Protein AF-0000000083340187 (afdb_homodimer)

Foldseek 3Di:
DDPVQVLQQVLFQVLLVLLVVCLVCLVVQDPDPVRLVVSLLVSQVVSVVSSVVSVCVPPVQEWEAEPNPGTDDGPAQKYKQWRSKFQSVCSSVVVQDIWIKIFIGGNRRTAKIWIARSSVRWIWIDGVPPAIDIVNHGAAADPDQEQAAFEEEEEADDPDCVCVQLVVQLVVVSCVRHPHYDYRRQLLVRLVCRLRHVGAKYWYFDAALRSPRRSQSNNVRNQKHKAFLVRHNCCNPGVTIMMGHPNHSVNSSVSSPVRGDPVRRD/DDPVQVLQQVLFQVLLVLLVVCLVCLVVQPPDPVRLVVSLLVSQVVSVVSSVVSVCVPPVQEWEAEPNPGTDDGPAQKYKQWRSKFQSVCSSVVNQDIWIKIFIGGNRRTAKIWIARSSVRWIWIDGVPPAIDIVNHGAAADPDQEQAAFEEEEEADDPDCVCVQLVVQLVVVSCVRHPHYDYRRQLLVRLVCRLRHVGAKYWYFDAALRSPRRSQSSNVRNQKHKAFLVRHNCCNPGVTIMMGHPNHSVNSSVSSPVRGDPVRRD

Organism: NCBI:txid2580412

Solvent-accessible surface area (backbone atoms only — not comparable to full-atom values): 25953 Å² total; per-residue (Å²): 127,58,68,68,47,50,52,43,46,50,21,32,49,56,21,25,52,52,52,58,60,48,52,66,46,55,78,66,48,70,83,52,66,72,52,50,58,52,45,50,50,49,53,39,52,49,22,38,48,45,30,52,52,52,48,41,74,78,42,74,55,52,21,38,38,30,76,86,82,35,70,56,91,48,91,44,58,38,33,37,31,29,20,53,53,36,19,55,69,28,56,75,31,62,33,93,36,42,29,17,29,34,19,34,26,50,78,89,35,76,40,30,23,24,38,26,28,56,85,74,72,42,42,38,34,27,38,71,91,69,35,14,26,49,73,85,38,78,39,36,32,40,85,60,52,47,51,67,76,26,35,32,32,43,62,76,68,79,85,63,65,89,51,45,67,35,51,48,45,37,47,54,52,47,38,74,45,29,65,34,67,32,23,67,61,21,63,39,54,49,32,47,29,25,13,55,26,34,23,42,26,36,44,37,70,69,43,54,42,40,46,40,54,19,22,43,52,26,18,39,33,13,65,25,44,58,19,17,68,74,70,40,84,52,26,60,78,42,12,23,39,35,33,18,19,68,57,26,35,54,56,51,50,53,49,43,66,74,32,39,56,73,83,73,41,88,128,59,68,70,47,50,51,44,46,51,20,30,50,54,21,24,51,52,52,60,61,47,53,68,47,54,76,64,49,68,87,50,64,70,49,50,58,50,44,50,49,49,52,40,52,50,22,39,48,46,30,51,53,52,48,42,73,80,42,74,54,50,19,40,39,29,78,87,82,35,70,54,92,47,92,44,59,38,34,36,31,30,20,53,53,37,18,54,70,28,56,75,32,62,33,94,36,43,31,17,28,33,18,33,27,49,77,87,35,75,41,29,21,22,37,24,28,56,86,74,71,41,41,37,33,27,37,71,92,69,35,14,27,48,74,84,37,79,38,37,32,40,86,61,54,48,51,65,76,27,36,33,32,41,62,75,69,79,85,62,66,90,52,46,67,36,51,49,46,37,46,53,51,48,39,74,45,29,64,33,65,32,22,66,58,21,63,41,55,48,31,46,29,26,14,56,27,32,23,43,25,36,46,37,70,68,43,54,41,39,46,41,53,20,22,43,52,25,18,38,36,12,64,24,43,61,19,17,69,75,70,41,82,53,27,59,77,42,11,24,37,35,34,18,19,68,58,24,34,55,57,52,49,52,48,43,64,76,32,38,55,75,83,74,41,89

pLDDT: mean 93.15, std 8.99, range [48.47, 98.94]

InterPro domains:
  IPR000760 Inositol monophosphatase-like [PF00459] (2-252)
  IPR000760 Inositol monophosphatase-like [PR00377] (38-58)
  IPR000760 Inositol monophosphatase-like [PR00377] (60-76)
  IPR000760 Inositol monophosphatase-like [PR00377] (80-96)
  IPR000760 Inositol monophosphatase-like [PR00377] (129-152)
  IPR000760 Inositol monophosphatase-like [PR00377] (176-197)
  IPR000760 Inositol monophosphatase-like [PR00377] (207-231)
  IPR020550 Inositol monophosphatase, conserved site [PS00630] (210-224)
  IPR020583 Inositol monophosphatase, metal-binding site [PS00629] (80-93)
  IPR022337 Inositol monophosphatase SuhB-like [PR01959] (17-39)
  IPR022337 Inositol monophosphatase SuhB-like [PR01959] (103-122)
  IPR022337 Inositol monophosphatase SuhB-like [PR01959] (155-181)
  IPR022337 Inositol monophosphatase SuhB-like [PR01959] (197-209)
  IPR033942 Inositol monophosphatase [cd01639] (4-245)

Sequence (532 aa):
MHPLLNIATEAARAAGNHIINSLEKIDQLNIEHKGKNDYVSEVDKQAESIIIKTIRKYHSNHQILAEESGQTSNQSDVRWIIDPLDGTTNFLHQFPQFAVSIAVEVKGKIEHAAIYDPTRDEMFQATRGSGAFLNNFRIRVSEQKTLDNSLLATGFPYHDFSYIDAYLSSLKTFMTSTAGVRRAGSAALDLAYVAAGRVDGFWEFNLKPWDIAAGALIVKEAGGLATDFNGGENFLNSGNIMCANTKLYKEMAQVIGKTVPAELRRMHPLLNIATEAARAAGNHIINSLEKIDQLNIEHKGKNDYVSEVDKQAESIIIKTIRKYHSNHQILAEESGQTSNQSDVRWIIDPLDGTTNFLHQFPQFAVSIAVEVKGKIEHAAIYDPTRDEMFQATRGSGAFLNNFRIRVSEQKTLDNSLLATGFPYHDFSYIDAYLSSLKTFMTSTAGVRRAGSAALDLAYVAAGRVDGFWEFNLKPWDIAAGALIVKEAGGLATDFNGGENFLNSGNIMCANTKLYKEMAQVIGKTVPAELRR

Nearest PDB structures (foldseek):
  2qfl-assembly1_A  TM=9.610E-01  e=1.074E-38  Escherichia coli
  6ib8-assembly1_B  TM=9.424E-01  e=6.504E-39  Escherichia coli
  6ib8-assembly1_A  TM=9.460E-01  e=6.613E-38  Escherichia coli
  6tqo-assembly1_T  TM=9.617E-01  e=2.212E-36  Escherichia coli
  5zhh-assembly1_A  TM=9.490E-01  e=2.516E-32  Nostoc sp. PCC 7120 = FACHB-418

Secondary structure (DSSP, 8-state):
--HHHHHHHHHHHHHHHHHHHHHHHHTTS-S-HHHHHHHHHHHHHHHHHHHHHHHHHH-TT-EEEETTTEE-----SEEEEEEEEE-HHHHHHT-S--EEEEEEEETTEEEEEEEEETTTTEEEEEETTS-EEETTEEE------SSTT-EEEE---SS--TTHHHHHHHHHHHHHHSSEEEB-S-HHHHHHHHHTTSSSEEEESS--HHHHHHHHHHHHHTT-EEE-TTSSS-HHHH--EEEE-HHHHHHHHHHHHHHS-GGG--/--HHHHHHHHHHHHHHHHHHHHHHHHTTS-S-HHHHHHHHHHHHHHHHHHHHHHHHHH-TT-EEEETTTEE-----SEEEEEEEEE-HHHHHHT-S--EEEEEEEETTEEEEEEEEETTTTEEEEEETTS-EEETTEEE------SSTT-EEEE---SS--TTHHHHHHHHHHHHHHSSEEEB-S-HHHHHHHHHTTSSSEEEESS--HHHHHHHHHHHHHTT-EEE-TTSSS-HHHH--EEEE-HHHHHHHHHHHHHHS-GGG--

Structure (mmCIF, N/CA/C/O backbone):
data_AF-0000000083340187-model_v1
#
loop_
_entity.id
_entity.type
_entity.pdbx_description
1 polymer Inositol-1-monophosphatase
#
loop_
_atom_site.group_PDB
_atom_site.id
_atom_site.type_symbol
_atom_site.label_atom_id
_atom_site.label_alt_id
_atom_site.label_comp_id
_atom_site.label_asym_id
_atom_site.label_entity_id
_atom_site.label_seq_id
_ato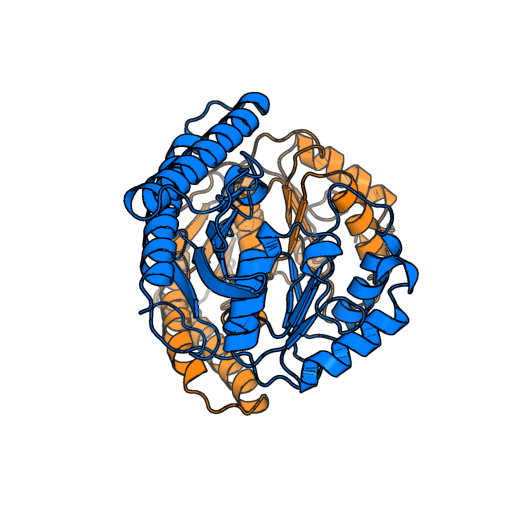m_site.pdbx_PDB_ins_code
_atom_site.Cartn_x
_atom_site.Cartn_y
_atom_site.Cartn_z
_atom_site.occupancy
_atom_site.B_iso_or_equiv
_atom_site.auth_seq_id
_atom_site.auth_comp_id
_atom_site.auth_asym_id
_atom_site.auth_atom_id
_atom_site.pdbx_PDB_model_num
ATOM 1 N N . MET A 1 1 ? -4.539 -30.578 6.383 1 86.38 1 MET A N 1
ATOM 2 C CA . MET A 1 1 ? -3.896 -29.859 5.285 1 86.38 1 MET A CA 1
ATOM 3 C C . MET A 1 1 ? -3.164 -30.812 4.355 1 86.38 1 MET A C 1
ATOM 5 O O . MET A 1 1 ? -2.541 -31.781 4.816 1 86.38 1 MET A O 1
ATOM 9 N N . HIS A 1 2 ? -3.4 -30.703 3.082 1 92.62 2 HIS A N 1
ATOM 10 C CA . HIS A 1 2 ? -2.758 -31.562 2.098 1 92.62 2 HIS A CA 1
ATOM 11 C C . HIS A 1 2 ? -1.239 -31.5 2.217 1 92.62 2 HIS A C 1
ATOM 13 O O . HIS A 1 2 ? -0.675 -30.438 2.471 1 92.62 2 HIS A O 1
ATOM 19 N N . PRO A 1 3 ? -0.562 -32.531 2.1 1 96.12 3 PRO A N 1
ATOM 20 C CA . PRO A 1 3 ? 0.888 -32.562 2.303 1 96.12 3 PRO A CA 1
ATOM 21 C C . PRO A 1 3 ? 1.634 -31.562 1.443 1 96.12 3 PRO A C 1
ATOM 23 O O . PRO A 1 3 ? 2.572 -30.922 1.919 1 96.12 3 PRO A O 1
ATOM 26 N N . LEU A 1 4 ? 1.222 -31.422 0.208 1 97.69 4 LEU A N 1
ATOM 27 C CA . LEU A 1 4 ? 1.897 -30.5 -0.685 1 97.69 4 LEU A CA 1
ATOM 28 C C . LEU A 1 4 ? 1.708 -29.062 -0.211 1 97.69 4 LEU A C 1
ATOM 30 O O . LEU A 1 4 ? 2.625 -28.234 -0.312 1 97.69 4 LEU A O 1
ATOM 34 N N . LEU A 1 5 ? 0.517 -28.766 0.269 1 98.44 5 LEU A N 1
ATOM 35 C CA . LEU A 1 5 ? 0.268 -27.438 0.806 1 98.44 5 LEU A CA 1
ATOM 36 C C . LEU A 1 5 ? 1.088 -27.203 2.07 1 98.44 5 LEU A C 1
ATOM 38 O O . LEU A 1 5 ? 1.589 -26.094 2.289 1 98.44 5 LEU A O 1
ATOM 42 N N . ASN A 1 6 ? 1.207 -28.203 2.836 1 98.19 6 ASN A N 1
ATOM 43 C CA . ASN A 1 6 ? 2.027 -28.094 4.039 1 98.19 6 ASN A CA 1
ATOM 44 C C . ASN A 1 6 ? 3.475 -27.75 3.701 1 98.19 6 ASN A C 1
ATOM 46 O O . ASN A 1 6 ? 4.086 -26.906 4.359 1 98.19 6 ASN A O 1
ATOM 50 N N . ILE A 1 7 ? 3.959 -28.438 2.707 1 98.5 7 ILE A N 1
ATOM 51 C CA . ILE A 1 7 ? 5.324 -28.172 2.264 1 98.5 7 ILE A CA 1
ATOM 52 C C . ILE A 1 7 ? 5.426 -26.734 1.734 1 98.5 7 ILE A C 1
ATOM 54 O O . ILE A 1 7 ? 6.375 -26.016 2.049 1 98.5 7 ILE A O 1
ATOM 58 N N . ALA A 1 8 ? 4.426 -26.312 0.957 1 98.75 8 ALA A N 1
ATOM 59 C CA . ALA A 1 8 ? 4.418 -24.969 0.383 1 98.75 8 ALA A CA 1
ATOM 60 C C . ALA A 1 8 ? 4.418 -23.906 1.477 1 98.75 8 ALA A C 1
ATOM 62 O O . ALA A 1 8 ? 5.172 -22.922 1.402 1 98.75 8 ALA A O 1
ATOM 63 N N . THR A 1 9 ? 3.6 -24.109 2.504 1 98.69 9 THR A N 1
ATOM 64 C CA . THR A 1 9 ? 3.488 -23.109 3.572 1 98.69 9 THR A CA 1
ATOM 65 C C . THR A 1 9 ? 4.758 -23.094 4.418 1 98.69 9 THR A C 1
ATOM 67 O O . THR A 1 9 ? 5.207 -22.016 4.84 1 98.69 9 THR A O 1
ATOM 70 N N . GLU A 1 10 ? 5.336 -24.203 4.633 1 98.56 10 GLU A N 1
ATOM 71 C CA . GLU A 1 10 ? 6.598 -24.281 5.355 1 98.56 10 GLU A CA 1
ATOM 72 C C . GLU A 1 10 ? 7.711 -23.562 4.602 1 98.56 10 GLU A C 1
ATOM 74 O O . GLU A 1 10 ? 8.469 -22.781 5.191 1 98.56 10 GLU A O 1
ATOM 79 N N . ALA A 1 11 ? 7.773 -23.859 3.352 1 98.75 11 ALA A N 1
ATOM 80 C CA . ALA A 1 11 ? 8.789 -23.25 2.498 1 98.75 11 ALA A CA 1
ATOM 81 C C . ALA A 1 11 ? 8.617 -21.734 2.449 1 98.75 11 ALA A C 1
ATOM 83 O O . ALA A 1 11 ? 9.594 -20.984 2.559 1 98.75 11 ALA A O 1
ATOM 84 N N . ALA A 1 12 ? 7.379 -21.297 2.285 1 98.88 12 ALA A N 1
ATOM 85 C CA . ALA A 1 12 ? 7.078 -19.859 2.209 1 98.88 12 ALA A CA 1
ATOM 86 C C . ALA A 1 12 ? 7.469 -19.156 3.502 1 98.88 12 ALA A C 1
ATOM 88 O O . ALA A 1 12 ? 8.062 -18.078 3.469 1 98.88 12 ALA A O 1
ATOM 89 N N . ARG A 1 13 ? 7.164 -19.766 4.59 1 98.62 13 ARG A N 1
ATOM 90 C CA . ARG A 1 13 ? 7.484 -19.188 5.887 1 98.62 13 ARG A CA 1
ATOM 91 C C . ARG A 1 13 ? 8.992 -19.078 6.086 1 98.62 13 ARG A C 1
ATOM 93 O O . ARG A 1 13 ? 9.492 -18.062 6.566 1 98.62 13 ARG A O 1
ATOM 100 N N . ALA A 1 14 ? 9.695 -20.109 5.75 1 98.5 14 ALA A N 1
ATOM 101 C CA . ALA A 1 14 ? 11.148 -20.109 5.895 1 98.5 14 ALA A CA 1
ATOM 102 C C . ALA A 1 14 ? 11.781 -19.016 5.043 1 98.5 14 ALA A C 1
ATOM 104 O O . ALA A 1 14 ? 12.648 -18.281 5.516 1 98.5 14 ALA A O 1
ATOM 105 N N . ALA A 1 15 ? 11.328 -18.953 3.83 1 98.5 15 ALA A N 1
ATOM 106 C CA . ALA A 1 15 ? 11.836 -17.922 2.928 1 98.5 15 ALA A CA 1
ATOM 107 C C . ALA A 1 15 ? 11.469 -16.531 3.418 1 98.5 15 ALA A C 1
ATOM 109 O O . ALA A 1 15 ? 12.297 -15.609 3.387 1 98.5 15 ALA A O 1
ATOM 110 N N . GLY A 1 16 ? 10.203 -16.375 3.818 1 98.12 16 GLY A N 1
ATOM 111 C CA . GLY A 1 16 ? 9.75 -15.102 4.34 1 98.12 16 GLY A CA 1
ATOM 112 C C . GLY A 1 16 ? 10.555 -14.633 5.539 1 98.12 16 GLY A C 1
ATOM 113 O O . GLY A 1 16 ? 10.867 -13.445 5.652 1 98.12 16 GLY A O 1
ATOM 114 N N . ASN A 1 17 ? 10.883 -15.516 6.406 1 97 17 ASN A N 1
ATOM 115 C CA . ASN A 1 17 ? 11.703 -15.195 7.57 1 97 17 ASN A CA 1
ATOM 116 C C . ASN A 1 17 ? 13.094 -14.719 7.16 1 97 17 ASN A C 1
ATOM 118 O O . ASN A 1 17 ? 13.617 -13.766 7.734 1 97 17 ASN A O 1
ATOM 122 N N . HIS A 1 18 ? 13.633 -15.391 6.203 1 96.31 18 HIS A N 1
ATOM 123 C CA . HIS A 1 18 ? 14.922 -14.953 5.68 1 96.31 18 HIS A CA 1
ATOM 124 C C . HIS A 1 18 ? 14.836 -13.539 5.117 1 96.31 18 HIS A C 1
ATOM 126 O O . HIS A 1 18 ? 15.727 -12.719 5.367 1 96.31 18 HIS A O 1
ATOM 132 N N . ILE A 1 19 ? 13.805 -13.266 4.402 1 95.75 19 ILE A N 1
ATOM 133 C CA . ILE A 1 19 ? 13.617 -11.977 3.746 1 95.75 19 ILE A CA 1
ATOM 134 C C . ILE A 1 19 ? 13.508 -10.875 4.797 1 95.75 19 ILE A C 1
ATOM 136 O O . ILE A 1 19 ? 14.188 -9.852 4.703 1 95.75 19 ILE A O 1
ATOM 140 N N . ILE A 1 20 ? 12.703 -11.062 5.766 1 93 20 ILE A N 1
ATOM 141 C CA . ILE A 1 20 ? 12.477 -10.039 6.785 1 93 20 ILE A CA 1
ATOM 142 C C . ILE A 1 20 ? 13.766 -9.789 7.555 1 93 20 ILE A C 1
ATOM 144 O O . ILE A 1 20 ? 14.07 -8.648 7.914 1 93 20 ILE A O 1
ATOM 148 N N . ASN A 1 21 ? 14.531 -10.844 7.848 1 92 21 ASN A N 1
ATOM 149 C CA . ASN A 1 21 ? 15.805 -10.703 8.547 1 92 21 ASN A CA 1
ATOM 150 C C . ASN A 1 21 ? 16.812 -9.93 7.711 1 92 21 ASN A C 1
ATOM 152 O O . ASN A 1 21 ? 17.688 -9.25 8.258 1 92 21 ASN A O 1
ATOM 156 N N . SER A 1 22 ? 16.641 -10.047 6.453 1 91.38 22 SER A N 1
ATOM 157 C CA . SER A 1 22 ? 17.562 -9.375 5.535 1 91.38 22 SER A CA 1
ATOM 158 C C . SER A 1 22 ? 17.25 -7.879 5.445 1 91.38 22 SER A C 1
ATOM 160 O O . SER A 1 22 ? 18.094 -7.102 4.98 1 91.38 22 SER A O 1
ATOM 162 N N . LEU A 1 23 ? 16.094 -7.473 5.867 1 86.19 23 LEU A N 1
ATOM 163 C CA . LEU A 1 23 ? 15.711 -6.062 5.855 1 86.19 23 LEU A CA 1
ATOM 164 C C . LEU A 1 23 ? 16.594 -5.25 6.789 1 86.19 23 LEU A C 1
ATOM 166 O O . LEU A 1 23 ? 16.938 -4.102 6.492 1 86.19 23 LEU A O 1
ATOM 170 N N . GLU A 1 24 ? 16.875 -5.816 7.902 1 78.12 24 GLU A N 1
ATOM 171 C CA . GLU A 1 24 ? 17.703 -5.141 8.898 1 78.12 24 GLU A CA 1
ATOM 172 C C . GLU A 1 24 ? 19.078 -4.816 8.336 1 78.12 24 GLU A C 1
ATOM 174 O O . GLU A 1 24 ? 19.688 -3.805 8.703 1 78.12 24 GLU A O 1
ATOM 179 N N . LYS A 1 25 ? 19.562 -5.598 7.453 1 76.38 25 LYS A N 1
ATOM 180 C CA . LYS A 1 25 ? 20.906 -5.438 6.887 1 76.38 25 LYS A CA 1
ATOM 181 C C . LYS A 1 25 ? 20.922 -4.359 5.809 1 76.38 25 LYS A C 1
ATOM 183 O O . LYS A 1 25 ? 21.953 -3.727 5.57 1 76.38 25 LYS A O 1
ATOM 188 N N . ILE A 1 26 ? 19.812 -4.191 5.145 1 73.88 26 ILE A N 1
ATOM 189 C CA . ILE A 1 26 ? 19.75 -3.205 4.07 1 73.88 26 ILE A CA 1
ATOM 190 C C . ILE A 1 26 ? 20.156 -1.834 4.602 1 73.88 26 ILE A C 1
ATOM 192 O O . ILE A 1 26 ? 20.875 -1.094 3.928 1 73.88 26 ILE A O 1
ATOM 196 N N . ASP A 1 27 ? 19.719 -1.539 5.762 1 62.66 27 ASP A N 1
ATOM 197 C CA . ASP A 1 27 ? 20.031 -0.249 6.371 1 62.66 27 ASP A CA 1
ATOM 198 C C . ASP A 1 27 ? 21.547 -0.084 6.566 1 62.66 27 ASP A C 1
ATOM 200 O O . ASP A 1 27 ? 22.047 1.039 6.59 1 62.66 27 ASP A O 1
ATOM 204 N N . GLN A 1 28 ? 22.078 -1.273 6.727 1 61.94 28 GLN A N 1
ATOM 205 C CA . GLN A 1 28 ? 23.516 -1.244 7.016 1 61.94 28 GLN A CA 1
ATOM 206 C C . GLN A 1 28 ? 24.328 -1.188 5.727 1 61.94 28 GLN A C 1
ATOM 208 O O . GLN A 1 28 ? 25.531 -0.879 5.758 1 61.94 28 GLN A O 1
ATOM 213 N N . LEU A 1 29 ? 23.688 -1.766 4.699 1 58.38 29 LEU A N 1
ATOM 214 C CA . LEU A 1 29 ? 24.391 -1.812 3.43 1 58.38 29 LEU A CA 1
ATOM 215 C C . LEU A 1 29 ? 24.719 -0.406 2.932 1 58.38 29 LEU A C 1
ATOM 217 O O . LEU A 1 29 ? 23.906 0.509 3.086 1 58.38 29 LEU A O 1
ATOM 221 N N . ASN A 1 30 ? 25.891 -0.087 3.109 1 51.66 30 ASN A N 1
ATOM 222 C CA . ASN A 1 30 ? 26.406 1.151 2.531 1 51.66 30 ASN A CA 1
ATOM 223 C C . ASN A 1 30 ? 25.766 1.442 1.176 1 51.66 30 ASN A C 1
ATOM 225 O O . ASN A 1 30 ? 25.359 0.522 0.47 1 51.66 30 ASN A O 1
ATOM 229 N N . ILE A 1 31 ? 25.344 2.766 0.776 1 48.5 31 ILE A N 1
ATOM 230 C CA . ILE A 1 31 ? 24.531 3.615 -0.087 1 48.5 31 ILE A CA 1
ATOM 231 C C . ILE A 1 31 ? 24.75 3.234 -1.548 1 48.5 31 ILE A C 1
ATOM 233 O O . ILE A 1 31 ? 24.234 3.885 -2.455 1 48.5 31 ILE A O 1
ATOM 237 N N . GLU A 1 32 ? 25.75 2.533 -2.02 1 52.09 32 GLU A N 1
ATOM 238 C CA . GLU A 1 32 ? 25.797 2.654 -3.473 1 52.09 32 GLU A CA 1
ATOM 239 C C . GLU A 1 32 ? 24.734 1.785 -4.137 1 52.09 32 GLU A C 1
ATOM 241 O O . GLU A 1 32 ? 24.484 0.656 -3.707 1 52.09 32 GLU A O 1
ATOM 246 N N . HIS A 1 33 ? 23.859 2.311 -4.961 1 57.59 33 HIS A N 1
ATOM 247 C CA . HIS A 1 33 ? 22.766 1.738 -5.746 1 57.59 33 HIS A CA 1
ATOM 248 C C . HIS A 1 33 ? 23.109 0.331 -6.223 1 57.59 33 HIS A C 1
ATOM 250 O O . HIS A 1 33 ? 22.297 -0.585 -6.109 1 57.59 33 HIS A O 1
ATOM 256 N N . LYS A 1 34 ? 24.297 0.199 -6.801 1 56.81 34 LYS A N 1
ATOM 257 C CA . LYS A 1 34 ? 24.734 -1.1 -7.305 1 56.81 34 LYS A CA 1
ATOM 258 C C . LYS A 1 34 ? 24.781 -2.139 -6.188 1 56.81 34 LYS A C 1
ATOM 260 O O . LYS A 1 34 ? 24.391 -3.291 -6.391 1 56.81 34 LYS A O 1
ATOM 265 N N . GLY A 1 35 ? 25.047 -1.552 -5.176 1 64.5 35 GLY A N 1
ATOM 266 C CA . GLY A 1 35 ? 25.125 -2.428 -4.02 1 64.5 35 GLY A CA 1
ATOM 267 C C . GLY A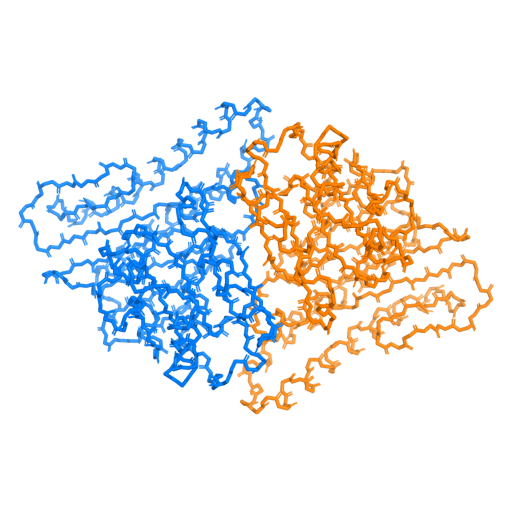 1 35 ? 23.781 -2.928 -3.549 1 64.5 35 GLY A C 1
ATOM 268 O O . GLY A 1 35 ? 23.609 -4.113 -3.262 1 64.5 35 GLY A O 1
ATOM 269 N N . LYS A 1 36 ? 22.828 -2.107 -3.682 1 71.88 36 LYS A N 1
ATOM 270 C CA . LYS A 1 36 ? 21.484 -2.482 -3.238 1 71.88 36 LYS A CA 1
ATOM 271 C C . LYS A 1 36 ? 20.859 -3.494 -4.191 1 71.88 36 LYS A C 1
ATOM 273 O O . LYS A 1 36 ? 20.234 -4.465 -3.752 1 71.88 36 LYS A O 1
ATOM 278 N N . ASN A 1 37 ? 20.969 -3.188 -5.441 1 75.12 37 ASN A N 1
ATOM 279 C CA . ASN A 1 37 ? 20.438 -4.105 -6.441 1 75.12 37 ASN A CA 1
ATOM 280 C C . ASN A 1 37 ? 21.078 -5.48 -6.348 1 75.12 37 ASN A C 1
ATOM 282 O O . ASN A 1 37 ? 20.406 -6.504 -6.5 1 75.12 37 ASN A O 1
ATOM 286 N N . ASP A 1 38 ? 22.359 -5.43 -6.125 1 78.5 38 ASP A N 1
ATOM 287 C CA . ASP A 1 38 ? 23.062 -6.691 -5.949 1 78.5 38 ASP A CA 1
ATOM 288 C C . ASP A 1 38 ? 22.594 -7.422 -4.699 1 78.5 38 ASP A C 1
ATOM 290 O O . ASP A 1 38 ? 22.453 -8.648 -4.699 1 78.5 38 ASP A O 1
ATOM 294 N N . TYR A 1 39 ? 22.344 -6.66 -3.779 1 80.31 39 TYR A N 1
ATOM 295 C CA . TYR A 1 39 ? 21.922 -7.242 -2.514 1 80.31 39 TYR A CA 1
ATOM 296 C C . TYR A 1 39 ? 20.531 -7.879 -2.648 1 80.31 39 TYR A C 1
ATOM 298 O O . TYR A 1 39 ? 20.312 -9 -2.186 1 80.31 39 TYR A O 1
ATOM 306 N N . VAL A 1 40 ? 19.672 -7.184 -3.283 1 81.88 40 VAL A N 1
ATOM 307 C CA . VAL A 1 40 ? 18.328 -7.719 -3.449 1 81.88 40 VAL A CA 1
ATOM 308 C C . VAL A 1 40 ? 18.375 -8.984 -4.301 1 81.88 40 VAL A C 1
ATOM 310 O O . VAL A 1 40 ? 17.609 -9.93 -4.074 1 81.88 40 VAL A O 1
ATOM 313 N N . SER A 1 41 ? 19.219 -8.945 -5.18 1 83.12 41 SER A N 1
ATOM 314 C CA . SER A 1 41 ? 19.422 -10.141 -5.988 1 83.12 41 SER A CA 1
ATOM 315 C C . SER A 1 41 ? 19.859 -11.32 -5.137 1 83.12 41 SER A C 1
ATOM 317 O O . SER A 1 41 ? 19.375 -12.438 -5.301 1 83.12 41 SER A O 1
ATOM 319 N N . GLU A 1 42 ? 20.703 -11.023 -4.246 1 89.69 42 GLU A N 1
ATOM 320 C CA . GLU A 1 42 ? 21.188 -12.07 -3.348 1 89.69 42 GLU A CA 1
ATOM 321 C C . GLU A 1 42 ? 20.078 -12.586 -2.447 1 89.69 42 GLU A C 1
ATOM 323 O O . GLU A 1 42 ? 19.938 -13.789 -2.242 1 89.69 42 GLU A O 1
ATOM 328 N N . VAL A 1 43 ? 19.297 -11.688 -1.909 1 92.75 43 VAL A N 1
ATOM 329 C CA . VAL A 1 43 ? 18.188 -12.062 -1.025 1 92.75 43 VAL A CA 1
ATOM 330 C C . VAL A 1 43 ? 17.172 -12.906 -1.794 1 92.75 43 VAL A C 1
ATOM 332 O O . VAL A 1 43 ? 16.688 -13.922 -1.284 1 92.75 43 VAL A O 1
ATOM 335 N N . ASP A 1 44 ? 16.906 -12.484 -3.012 1 93.62 44 ASP A N 1
ATOM 336 C CA . ASP A 1 44 ? 16 -13.211 -3.887 1 93.62 44 ASP A CA 1
ATOM 337 C C . ASP A 1 44 ? 16.484 -14.641 -4.129 1 93.62 44 ASP A C 1
ATOM 339 O O . ASP A 1 44 ? 15.727 -15.594 -3.977 1 93.62 44 ASP A O 1
ATOM 343 N N . LYS A 1 45 ? 17.672 -14.75 -4.477 1 94.88 45 LYS A N 1
ATOM 344 C CA . LYS A 1 45 ? 18.266 -16.047 -4.789 1 94.88 45 LYS A CA 1
ATOM 345 C C . LYS A 1 45 ? 18.297 -16.938 -3.555 1 94.88 45 LYS A C 1
ATOM 347 O O . LYS A 1 45 ? 18.047 -18.141 -3.648 1 94.88 45 LYS A O 1
ATOM 352 N N . GLN A 1 46 ? 18.641 -16.375 -2.461 1 96.06 46 GLN A N 1
ATOM 353 C CA . GLN A 1 46 ? 18.703 -17.141 -1.223 1 96.06 46 GLN A CA 1
ATOM 354 C C . GLN A 1 46 ? 17.312 -17.625 -0.815 1 96.06 46 GLN A C 1
ATOM 356 O O . GLN A 1 46 ? 17.141 -18.766 -0.381 1 96.06 46 GLN A O 1
ATOM 361 N N . ALA A 1 47 ? 16.359 -16.719 -0.903 1 97.5 47 ALA A N 1
ATOM 362 C CA . ALA A 1 47 ? 14.977 -17.094 -0.598 1 97.5 47 ALA A CA 1
ATOM 363 C C . ALA A 1 47 ? 14.516 -18.234 -1.495 1 97.5 47 ALA A C 1
ATOM 365 O O . ALA A 1 47 ? 13.891 -19.188 -1.022 1 97.5 47 ALA A O 1
ATOM 366 N N . GLU A 1 48 ? 14.805 -18.156 -2.754 1 97.44 48 GLU A N 1
ATOM 367 C CA . GLU A 1 48 ? 14.453 -19.219 -3.693 1 97.44 48 GLU A CA 1
ATOM 368 C C . GLU A 1 48 ? 15.133 -20.531 -3.314 1 97.44 48 GLU A C 1
ATOM 370 O O . GLU A 1 48 ? 14.5 -21.594 -3.344 1 97.44 48 GLU A O 1
ATOM 375 N N . SER A 1 49 ? 16.375 -20.438 -2.977 1 97.38 49 SER A N 1
ATOM 376 C CA . SER A 1 49 ? 17.125 -21.625 -2.582 1 97.38 49 SER A CA 1
ATOM 377 C C . SER A 1 49 ? 16.5 -22.297 -1.361 1 97.38 49 SER A C 1
ATOM 379 O O . SER A 1 49 ? 16.422 -23.531 -1.297 1 97.38 49 SER A O 1
ATOM 381 N N . ILE A 1 50 ? 16.094 -21.5 -0.423 1 98.19 50 ILE A N 1
ATOM 382 C CA . ILE A 1 50 ? 15.461 -22.016 0.785 1 98.19 50 ILE A CA 1
ATOM 383 C C . ILE A 1 50 ? 14.188 -22.781 0.413 1 98.19 50 ILE A C 1
ATOM 385 O O . ILE A 1 50 ? 13.945 -23.875 0.914 1 98.19 50 ILE A O 1
ATOM 389 N N . ILE A 1 51 ? 13.445 -22.203 -0.487 1 98.5 51 ILE A N 1
ATOM 390 C CA . ILE A 1 51 ? 12.188 -22.812 -0.906 1 98.5 51 ILE A CA 1
ATOM 391 C C . ILE A 1 51 ? 12.469 -24.141 -1.612 1 98.5 51 ILE A C 1
ATOM 393 O O . ILE A 1 51 ? 11.883 -25.172 -1.268 1 98.5 51 ILE A O 1
ATOM 397 N N . ILE A 1 52 ? 13.367 -24.125 -2.555 1 97.38 52 ILE A N 1
ATOM 398 C CA . ILE A 1 52 ? 13.68 -25.297 -3.361 1 97.38 52 ILE A CA 1
ATOM 399 C C . ILE A 1 52 ? 14.234 -26.406 -2.469 1 97.38 52 ILE A C 1
ATOM 401 O O . ILE A 1 52 ? 13.867 -27.578 -2.611 1 97.38 52 ILE A O 1
ATOM 405 N N . LYS A 1 53 ? 15.109 -26.047 -1.54 1 97.5 53 LYS A N 1
ATOM 406 C CA . LYS A 1 53 ? 15.664 -27.016 -0.609 1 97.5 53 LYS A CA 1
ATOM 407 C C . LYS A 1 53 ? 14.562 -27.688 0.217 1 97.5 53 LYS A C 1
ATOM 409 O O . LYS A 1 53 ? 14.594 -28.891 0.446 1 97.5 53 LYS A O 1
ATOM 414 N N . THR A 1 54 ? 13.641 -26.891 0.666 1 98 54 THR A N 1
ATOM 415 C CA . THR A 1 54 ? 12.523 -27.406 1.438 1 98 54 THR A CA 1
ATOM 416 C C . THR A 1 54 ? 11.703 -28.391 0.606 1 98 54 THR A C 1
ATOM 418 O O . THR A 1 54 ? 11.328 -29.469 1.091 1 98 54 THR A O 1
ATOM 421 N N . ILE A 1 55 ? 11.43 -28.094 -0.647 1 97.12 55 ILE A N 1
ATOM 422 C CA . ILE A 1 55 ? 10.656 -28.938 -1.544 1 97.12 55 ILE A CA 1
ATOM 423 C C . ILE A 1 55 ? 11.414 -30.234 -1.823 1 97.12 55 ILE A C 1
ATOM 425 O O . ILE A 1 55 ? 10.844 -31.328 -1.748 1 97.12 55 ILE A O 1
ATOM 429 N N . ARG A 1 56 ? 12.695 -30.125 -2.061 1 95.75 56 ARG A N 1
ATOM 430 C CA . ARG A 1 56 ? 13.523 -31.25 -2.477 1 95.75 56 ARG A CA 1
ATOM 431 C C . ARG A 1 56 ? 13.742 -32.219 -1.323 1 95.75 56 ARG A C 1
ATOM 433 O O . ARG A 1 56 ? 14.008 -33.406 -1.545 1 95.75 56 ARG A O 1
ATOM 440 N N . LYS A 1 57 ? 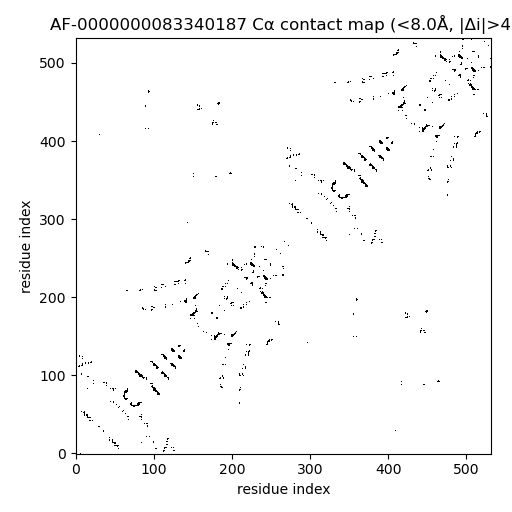13.648 -31.719 -0.145 1 96.5 57 LYS A N 1
ATOM 441 C CA . LYS A 1 57 ? 13.727 -32.594 1.021 1 96.5 57 LYS A CA 1
ATOM 442 C C . LYS A 1 57 ? 12.648 -33.688 0.963 1 96.5 57 LYS A C 1
ATOM 444 O O . LYS A 1 57 ? 12.867 -34.812 1.432 1 96.5 57 LYS A O 1
ATOM 449 N N . TYR A 1 58 ? 11.523 -33.406 0.342 1 94.62 58 TYR A N 1
ATOM 450 C CA . TYR A 1 58 ? 10.391 -34.312 0.333 1 94.62 58 TYR A CA 1
ATOM 451 C C . TYR A 1 58 ? 10.156 -34.875 -1.062 1 94.62 58 TYR A C 1
ATOM 453 O O . TYR A 1 58 ? 9.719 -36.031 -1.21 1 94.62 58 TYR A O 1
ATOM 461 N N . HIS A 1 59 ? 10.422 -34.031 -2.062 1 94.31 59 HIS A N 1
ATOM 462 C CA . HIS A 1 59 ? 10.164 -34.438 -3.443 1 94.31 59 HIS A CA 1
ATOM 463 C C . HIS A 1 59 ? 11.305 -34.031 -4.359 1 94.31 59 HIS A C 1
ATOM 465 O O . HIS A 1 59 ? 11.242 -32.969 -4.996 1 94.31 59 HIS A O 1
ATOM 471 N N . SER A 1 60 ? 12.188 -34.906 -4.578 1 91.5 60 SER A N 1
ATOM 472 C CA . SER A 1 60 ? 13.398 -34.562 -5.332 1 91.5 60 SER A CA 1
ATOM 473 C C . SER A 1 60 ? 13.109 -34.5 -6.828 1 91.5 60 SER A C 1
ATOM 475 O O . SER A 1 60 ? 13.859 -33.875 -7.578 1 91.5 60 SER A O 1
ATOM 477 N N . ASN A 1 61 ? 11.992 -35.031 -7.258 1 92.06 61 ASN A N 1
ATOM 478 C CA . ASN A 1 61 ? 11.766 -35.188 -8.695 1 92.06 61 ASN A CA 1
ATOM 479 C C . ASN A 1 61 ? 10.742 -34.156 -9.211 1 92.06 61 ASN A C 1
ATOM 481 O O . ASN A 1 61 ? 10.484 -34.094 -10.414 1 92.06 61 ASN A O 1
ATOM 485 N N . HIS A 1 62 ? 10.164 -33.406 -8.352 1 95.19 62 HIS A N 1
ATOM 486 C CA . HIS A 1 62 ? 9.156 -32.469 -8.805 1 95.19 62 HIS A CA 1
ATOM 487 C C . HIS A 1 62 ? 9.781 -31.375 -9.656 1 95.19 62 HIS A C 1
ATOM 489 O O . HIS A 1 62 ? 10.945 -31.031 -9.477 1 95.19 62 HIS A O 1
ATOM 495 N N . GLN A 1 63 ? 8.992 -30.922 -10.57 1 95.31 63 GLN A N 1
ATOM 496 C CA . GLN A 1 63 ? 9.445 -29.812 -11.414 1 95.31 63 GLN A CA 1
ATOM 497 C C . GLN A 1 63 ? 9.359 -28.484 -10.672 1 95.31 63 GLN A C 1
ATOM 499 O O . GLN A 1 63 ? 8.523 -28.328 -9.773 1 95.31 63 GLN A O 1
ATOM 504 N N . ILE A 1 64 ? 10.297 -27.578 -11.062 1 95.12 64 ILE A N 1
ATOM 505 C CA . ILE A 1 64 ? 10.328 -26.25 -10.484 1 95.12 64 ILE A CA 1
ATOM 506 C C . ILE A 1 64 ? 10.336 -25.203 -11.586 1 95.12 64 ILE A C 1
ATOM 508 O O . ILE A 1 64 ? 11.102 -25.297 -12.547 1 95.12 64 ILE A O 1
ATOM 512 N N . LEU A 1 65 ? 9.422 -24.312 -11.562 1 94.56 65 LEU A N 1
ATOM 513 C CA . LEU A 1 65 ? 9.422 -23.062 -12.312 1 94.56 65 LEU A CA 1
ATOM 514 C C . LEU A 1 65 ? 9.578 -21.859 -11.367 1 94.56 65 LEU A C 1
ATOM 516 O O . LEU A 1 65 ? 8.633 -21.5 -10.672 1 94.56 65 LEU A O 1
ATOM 520 N N . ALA A 1 66 ? 10.758 -21.297 -11.391 1 92 66 ALA A N 1
ATOM 521 C CA . ALA A 1 66 ? 11.062 -20.234 -10.438 1 92 66 ALA A CA 1
ATOM 522 C C . ALA A 1 66 ? 11.523 -18.969 -11.156 1 92 66 ALA A C 1
ATOM 524 O O . ALA A 1 66 ? 12.148 -19.031 -12.219 1 92 66 ALA A O 1
ATOM 525 N N . GLU A 1 67 ? 11.234 -17.844 -10.586 1 85.69 67 GLU A N 1
ATOM 526 C CA . GLU A 1 67 ? 11.578 -16.531 -11.156 1 85.69 67 GLU A CA 1
ATOM 527 C C . GLU A 1 67 ? 13.078 -16.438 -11.43 1 85.69 67 GLU A C 1
ATOM 529 O O . GLU A 1 67 ? 13.484 -16 -12.516 1 85.69 67 GLU A O 1
ATOM 534 N N . GLU A 1 68 ? 13.891 -16.875 -10.477 1 83.75 68 GLU A N 1
ATOM 535 C CA . GLU A 1 68 ? 15.328 -16.625 -10.555 1 83.75 68 GLU A CA 1
ATOM 536 C C . GLU A 1 68 ? 16.031 -17.734 -11.344 1 83.75 68 GLU A C 1
ATOM 538 O O . GLU A 1 68 ? 16.844 -17.438 -12.227 1 83.75 68 GLU A O 1
ATOM 543 N N . SER A 1 69 ? 15.695 -19.016 -11.039 1 84.88 69 SER A N 1
ATOM 544 C CA . SER A 1 69 ? 16.438 -20.141 -11.602 1 84.88 69 SER A CA 1
ATOM 545 C C . SER A 1 69 ? 15.758 -20.688 -12.852 1 84.88 69 SER A C 1
ATOM 547 O O . SER A 1 69 ? 16.344 -21.469 -13.602 1 84.88 69 SER A O 1
ATOM 549 N N . GLY A 1 70 ? 14.508 -20.266 -13.055 1 85.5 70 GLY A N 1
ATOM 550 C CA . GLY A 1 70 ? 13.797 -20.75 -14.227 1 85.5 70 GLY A CA 1
ATOM 551 C C . GLY A 1 70 ? 13.18 -22.125 -14.016 1 85.5 70 GLY A C 1
ATOM 552 O O . GLY A 1 70 ? 12.633 -22.422 -12.953 1 85.5 70 GLY A O 1
ATOM 553 N N . GLN A 1 71 ? 13.203 -22.859 -15.188 1 85.25 71 GLN A N 1
ATOM 554 C CA . GLN A 1 71 ? 12.477 -24.125 -15.164 1 85.25 71 GLN A CA 1
ATOM 555 C C . GLN A 1 71 ? 13.438 -25.312 -15.117 1 85.25 71 GLN A C 1
ATOM 557 O O . GLN A 1 71 ? 14.477 -25.312 -15.789 1 85.25 71 GLN A O 1
ATOM 562 N N . THR A 1 72 ? 13.016 -26.281 -14.219 1 81.94 72 THR A N 1
ATOM 563 C CA . THR A 1 72 ? 13.75 -27.547 -14.242 1 81.94 72 THR A CA 1
ATOM 564 C C . THR A 1 72 ? 13.109 -28.516 -15.219 1 81.94 72 THR A C 1
ATOM 566 O O . THR A 1 72 ? 11.914 -28.422 -15.516 1 81.94 72 THR A O 1
ATOM 569 N N . SER A 1 73 ? 13.898 -29.375 -15.805 1 74.81 73 SER A N 1
ATOM 570 C CA . SER A 1 73 ? 13.43 -30.375 -16.766 1 74.81 73 SER A CA 1
ATOM 571 C C . SER A 1 73 ? 13.273 -31.734 -16.094 1 74.81 73 SER A C 1
ATOM 573 O O . SER A 1 73 ? 14.266 -32.375 -15.766 1 74.81 73 SER A O 1
ATOM 575 N N . ASN A 1 74 ? 12.227 -31.828 -15.383 1 76.31 74 ASN A N 1
ATOM 576 C CA . ASN A 1 74 ? 11.977 -33.156 -14.828 1 76.31 74 ASN A CA 1
ATOM 577 C C . ASN A 1 74 ? 10.688 -33.781 -15.383 1 76.31 74 ASN A C 1
ATOM 579 O O . ASN A 1 74 ? 9.906 -33.062 -16.031 1 76.31 74 ASN A O 1
ATOM 583 N N . GLN A 1 75 ? 10.578 -35.062 -15.289 1 81.12 75 GLN A N 1
ATOM 584 C CA . GLN A 1 75 ? 9.461 -35.781 -15.875 1 81.12 75 GLN A CA 1
ATOM 585 C C . GLN A 1 75 ? 8.273 -35.844 -14.914 1 81.12 75 GLN A C 1
ATOM 587 O O . GLN A 1 75 ? 7.223 -36.406 -15.25 1 81.12 75 GLN A O 1
ATOM 592 N N . SER A 1 76 ? 8.258 -35.062 -13.969 1 88.94 76 SER A N 1
ATOM 593 C CA . SER A 1 76 ? 7.203 -35.156 -12.961 1 88.94 76 SER A CA 1
ATOM 594 C C . SER A 1 76 ? 5.949 -34.406 -13.414 1 88.94 76 SER A C 1
ATOM 596 O O . SER A 1 76 ? 6.035 -33.438 -14.164 1 88.94 76 SER A O 1
ATOM 598 N N . ASP A 1 77 ? 4.766 -34.906 -12.945 1 94.62 77 ASP A N 1
ATOM 599 C CA . ASP A 1 77 ? 3.482 -34.25 -13.219 1 94.62 77 ASP A CA 1
ATOM 600 C C . ASP A 1 77 ? 3.191 -33.156 -12.195 1 94.62 77 ASP A C 1
ATOM 602 O O . ASP A 1 77 ? 2.156 -32.5 -12.266 1 94.62 77 ASP A O 1
ATOM 606 N N . VAL A 1 78 ? 4.078 -33.062 -11.258 1 96.88 78 VAL A N 1
ATOM 607 C CA . VAL A 1 78 ? 3.943 -32.031 -10.242 1 96.88 78 VAL A CA 1
ATOM 608 C C . VAL A 1 78 ? 4.98 -30.922 -10.484 1 96.88 78 VAL A C 1
ATOM 610 O O . VAL A 1 78 ? 6.168 -31.219 -10.641 1 96.88 78 VAL A O 1
ATOM 613 N N . ARG A 1 79 ? 4.523 -29.672 -10.586 1 97.19 79 ARG A N 1
ATOM 614 C CA . ARG A 1 79 ? 5.398 -28.531 -10.797 1 97.19 79 ARG A CA 1
ATOM 615 C C . ARG A 1 79 ? 5.137 -27.438 -9.766 1 97.19 79 ARG A C 1
ATOM 617 O O . ARG A 1 79 ? 3.988 -27.062 -9.539 1 97.19 79 ARG A O 1
ATOM 624 N N . TRP A 1 80 ? 6.207 -26.969 -9.164 1 98.06 80 TRP A N 1
ATOM 625 C CA . TRP A 1 80 ? 6.145 -25.828 -8.25 1 98.06 80 TRP A CA 1
ATOM 626 C C . TRP A 1 80 ? 6.438 -24.531 -8.977 1 98.06 80 TRP A C 1
ATOM 628 O O . TRP A 1 80 ? 7.445 -24.406 -9.672 1 98.06 80 TRP A O 1
ATOM 638 N N . ILE A 1 81 ? 5.547 -23.594 -8.867 1 98.19 81 ILE A N 1
ATOM 639 C CA . ILE A 1 81 ? 5.715 -22.25 -9.438 1 98.19 81 ILE A CA 1
ATOM 640 C C . ILE A 1 81 ? 6.02 -21.25 -8.32 1 98.19 81 ILE A C 1
ATOM 642 O O . ILE A 1 81 ? 5.184 -21.016 -7.449 1 98.19 81 ILE A O 1
ATOM 646 N N . ILE A 1 82 ? 7.23 -20.609 -8.43 1 98.38 82 ILE A N 1
ATOM 647 C CA . ILE A 1 82 ? 7.75 -19.953 -7.234 1 98.38 82 ILE A CA 1
ATOM 648 C C . ILE A 1 82 ? 8.148 -18.516 -7.57 1 98.38 82 ILE A C 1
ATOM 650 O O . ILE A 1 82 ? 8.914 -18.281 -8.508 1 98.38 82 ILE A O 1
ATOM 654 N N . ASP A 1 83 ? 7.574 -17.594 -6.875 1 98.19 83 ASP A N 1
ATOM 655 C CA . ASP A 1 83 ? 8.117 -16.25 -6.715 1 98.19 83 ASP A CA 1
ATOM 656 C C . ASP A 1 83 ? 8.656 -16.047 -5.301 1 98.19 83 ASP A C 1
ATOM 658 O O . ASP A 1 83 ? 7.883 -15.828 -4.363 1 98.19 83 ASP A O 1
ATOM 662 N N . PRO A 1 84 ? 9.93 -16.078 -5.133 1 98 84 PRO A N 1
ATOM 663 C CA . PRO A 1 84 ? 10.492 -15.992 -3.783 1 98 84 PRO A CA 1
ATOM 664 C C . PRO A 1 84 ? 10.273 -14.625 -3.137 1 98 84 PRO A C 1
ATOM 666 O O . PRO A 1 84 ? 10.227 -14.523 -1.908 1 98 84 PRO A O 1
ATOM 669 N N . LEU A 1 85 ? 10.188 -13.625 -3.959 1 96.94 85 LEU A N 1
ATOM 670 C CA . LEU A 1 85 ? 10.031 -12.273 -3.447 1 96.94 85 LEU A CA 1
ATOM 671 C C . LEU A 1 85 ? 9.234 -11.414 -4.426 1 96.94 85 LEU A C 1
ATOM 673 O O . LEU A 1 85 ? 9.82 -10.695 -5.242 1 96.94 85 LEU A O 1
ATOM 677 N N . ASP A 1 86 ? 7.961 -11.461 -4.289 1 96.69 86 ASP A N 1
ATOM 678 C CA . ASP A 1 86 ? 7.109 -10.547 -5.039 1 96.69 86 ASP A CA 1
ATOM 679 C C . ASP A 1 86 ? 7.074 -9.164 -4.387 1 96.69 86 ASP A C 1
ATOM 681 O O . ASP A 1 86 ? 6.621 -9.023 -3.25 1 96.69 86 ASP A O 1
ATOM 685 N N . GLY A 1 87 ? 7.457 -8.164 -5.113 1 95.25 87 GLY A N 1
ATOM 686 C CA . GLY A 1 87 ? 7.625 -6.836 -4.551 1 95.25 87 GLY A CA 1
ATOM 687 C C . GLY A 1 87 ? 9.07 -6.512 -4.207 1 95.25 87 GLY A C 1
ATOM 688 O O . GLY A 1 87 ? 9.352 -5.953 -3.146 1 95.25 87 GLY A O 1
ATOM 689 N N . THR A 1 88 ? 9.945 -6.832 -5.102 1 92.69 88 THR A N 1
ATOM 690 C CA . THR A 1 88 ? 11.375 -6.641 -4.906 1 92.69 88 THR A CA 1
ATOM 691 C C . THR A 1 88 ? 11.703 -5.164 -4.711 1 92.69 88 THR A C 1
ATOM 693 O O . THR A 1 88 ? 12.5 -4.809 -3.84 1 92.69 88 THR A O 1
ATOM 696 N N . THR A 1 89 ? 11.094 -4.316 -5.535 1 92.19 89 THR A N 1
ATOM 697 C CA . THR A 1 89 ? 11.312 -2.879 -5.395 1 92.19 89 THR A CA 1
ATOM 698 C C . THR A 1 89 ? 10.859 -2.395 -4.02 1 92.19 89 THR A C 1
ATOM 700 O O . THR A 1 89 ? 11.531 -1.575 -3.391 1 92.19 89 THR A O 1
ATOM 703 N N . ASN A 1 90 ? 9.703 -2.852 -3.594 1 95.06 90 ASN A N 1
ATOM 704 C CA . ASN A 1 90 ? 9.219 -2.527 -2.256 1 95.06 90 ASN A CA 1
ATOM 705 C C . ASN A 1 90 ? 10.219 -2.943 -1.182 1 95.06 90 ASN A C 1
ATOM 707 O O . ASN A 1 90 ? 10.516 -2.168 -0.272 1 95.06 90 ASN A O 1
ATOM 711 N N . PHE A 1 91 ? 10.789 -4.105 -1.33 1 94.06 91 PHE A N 1
ATOM 712 C CA . PHE A 1 91 ? 11.766 -4.617 -0.379 1 94.06 91 PHE A CA 1
ATOM 713 C C . PHE A 1 91 ? 13 -3.723 -0.332 1 94.06 91 PHE A C 1
ATOM 715 O O . PHE A 1 91 ? 13.461 -3.346 0.749 1 94.06 91 PHE A O 1
ATOM 722 N N . LEU A 1 92 ? 13.422 -3.359 -1.447 1 89.31 92 LEU A N 1
ATOM 723 C CA . LEU A 1 92 ? 14.617 -2.533 -1.577 1 89.31 92 LEU A CA 1
ATOM 724 C C . LEU A 1 92 ? 14.43 -1.19 -0.881 1 89.31 92 LEU A C 1
ATOM 726 O O . LEU A 1 92 ? 15.383 -0.628 -0.338 1 89.31 92 LEU A O 1
ATOM 730 N N . HIS A 1 93 ? 13.227 -0.758 -0.866 1 91.44 93 HIS A N 1
ATOM 731 C CA . HIS A 1 93 ? 12.93 0.557 -0.31 1 91.44 93 HIS A CA 1
ATOM 732 C C . HIS A 1 93 ? 12.328 0.442 1.089 1 91.44 93 HIS A C 1
ATOM 734 O O . HIS A 1 93 ? 12.016 1.454 1.719 1 91.44 93 HIS A O 1
ATOM 740 N N . GLN A 1 94 ? 12.125 -0.779 1.527 1 91.62 94 GLN A N 1
ATOM 741 C CA . GLN A 1 94 ? 11.531 -1.078 2.828 1 91.62 94 GLN A CA 1
ATOM 742 C C . GLN A 1 94 ? 10.078 -0.631 2.889 1 91.62 94 GLN A C 1
ATOM 744 O O . GLN A 1 94 ? 9.594 -0.22 3.945 1 91.62 94 GLN A O 1
ATOM 749 N N . PHE A 1 95 ? 9.484 -0.48 1.675 1 94.62 95 PHE A N 1
ATOM 750 C CA . PHE A 1 95 ? 8.039 -0.335 1.603 1 94.62 95 PHE A CA 1
ATOM 751 C C . PHE A 1 95 ? 7.344 -1.635 1.991 1 94.62 95 PHE A C 1
ATOM 753 O O . PHE A 1 95 ? 7.59 -2.682 1.388 1 94.62 95 PHE A O 1
ATOM 760 N N . PRO A 1 96 ? 6.527 -1.649 3.008 1 94 96 PRO A N 1
ATOM 761 C CA . PRO A 1 96 ? 6.105 -2.895 3.65 1 94 96 PRO A CA 1
ATOM 762 C C . PRO A 1 96 ? 4.98 -3.596 2.891 1 94 96 PRO A C 1
ATOM 764 O O . PRO A 1 96 ? 3.916 -3.857 3.461 1 94 96 PRO A O 1
ATOM 767 N N . GLN A 1 97 ? 5.223 -4.004 1.668 1 96.31 97 GLN A N 1
ATOM 768 C CA . GLN A 1 97 ? 4.293 -4.73 0.804 1 96.31 97 GLN A CA 1
ATOM 769 C C . GLN A 1 97 ? 5.039 -5.684 -0.124 1 96.31 97 GLN A C 1
ATOM 771 O O . GLN A 1 97 ? 5.281 -5.363 -1.289 1 96.31 97 GLN A O 1
ATOM 776 N N . PHE A 1 98 ? 5.375 -6.816 0.373 1 96.88 98 PHE A N 1
ATOM 777 C CA . PHE A 1 98 ? 6.012 -7.871 -0.404 1 96.88 98 PHE A CA 1
ATOM 778 C C . PHE A 1 98 ? 5.68 -9.242 0.173 1 96.88 98 PHE A C 1
ATOM 780 O O . PHE A 1 98 ? 5.223 -9.352 1.313 1 96.88 98 PHE A O 1
ATOM 787 N N . ALA A 1 99 ? 5.887 -10.25 -0.668 1 98.31 99 ALA A N 1
ATOM 788 C CA . ALA A 1 99 ? 5.434 -11.57 -0.231 1 98.31 99 ALA A CA 1
ATOM 789 C C . ALA A 1 99 ? 6.184 -12.68 -0.965 1 98.31 99 ALA A C 1
ATOM 791 O O . ALA A 1 99 ? 6.859 -12.422 -1.963 1 98.31 99 ALA A O 1
ATOM 792 N N . VAL A 1 100 ? 6.105 -13.859 -0.372 1 98.75 100 VAL A N 1
ATOM 793 C CA . VAL A 1 100 ? 6.48 -15.102 -1.037 1 98.75 100 VAL A CA 1
ATOM 794 C C . VAL A 1 100 ? 5.246 -15.742 -1.668 1 98.75 100 VAL A C 1
ATOM 796 O O . VAL A 1 100 ? 4.184 -15.812 -1.041 1 98.75 100 VAL A O 1
ATOM 799 N N . SER A 1 101 ? 5.379 -16.156 -2.924 1 98.88 101 SER A N 1
ATOM 800 C CA . SER A 1 101 ? 4.258 -16.781 -3.629 1 98.88 101 SER A CA 1
ATOM 801 C C . SER A 1 101 ? 4.637 -18.141 -4.18 1 98.88 101 SER A C 1
ATOM 803 O O . SER A 1 101 ? 5.609 -18.266 -4.926 1 98.88 101 SER A O 1
ATOM 805 N N . ILE A 1 102 ? 3.869 -19.188 -3.807 1 98.88 102 ILE A N 1
ATOM 806 C CA . ILE A 1 102 ? 4.137 -20.547 -4.254 1 98.88 102 ILE A CA 1
ATOM 807 C C . ILE A 1 102 ? 2.834 -21.203 -4.699 1 98.88 102 ILE A C 1
ATOM 809 O O . ILE A 1 102 ? 1.861 -21.25 -3.943 1 98.88 102 ILE A O 1
ATOM 813 N N . ALA A 1 103 ? 2.828 -21.672 -5.887 1 98.81 103 ALA A N 1
ATOM 814 C CA . ALA A 1 103 ? 1.733 -22.5 -6.391 1 98.81 103 ALA A CA 1
ATOM 815 C C . ALA A 1 103 ? 2.225 -23.891 -6.758 1 98.81 103 ALA A C 1
ATOM 817 O O . ALA A 1 103 ? 3.387 -24.078 -7.129 1 98.81 103 ALA A O 1
ATOM 818 N N . VAL A 1 104 ? 1.345 -24.875 -6.629 1 98.62 104 VAL A N 1
ATOM 819 C CA . VAL A 1 104 ? 1.652 -26.25 -7.023 1 98.62 104 VAL A CA 1
ATOM 820 C C . VAL A 1 104 ? 0.69 -26.688 -8.117 1 98.62 104 VAL A C 1
ATOM 822 O O . VAL A 1 104 ? -0.523 -26.75 -7.91 1 98.62 104 VAL A O 1
ATOM 825 N N . GLU A 1 105 ? 1.285 -26.969 -9.188 1 97.69 105 GLU A N 1
ATOM 826 C CA . GLU A 1 105 ? 0.544 -27.484 -10.336 1 97.69 105 GLU A CA 1
ATOM 827 C C . GLU A 1 105 ? 0.619 -29.016 -10.406 1 97.69 105 GLU A C 1
ATOM 829 O O . GLU A 1 105 ? 1.705 -29.594 -10.32 1 97.69 105 GLU A O 1
ATOM 834 N N . VAL A 1 106 ? -0.502 -29.688 -10.492 1 97.38 106 VAL A N 1
ATOM 835 C CA . VAL A 1 106 ? -0.592 -31.141 -10.656 1 97.38 106 VAL A CA 1
ATOM 836 C C . VAL A 1 106 ? -1.331 -31.453 -11.953 1 97.38 106 VAL A C 1
ATOM 838 O O . VAL A 1 106 ? -2.502 -31.109 -12.117 1 97.38 106 VAL A O 1
ATOM 841 N N . LYS A 1 107 ? -0.634 -32.094 -12.883 1 95.88 107 LYS A N 1
ATOM 842 C CA . LYS A 1 107 ? -1.192 -32.5 -14.172 1 95.88 107 LYS A CA 1
ATOM 843 C C . LYS A 1 107 ? -1.787 -31.297 -14.898 1 95.88 107 LYS A C 1
ATOM 845 O O . LYS A 1 107 ? -2.92 -31.344 -15.375 1 95.88 107 LYS A O 1
ATOM 850 N N . GLY A 1 108 ? -1.105 -30.156 -14.727 1 93.25 108 GLY A N 1
ATOM 851 C CA . GLY A 1 108 ? -1.435 -28.984 -15.523 1 93.25 108 GLY A CA 1
ATOM 852 C C . GLY A 1 108 ? -2.445 -28.078 -14.852 1 93.25 108 GLY A C 1
ATOM 853 O O . GLY A 1 108 ? -2.811 -27.031 -15.406 1 93.25 108 GLY A O 1
ATOM 854 N N . LYS A 1 109 ? -2.822 -28.438 -13.664 1 96.56 109 LYS A N 1
ATOM 855 C CA . LYS A 1 109 ? -3.789 -27.625 -12.938 1 96.56 109 LYS A CA 1
ATOM 856 C C . LYS A 1 109 ? -3.221 -27.156 -11.602 1 96.56 109 LYS A C 1
ATOM 858 O O . LYS A 1 109 ? -2.604 -27.938 -10.875 1 96.56 109 LYS A O 1
ATOM 863 N N . ILE A 1 110 ? -3.467 -25.922 -11.344 1 98.25 110 ILE A N 1
ATOM 864 C CA . ILE A 1 110 ? -3.023 -25.438 -10.039 1 98.25 110 ILE A CA 1
ATOM 865 C C . ILE A 1 110 ? -3.895 -26.031 -8.945 1 98.25 110 ILE A C 1
ATOM 867 O O . ILE A 1 110 ? -5.102 -25.781 -8.891 1 98.25 110 ILE A O 1
ATOM 871 N N . GLU A 1 111 ? -3.254 -26.734 -8.039 1 98.69 111 GLU A N 1
ATOM 872 C CA . GLU A 1 111 ? -3.998 -27.469 -7.02 1 98.69 111 GLU A CA 1
ATOM 873 C C . GLU A 1 111 ? -3.811 -26.844 -5.637 1 98.69 111 GLU A C 1
ATOM 875 O O . GLU A 1 111 ? -4.703 -26.922 -4.793 1 98.69 111 GLU A O 1
ATOM 880 N N . HIS A 1 112 ? -2.668 -26.297 -5.391 1 98.81 112 HIS A N 1
ATOM 881 C CA . HIS A 1 112 ? -2.34 -25.719 -4.09 1 98.81 112 HIS A CA 1
ATOM 882 C C . HIS A 1 112 ? -1.648 -24.375 -4.242 1 98.81 112 HIS A C 1
ATOM 884 O O . HIS A 1 112 ? -0.995 -24.109 -5.254 1 98.81 112 HIS A O 1
ATOM 890 N N . ALA A 1 113 ? -1.866 -23.531 -3.225 1 98.94 113 ALA A N 1
ATOM 891 C CA . ALA A 1 113 ? -1.292 -22.188 -3.281 1 98.94 113 ALA A CA 1
ATOM 892 C C . ALA A 1 113 ? -0.997 -21.656 -1.88 1 98.94 113 ALA A C 1
ATOM 894 O O . ALA A 1 113 ? -1.77 -21.891 -0.947 1 98.94 113 ALA A O 1
ATOM 895 N N . ALA A 1 114 ? 0.104 -20.938 -1.782 1 98.94 114 ALA A N 1
ATOM 896 C CA . ALA A 1 114 ? 0.493 -20.234 -0.562 1 98.94 114 ALA A CA 1
ATOM 897 C C . ALA A 1 114 ? 1.115 -18.875 -0.887 1 98.94 114 ALA A C 1
ATOM 899 O O . ALA A 1 114 ? 1.991 -18.781 -1.749 1 98.94 114 ALA A O 1
ATOM 900 N N . ILE A 1 115 ? 0.593 -17.891 -0.294 1 98.94 115 ILE A N 1
ATOM 901 C CA . ILE A 1 115 ? 1.185 -16.562 -0.313 1 98.94 115 ILE A CA 1
ATOM 902 C C . ILE A 1 115 ? 1.447 -16.094 1.116 1 98.94 115 ILE A C 1
ATOM 904 O O . ILE A 1 115 ? 0.526 -16.031 1.935 1 98.94 115 ILE A O 1
ATOM 908 N N . TYR A 1 116 ? 2.703 -15.75 1.373 1 98.94 116 TYR A N 1
ATOM 909 C CA . TYR A 1 116 ? 3.078 -15.375 2.732 1 98.94 116 TYR A CA 1
ATOM 910 C C . TYR A 1 116 ? 3.611 -13.953 2.781 1 98.94 116 TYR A C 1
ATOM 912 O O . TYR A 1 116 ? 4.578 -13.617 2.092 1 98.94 116 TYR A O 1
ATOM 920 N N . ASP A 1 117 ? 2.896 -13.109 3.502 1 98.31 117 ASP A N 1
ATOM 921 C CA . ASP A 1 117 ? 3.357 -11.766 3.824 1 98.31 117 ASP A CA 1
ATOM 922 C C . ASP A 1 117 ? 4.152 -11.75 5.129 1 98.31 117 ASP A C 1
ATOM 924 O O . ASP A 1 117 ? 3.574 -11.758 6.215 1 98.31 117 ASP A O 1
ATOM 928 N N . PRO A 1 118 ? 5.445 -11.711 5.047 1 96.94 118 PRO A N 1
ATOM 929 C CA . PRO A 1 118 ? 6.254 -11.781 6.27 1 96.94 118 PRO A CA 1
ATOM 930 C C . PRO A 1 118 ? 6.199 -10.492 7.086 1 96.94 118 PRO A C 1
ATOM 932 O O . PRO A 1 118 ? 6.555 -10.492 8.266 1 96.94 118 PRO A O 1
ATOM 935 N N . THR A 1 119 ? 5.789 -9.414 6.484 1 94.81 119 THR A N 1
ATOM 936 C CA . THR A 1 119 ? 5.738 -8.148 7.203 1 94.81 119 THR A CA 1
ATOM 937 C C . THR A 1 119 ? 4.582 -8.141 8.203 1 94.81 119 THR A C 1
ATOM 939 O O . THR A 1 119 ? 4.625 -7.418 9.203 1 94.81 119 THR A O 1
ATOM 942 N N . ARG A 1 120 ? 3.594 -8.961 7.941 1 94.81 120 ARG A N 1
ATOM 943 C CA . ARG A 1 120 ? 2.408 -8.977 8.789 1 94.81 120 ARG A CA 1
ATOM 944 C C . ARG A 1 120 ? 2.174 -10.367 9.375 1 94.81 120 ARG A C 1
ATOM 946 O O . ARG A 1 120 ? 1.228 -10.578 10.141 1 94.81 120 ARG A O 1
ATOM 953 N N . ASP A 1 121 ? 3.018 -11.242 8.992 1 96.81 121 ASP A N 1
ATOM 954 C CA . ASP A 1 121 ? 2.869 -12.641 9.383 1 96.81 121 ASP A CA 1
ATOM 955 C C . ASP A 1 121 ? 1.502 -13.188 8.977 1 96.81 121 ASP A C 1
ATOM 957 O O . ASP A 1 121 ? 0.771 -13.734 9.805 1 96.81 121 ASP A O 1
ATOM 961 N N . GLU A 1 122 ? 1.196 -13.023 7.754 1 98 122 GLU A N 1
ATOM 962 C CA . GLU A 1 122 ? -0.067 -13.492 7.191 1 98 122 GLU A CA 1
ATOM 963 C C . GLU A 1 122 ? 0.164 -14.562 6.125 1 98 122 GLU A C 1
ATOM 965 O O . GLU A 1 122 ? 0.898 -14.336 5.164 1 98 122 GLU A O 1
ATOM 970 N N . MET A 1 123 ? -0.411 -15.688 6.355 1 98.81 123 MET A N 1
ATOM 971 C CA . MET A 1 123 ? -0.336 -16.797 5.406 1 98.81 123 MET A CA 1
ATOM 972 C C . MET A 1 123 ? -1.676 -17 4.707 1 98.81 123 MET A C 1
ATOM 974 O O . MET A 1 123 ? -2.637 -17.469 5.328 1 98.81 123 MET A O 1
ATOM 978 N N . PHE A 1 124 ? -1.73 -16.672 3.432 1 98.94 124 PHE A N 1
ATOM 979 C CA . PHE A 1 124 ? -2.869 -17 2.584 1 98.94 124 PHE A CA 1
ATOM 980 C C . PHE A 1 124 ? -2.668 -18.344 1.907 1 98.94 124 PHE A C 1
ATOM 982 O O . PHE A 1 124 ? -1.592 -18.625 1.372 1 98.94 124 PHE A O 1
ATOM 989 N N . GLN A 1 125 ? -3.656 -19.172 1.969 1 98.88 125 GLN A N 1
ATOM 990 C CA . GLN A 1 125 ? -3.465 -20.5 1.383 1 98.88 125 GLN A CA 1
ATOM 991 C C . GLN A 1 125 ? -4.781 -21.062 0.853 1 98.88 125 GLN A C 1
ATOM 993 O O . GLN A 1 125 ? -5.859 -20.609 1.259 1 98.88 125 GLN A O 1
ATOM 998 N N . ALA A 1 126 ? -4.652 -22 -0.064 1 98.81 126 ALA A N 1
ATOM 999 C CA . ALA A 1 126 ? -5.828 -22.672 -0.622 1 98.81 126 ALA A CA 1
ATOM 1000 C C . ALA A 1 126 ? -5.449 -24 -1.259 1 98.81 126 ALA A C 1
ATOM 1002 O O . ALA A 1 126 ? -4.328 -24.172 -1.743 1 98.81 126 ALA A O 1
ATOM 1003 N N . THR A 1 127 ? -6.301 -24.922 -1.202 1 98.75 127 THR A N 1
ATOM 1004 C CA . THR A 1 127 ? -6.355 -26.141 -1.99 1 98.75 127 THR A CA 1
ATOM 1005 C C . THR A 1 127 ? -7.621 -26.188 -2.84 1 98.75 127 THR A C 1
ATOM 1007 O O . THR A 1 127 ? -8.703 -25.828 -2.367 1 98.75 127 THR A O 1
ATOM 1010 N N . ARG A 1 128 ? -7.422 -26.562 -4.09 1 98.5 128 ARG A N 1
ATOM 1011 C CA . ARG A 1 128 ? -8.57 -26.594 -4.988 1 98.5 128 ARG A CA 1
ATOM 1012 C C . ARG A 1 128 ? -9.719 -27.391 -4.371 1 98.5 128 ARG A C 1
ATOM 1014 O O . ARG A 1 128 ? -9.539 -28.531 -3.938 1 98.5 128 ARG A O 1
ATOM 1021 N N . GLY A 1 129 ? -10.867 -26.734 -4.266 1 98.19 129 GLY A N 1
ATOM 1022 C CA . GLY A 1 129 ? -12.07 -27.391 -3.771 1 98.19 129 GLY A CA 1
ATOM 1023 C C . GLY A 1 129 ? -12.195 -27.344 -2.26 1 98.19 129 GLY A C 1
ATOM 1024 O O . GLY A 1 129 ? -13.164 -27.859 -1.696 1 98.19 129 GLY A O 1
ATOM 1025 N N . SER A 1 130 ? -11.297 -26.672 -1.559 1 98.19 130 SER A N 1
ATOM 1026 C CA . SER A 1 130 ? -11.297 -26.75 -0.101 1 98.19 130 SER A CA 1
ATOM 1027 C C . SER A 1 130 ? -11.43 -25.359 0.519 1 98.19 130 SER A C 1
ATOM 1029 O O . SER A 1 130 ? -11.32 -25.203 1.737 1 98.19 130 SER A O 1
ATOM 1031 N N . GLY A 1 131 ? -11.617 -24.359 -0.262 1 98.38 131 GLY A N 1
ATOM 1032 C CA . GLY A 1 131 ? -11.734 -23 0.267 1 98.38 131 GLY A CA 1
ATOM 1033 C C . GLY A 1 131 ? -10.406 -22.312 0.433 1 98.38 131 GLY A C 1
ATOM 1034 O O . GLY A 1 131 ? -9.352 -22.891 0.178 1 98.38 131 GLY A O 1
ATOM 1035 N N . ALA A 1 132 ? -10.414 -21.094 0.768 1 98.81 132 ALA A N 1
ATOM 1036 C CA . ALA A 1 132 ? -9.242 -20.266 1.016 1 98.81 132 ALA A CA 1
ATOM 1037 C C . ALA A 1 132 ? -9.156 -19.844 2.482 1 98.81 132 ALA A C 1
ATOM 1039 O O . ALA A 1 132 ? -10.188 -19.656 3.135 1 98.81 132 ALA A O 1
ATOM 1040 N N . PHE A 1 133 ? -7.902 -19.688 2.955 1 98.75 133 PHE A N 1
ATOM 1041 C CA . PHE A 1 133 ? -7.699 -19.422 4.371 1 98.75 133 PHE A CA 1
ATOM 1042 C C . PHE A 1 133 ? -6.625 -18.359 4.566 1 98.75 133 PHE A C 1
ATOM 1044 O O . PHE A 1 133 ? -5.691 -18.25 3.77 1 98.75 133 PHE A O 1
ATOM 1051 N N . LEU A 1 134 ? -6.812 -17.562 5.586 1 98.44 134 LEU A N 1
ATOM 1052 C CA . LEU A 1 134 ? -5.812 -16.656 6.137 1 98.44 134 LEU A CA 1
ATOM 1053 C C . LEU A 1 134 ? -5.48 -17.031 7.578 1 98.44 134 LEU A C 1
ATOM 1055 O O . LEU A 1 134 ? -6.332 -16.922 8.469 1 98.44 134 LEU A O 1
ATOM 1059 N N . ASN A 1 135 ? -4.246 -17.422 7.738 1 97.38 135 ASN A N 1
ATOM 1060 C CA . ASN A 1 135 ? -3.83 -17.906 9.055 1 97.38 135 ASN A CA 1
ATOM 1061 C C . ASN A 1 135 ? -4.84 -18.891 9.641 1 97.38 135 ASN A C 1
ATOM 1063 O O . ASN A 1 135 ? -5.258 -18.734 10.789 1 97.38 135 ASN A O 1
ATOM 1067 N N . ASN A 1 136 ? -5.324 -19.75 8.852 1 94.69 136 ASN A N 1
ATOM 1068 C CA . ASN A 1 136 ? -6.172 -20.891 9.195 1 94.69 136 ASN A CA 1
ATOM 1069 C C . ASN A 1 136 ? -7.621 -20.453 9.406 1 94.69 136 ASN A C 1
ATOM 1071 O O . ASN A 1 136 ? -8.461 -21.266 9.805 1 94.69 136 ASN A O 1
ATOM 1075 N N . PHE A 1 137 ? -7.949 -19.281 9.141 1 96.19 137 PHE A N 1
ATOM 1076 C CA . PHE A 1 137 ? -9.336 -18.828 9.125 1 96.19 137 PHE A CA 1
ATOM 1077 C C . PHE A 1 137 ? -9.852 -18.703 7.699 1 96.19 137 PHE A C 1
ATOM 1079 O O . PHE A 1 137 ? -9.172 -18.156 6.836 1 96.19 137 PHE A O 1
ATOM 1086 N N . ARG A 1 138 ? -11.016 -19.172 7.484 1 97.69 138 ARG A N 1
ATOM 1087 C CA . ARG A 1 138 ? -11.594 -19.141 6.145 1 97.69 138 ARG A CA 1
ATOM 1088 C C . ARG A 1 138 ? -11.852 -17.703 5.699 1 97.69 138 ARG A C 1
ATOM 1090 O O . ARG A 1 138 ? -12.289 -16.875 6.5 1 97.69 138 ARG A O 1
ATOM 1097 N N . ILE A 1 139 ? -11.602 -17.453 4.461 1 97.69 139 ILE A N 1
ATOM 1098 C CA . ILE A 1 139 ? -11.805 -16.109 3.928 1 97.69 139 ILE A CA 1
ATOM 1099 C C . ILE A 1 139 ? -12.695 -16.172 2.686 1 97.69 139 ILE A C 1
ATOM 1101 O O . ILE A 1 139 ? -12.859 -17.25 2.094 1 97.69 139 ILE A O 1
ATOM 1105 N N . ARG A 1 140 ? -13.258 -15.047 2.346 1 97.62 140 ARG A N 1
ATOM 1106 C CA . ARG A 1 140 ? -14.109 -14.891 1.166 1 97.62 140 ARG A CA 1
ATOM 1107 C C . ARG A 1 140 ? -13.922 -13.516 0.533 1 97.62 140 ARG A C 1
ATOM 1109 O O . ARG A 1 140 ? -13.562 -12.555 1.217 1 97.62 140 ARG A O 1
ATOM 1116 N N . VAL A 1 141 ? -14.141 -13.492 -0.733 1 98.12 141 VAL A N 1
ATOM 1117 C CA . VAL A 1 141 ? -14.133 -12.211 -1.428 1 98.12 141 VAL A CA 1
ATOM 1118 C C . VAL A 1 141 ? -15.258 -11.328 -0.895 1 98.12 141 VAL A C 1
ATOM 1120 O O . VAL A 1 141 ? -16.203 -11.82 -0.272 1 98.12 141 VAL A O 1
ATOM 1123 N N . SER A 1 142 ? -15.141 -10.023 -1.156 1 95.75 142 SER A N 1
ATOM 1124 C CA . SER A 1 142 ? -16.172 -9.086 -0.695 1 95.75 142 SER A CA 1
ATOM 1125 C C . SER A 1 142 ? -17.484 -9.305 -1.42 1 95.75 142 SER A C 1
ATOM 1127 O O . SER A 1 142 ? -17.531 -10 -2.439 1 95.75 142 SER A O 1
ATOM 1129 N N . GLU A 1 143 ? -18.547 -8.703 -0.917 1 93.88 143 GLU A N 1
ATOM 1130 C CA . GLU A 1 143 ? -19.859 -8.828 -1.523 1 93.88 143 GLU A CA 1
ATOM 1131 C C . GLU A 1 143 ? -20.219 -7.574 -2.32 1 93.88 143 GLU A C 1
ATOM 1133 O O . GLU A 1 143 ? -21.391 -7.367 -2.67 1 93.88 143 GLU A O 1
ATOM 1138 N N . GLN A 1 144 ? -19.219 -6.785 -2.594 1 94.19 144 GLN A N 1
ATOM 1139 C CA . GLN A 1 144 ? -19.438 -5.547 -3.334 1 94.19 144 GLN A CA 1
ATOM 1140 C C . GLN A 1 144 ? -19.969 -5.828 -4.734 1 94.19 144 GLN A C 1
ATOM 1142 O O . GLN A 1 144 ? -19.375 -6.594 -5.492 1 94.19 144 GLN A O 1
ATOM 1147 N N . LYS A 1 145 ? -21 -5.121 -5.148 1 94.81 145 LYS A N 1
ATOM 1148 C CA . LYS A 1 145 ? -21.672 -5.469 -6.395 1 94.81 145 LYS A CA 1
ATOM 1149 C C . LYS A 1 145 ? -21.375 -4.445 -7.488 1 94.81 145 LYS A C 1
ATOM 1151 O O . LYS A 1 145 ? -21.391 -4.777 -8.672 1 94.81 145 LYS A O 1
ATOM 1156 N N . THR A 1 146 ? -21.156 -3.213 -7.055 1 95.62 146 THR A N 1
ATOM 1157 C CA . THR A 1 146 ? -21.016 -2.129 -8.023 1 95.62 146 THR A CA 1
ATOM 1158 C C . THR A 1 146 ? -19.656 -1.456 -7.887 1 95.62 146 THR A C 1
ATOM 1160 O O . THR A 1 146 ? -18.969 -1.64 -6.883 1 95.62 146 THR A O 1
ATOM 1163 N N . LEU A 1 147 ? -19.344 -0.812 -8.914 1 96.5 147 LEU A N 1
ATOM 1164 C CA . LEU A 1 147 ? -18.078 -0.08 -8.891 1 96.5 147 LEU A CA 1
ATOM 1165 C C . LEU A 1 147 ? -18.125 1.039 -7.852 1 96.5 147 LEU A C 1
ATOM 1167 O O . LEU A 1 147 ? -17.125 1.304 -7.18 1 96.5 147 LEU A O 1
ATOM 1171 N N . ASP A 1 148 ? -19.359 1.51 -7.797 1 91.44 148 ASP A N 1
ATOM 1172 C CA . ASP A 1 148 ? -19.5 2.58 -6.812 1 91.44 148 ASP A CA 1
ATOM 1173 C C . ASP A 1 148 ? -19.156 2.084 -5.41 1 91.44 148 ASP A C 1
ATOM 1175 O O . ASP A 1 148 ? -19.609 1.019 -4.992 1 91.44 148 ASP A O 1
ATOM 1179 N N . ASN A 1 149 ? -18.188 2.631 -4.617 1 87.75 149 ASN A N 1
ATOM 1180 C CA . ASN A 1 149 ? -17.766 2.334 -3.252 1 87.75 149 ASN A CA 1
ATOM 1181 C C . ASN A 1 149 ? -16.734 1.21 -3.221 1 87.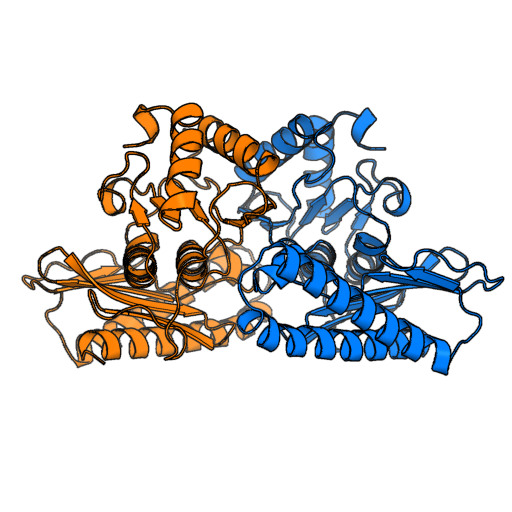75 149 ASN A C 1
ATOM 1183 O O . ASN A 1 149 ? -16.312 0.784 -2.145 1 87.75 149 ASN A O 1
ATOM 1187 N N . SER A 1 150 ? -16.469 0.614 -4.449 1 95.56 150 SER A N 1
ATOM 1188 C CA . SER A 1 150 ? -15.469 -0.448 -4.5 1 95.56 150 SER A CA 1
ATOM 1189 C C . SER A 1 150 ? -14.055 0.113 -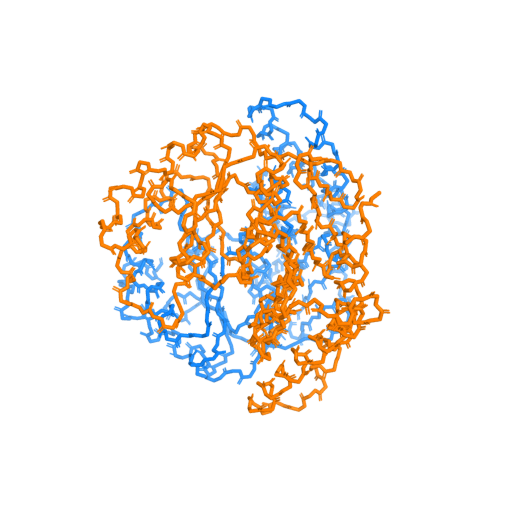4.371 1 95.56 150 SER A C 1
ATOM 1191 O O . SER A 1 150 ? -13.812 1.274 -4.703 1 95.56 150 SER A O 1
ATOM 1193 N N . LEU A 1 151 ? -13.281 -0.63 -3.791 1 96.88 151 LEU A N 1
ATOM 1194 C CA . LEU A 1 151 ? -11.844 -0.382 -3.764 1 96.88 151 LEU A CA 1
ATOM 1195 C C . LEU A 1 151 ? -11.109 -1.377 -4.652 1 96.88 151 LEU A C 1
ATOM 1197 O O . LEU A 1 151 ? -11.203 -2.59 -4.445 1 96.88 151 LEU A O 1
ATOM 1201 N N . LEU A 1 152 ? -10.391 -0.855 -5.656 1 98.44 152 LEU A N 1
ATOM 1202 C CA . LEU A 1 152 ? -9.703 -1.742 -6.59 1 98.44 152 LEU A CA 1
ATOM 1203 C C . LEU A 1 152 ? -8.195 -1.662 -6.402 1 98.44 152 LEU A C 1
ATOM 1205 O O . LEU A 1 152 ? -7.68 -0.67 -5.879 1 98.44 152 LEU A O 1
ATOM 1209 N N . ALA A 1 153 ? -7.52 -2.74 -6.727 1 98.44 153 ALA A N 1
ATOM 1210 C CA . ALA A 1 153 ? -6.062 -2.758 -6.77 1 98.44 153 ALA A CA 1
ATOM 1211 C C . ALA A 1 153 ? -5.559 -2.99 -8.195 1 98.44 153 ALA A C 1
ATOM 1213 O O . ALA A 1 153 ? -6.266 -3.574 -9.016 1 98.44 153 ALA A O 1
ATOM 1214 N N . THR A 1 154 ? -4.367 -2.496 -8.438 1 97.75 154 THR A N 1
ATOM 1215 C CA . THR A 1 154 ? -3.773 -2.686 -9.758 1 97.75 154 THR A CA 1
ATOM 1216 C C . THR A 1 154 ? -2.254 -2.566 -9.688 1 97.75 154 THR A C 1
ATOM 1218 O O . THR A 1 154 ? -1.685 -2.439 -8.602 1 97.75 154 THR A O 1
ATOM 1221 N N . GLY A 1 155 ? -1.581 -2.824 -10.812 1 94.31 155 GLY A N 1
ATOM 1222 C CA . GLY A 1 155 ? -0.165 -2.57 -11.023 1 94.31 155 GLY A CA 1
ATOM 1223 C C . GLY A 1 155 ? 0.119 -1.82 -12.312 1 94.31 155 GLY A C 1
ATOM 1224 O O . GLY A 1 155 ? -0.645 -1.918 -13.273 1 94.31 155 GLY A O 1
ATOM 1225 N N . PHE A 1 156 ? 1.208 -1.035 -12.266 1 87 156 PHE A N 1
ATOM 1226 C CA . PHE A 1 156 ? 1.577 -0.222 -13.414 1 87 156 PHE A CA 1
ATOM 1227 C C . PHE A 1 156 ? 2.537 -0.978 -14.328 1 87 156 PHE A C 1
ATOM 1229 O O . PHE A 1 156 ? 3.316 -1.812 -13.859 1 87 156 PHE A O 1
ATOM 1236 N N . PRO A 1 157 ? 2.404 -0.598 -15.602 1 78.56 157 PRO A N 1
ATOM 1237 C CA . PRO A 1 157 ? 3.459 -1.112 -16.484 1 78.56 157 PRO A CA 1
ATOM 1238 C C . PRO A 1 157 ? 4.855 -0.659 -16.047 1 78.56 157 PRO A C 1
ATOM 1240 O O . PRO A 1 157 ? 5.027 0.477 -15.602 1 78.56 157 PRO A O 1
ATOM 1243 N N . TYR A 1 158 ? 5.863 -1.41 -16.094 1 70.06 158 TYR A N 1
ATOM 1244 C CA . TYR A 1 158 ? 7.195 -1.011 -15.648 1 70.06 158 TYR A CA 1
ATOM 1245 C C . TYR A 1 158 ? 8.234 -1.275 -16.734 1 70.06 158 TYR A C 1
ATOM 1247 O O . TYR A 1 158 ? 9.164 -0.482 -16.906 1 70.06 158 TYR A O 1
ATOM 1255 N N . HIS A 1 159 ? 8.117 -2.314 -17.406 1 70.38 159 HIS A N 1
ATOM 1256 C CA . HIS A 1 159 ? 9.156 -2.607 -18.391 1 70.38 159 HIS A CA 1
ATOM 1257 C C . HIS A 1 159 ? 8.656 -2.387 -19.812 1 70.38 159 HIS A C 1
ATOM 1259 O O . HIS A 1 159 ? 9.398 -1.877 -20.656 1 70.38 159 HIS A O 1
ATOM 1265 N N . ASP A 1 160 ? 7.457 -2.727 -20.078 1 78.75 160 ASP A N 1
ATOM 1266 C CA . ASP A 1 160 ? 6.812 -2.588 -21.375 1 78.75 160 ASP A CA 1
ATOM 1267 C C . ASP A 1 160 ? 5.707 -1.535 -21.328 1 78.75 160 ASP A C 1
ATOM 1269 O O . ASP A 1 160 ? 4.68 -1.731 -20.672 1 78.75 160 ASP A O 1
ATOM 1273 N N . PHE A 1 161 ? 5.945 -0.456 -22.047 1 81.75 161 PHE A N 1
ATOM 1274 C CA . PHE A 1 161 ? 5 0.653 -22 1 81.75 161 PHE A CA 1
ATOM 1275 C C . PHE A 1 161 ? 4.164 0.705 -23.281 1 81.75 161 PHE A C 1
ATOM 1277 O O . PHE A 1 161 ? 3.506 1.71 -23.547 1 81.75 161 PHE A O 1
ATOM 1284 N N . SER A 1 162 ? 4.156 -0.372 -24.047 1 83 162 SER A N 1
ATOM 1285 C CA . SER A 1 162 ? 3.42 -0.414 -25.297 1 83 162 SER A CA 1
ATOM 1286 C C . SER A 1 162 ? 1.915 -0.331 -25.062 1 83 162 SER A C 1
ATOM 1288 O O . SER A 1 162 ? 1.159 0.04 -25.969 1 83 162 SER A O 1
ATOM 1290 N N . TYR A 1 163 ? 1.519 -0.598 -23.859 1 87.25 163 TYR A N 1
ATOM 1291 C CA . TYR A 1 163 ? 0.089 -0.596 -23.578 1 87.25 163 TYR A CA 1
ATOM 1292 C C . TYR A 1 163 ? -0.26 0.484 -22.547 1 87.25 163 TYR A C 1
ATOM 1294 O O . TYR A 1 163 ? -1.318 0.434 -21.922 1 87.25 163 TYR A O 1
ATOM 1302 N N . ILE A 1 164 ? 0.571 1.427 -22.406 1 89.38 164 ILE A N 1
ATOM 1303 C CA . ILE A 1 164 ? 0.44 2.418 -21.344 1 89.38 164 ILE A CA 1
ATOM 1304 C C . ILE A 1 164 ? -0.843 3.223 -21.547 1 89.38 164 ILE A C 1
ATOM 1306 O O . ILE A 1 164 ? -1.54 3.541 -20.578 1 89.38 164 ILE A O 1
ATOM 1310 N N . ASP A 1 165 ? -1.173 3.559 -22.734 1 90.38 165 ASP A N 1
ATOM 1311 C CA . ASP A 1 165 ? -2.361 4.367 -22.984 1 90.38 165 ASP A CA 1
ATOM 1312 C C . ASP A 1 165 ? -3.633 3.602 -22.625 1 90.38 165 ASP A C 1
ATOM 1314 O O . ASP A 1 165 ? -4.566 4.168 -22.062 1 90.38 165 ASP A O 1
ATOM 1318 N N . ALA A 1 166 ? -3.664 2.309 -23.047 1 90.94 166 ALA A N 1
ATOM 1319 C CA . ALA A 1 166 ? -4.801 1.466 -22.688 1 90.94 166 ALA A CA 1
ATOM 1320 C C . ALA A 1 166 ? -4.922 1.326 -21.172 1 90.94 166 ALA A C 1
ATOM 1322 O O . ALA A 1 166 ? -6.023 1.396 -20.625 1 90.94 166 ALA A O 1
ATOM 1323 N N . TYR A 1 167 ? -3.824 1.125 -20.547 1 92.19 167 TYR A N 1
ATOM 1324 C CA . TYR A 1 167 ? -3.797 1.025 -19.094 1 92.19 167 TYR A CA 1
ATOM 1325 C C . TYR A 1 167 ? -4.32 2.305 -18.453 1 92.19 167 TYR A C 1
ATOM 1327 O O . TYR A 1 167 ? -5.172 2.256 -17.562 1 92.19 167 TYR A O 1
ATOM 1335 N N . LEU A 1 168 ? -3.844 3.434 -18.938 1 93.31 168 LEU A N 1
ATOM 1336 C CA . LEU A 1 168 ? -4.238 4.715 -18.359 1 93.31 168 LEU A CA 1
ATOM 1337 C C . LEU A 1 168 ? -5.719 4.98 -18.594 1 93.31 168 LEU A C 1
ATOM 1339 O O . LEU A 1 168 ? -6.383 5.594 -17.75 1 93.31 168 LEU A O 1
ATOM 1343 N N . SER A 1 169 ? -6.188 4.562 -19.688 1 94.5 169 SER A N 1
ATOM 1344 C CA . SER A 1 169 ? -7.613 4.711 -19.969 1 94.5 169 SER A CA 1
ATOM 1345 C C . SER A 1 169 ? -8.453 3.918 -18.984 1 94.5 169 SER A C 1
ATOM 1347 O O . SER A 1 169 ? -9.445 4.426 -18.438 1 94.5 169 SER A O 1
ATOM 1349 N N . SER A 1 170 ? -8.094 2.666 -18.75 1 95.94 170 SER A N 1
ATOM 1350 C CA . SER A 1 170 ? -8.805 1.853 -17.781 1 95.94 170 SER A CA 1
ATOM 1351 C C . SER A 1 170 ? -8.664 2.432 -16.375 1 95.94 170 SER A C 1
ATOM 1353 O O . SER A 1 170 ? -9.641 2.498 -15.625 1 95.94 170 SER A O 1
ATOM 1355 N N . LEU A 1 171 ? -7.465 2.875 -16.062 1 95.38 171 LEU A N 1
ATOM 1356 C CA . LEU A 1 171 ? -7.203 3.465 -14.758 1 95.38 171 LEU A CA 1
ATOM 1357 C C . LEU A 1 171 ? -8.078 4.695 -14.531 1 95.38 171 LEU A C 1
ATOM 1359 O O . LEU A 1 171 ? -8.672 4.852 -13.469 1 95.38 171 LEU A O 1
ATOM 1363 N N . LYS A 1 172 ? -8.109 5.566 -15.5 1 94.75 172 LYS A N 1
ATOM 1364 C CA . LYS A 1 172 ? -8.914 6.777 -15.414 1 94.75 172 LYS A CA 1
ATOM 1365 C C . LYS A 1 172 ? -10.383 6.441 -15.133 1 94.75 172 LYS A C 1
ATOM 1367 O O . LYS A 1 172 ? -11.008 7.055 -14.273 1 94.75 172 LYS A O 1
ATOM 1372 N N . THR A 1 173 ? -10.859 5.492 -15.82 1 95.88 173 THR A N 1
ATOM 1373 C CA . THR A 1 173 ? -12.258 5.102 -15.656 1 95.88 173 THR A CA 1
ATOM 1374 C C . THR A 1 173 ? -12.492 4.512 -14.266 1 95.88 173 THR A C 1
ATOM 1376 O O . THR A 1 173 ? -13.461 4.871 -13.594 1 95.88 173 THR A O 1
ATOM 1379 N N . PHE A 1 174 ? -11.641 3.615 -13.828 1 96.25 174 PHE A N 1
ATOM 1380 C CA . PHE A 1 174 ? -11.797 2.998 -12.523 1 96.25 174 PHE A CA 1
ATOM 1381 C C . PHE A 1 174 ? -11.641 4.031 -11.414 1 96.25 174 PHE A C 1
ATOM 1383 O O . PHE A 1 174 ? -12.367 4.004 -10.414 1 96.25 174 PHE A O 1
ATOM 1390 N N . MET A 1 175 ? -10.719 4.945 -11.602 1 93.12 175 MET A N 1
ATOM 1391 C CA . MET A 1 175 ? -10.484 5.98 -10.602 1 93.12 175 MET A CA 1
ATOM 1392 C C . MET A 1 175 ? -11.734 6.84 -10.406 1 93.12 175 MET A C 1
ATOM 1394 O O . MET A 1 175 ? -12.023 7.277 -9.289 1 93.12 175 MET A O 1
ATOM 1398 N N . THR A 1 176 ? -12.438 7.074 -11.43 1 93.06 176 THR A N 1
ATOM 1399 C CA . THR A 1 176 ? -13.555 8.008 -11.375 1 93.06 176 THR A CA 1
ATOM 1400 C C . THR A 1 176 ? -14.859 7.285 -11.047 1 93.06 176 THR A C 1
ATOM 1402 O O . THR A 1 176 ? -15.875 7.922 -10.758 1 93.06 176 THR A O 1
ATOM 1405 N N . SER A 1 177 ? -14.805 6.008 -11.055 1 94.25 177 SER A N 1
ATOM 1406 C CA . SER A 1 177 ? -16.062 5.285 -10.891 1 94.25 177 SER A CA 1
ATOM 1407 C C . SER A 1 177 ? -16.062 4.473 -9.602 1 94.25 177 SER A C 1
ATOM 1409 O O . SER A 1 177 ? -17.031 3.781 -9.297 1 94.25 177 SER A O 1
ATOM 1411 N N . THR A 1 178 ? -14.992 4.469 -8.875 1 95.19 178 THR A N 1
ATOM 1412 C CA . THR A 1 178 ? -14.875 3.672 -7.656 1 95.19 178 THR A CA 1
ATOM 1413 C C . THR A 1 178 ? -14.547 4.559 -6.457 1 95.19 178 THR A C 1
ATOM 1415 O O . THR A 1 178 ? -14.43 5.777 -6.598 1 95.19 178 THR A O 1
ATOM 1418 N N . ALA A 1 179 ? -14.461 3.883 -5.242 1 91.56 179 ALA A N 1
ATOM 1419 C CA . ALA A 1 179 ? -14.07 4.594 -4.027 1 91.56 179 ALA A CA 1
ATOM 1420 C C . ALA A 1 179 ? -12.562 4.836 -3.996 1 91.56 179 ALA A C 1
ATOM 1422 O O . ALA A 1 179 ? -12.078 5.637 -3.193 1 91.56 179 ALA A O 1
ATOM 1423 N N . GLY A 1 180 ? -11.898 4.133 -4.871 1 94.38 180 GLY A N 1
ATOM 1424 C CA . GLY A 1 180 ? -10.461 4.332 -4.949 1 94.38 180 GLY A CA 1
ATOM 1425 C C . GLY A 1 180 ? -9.734 3.184 -5.621 1 94.38 180 GLY A C 1
ATOM 1426 O O . GLY A 1 180 ? -10.297 2.104 -5.801 1 94.38 180 GLY A O 1
ATOM 1427 N N . VAL A 1 181 ? -8.5 3.475 -6.031 1 96.62 181 VAL A N 1
ATOM 1428 C CA . VAL A 1 181 ? -7.605 2.475 -6.605 1 96.62 181 VAL A CA 1
ATOM 1429 C C . VAL A 1 181 ? -6.297 2.443 -5.82 1 96.62 181 VAL A C 1
ATOM 1431 O O . VAL A 1 181 ? -5.758 3.49 -5.457 1 96.62 181 VAL A O 1
ATOM 1434 N N . ARG A 1 182 ? -5.859 1.243 -5.508 1 97.94 182 ARG A N 1
ATOM 1435 C CA . ARG A 1 182 ? -4.598 1.065 -4.801 1 97.94 182 ARG A CA 1
ATOM 1436 C C . ARG A 1 182 ? -3.555 0.408 -5.703 1 97.94 182 ARG A C 1
ATOM 1438 O O . ARG A 1 182 ? -3.873 -0.504 -6.465 1 97.94 182 ARG A O 1
ATOM 1445 N N . ARG A 1 183 ? -2.395 0.913 -5.629 1 97.19 183 ARG A N 1
ATOM 1446 C CA . ARG A 1 183 ? -1.188 0.37 -6.246 1 97.19 183 ARG A CA 1
ATOM 1447 C C . ARG A 1 183 ? -0.072 0.218 -5.215 1 97.19 183 ARG A C 1
ATOM 1449 O O . ARG A 1 183 ? 0.785 1.096 -5.086 1 97.19 183 ARG A O 1
ATOM 1456 N N . ALA A 1 184 ? -0.025 -1.004 -4.664 1 95.88 184 ALA A N 1
ATOM 1457 C CA . ALA A 1 184 ? 0.881 -1.181 -3.533 1 95.88 184 ALA A CA 1
ATOM 1458 C C . ALA A 1 184 ? 2.158 -1.898 -3.961 1 95.88 184 ALA A C 1
ATOM 1460 O O . ALA A 1 184 ? 3.158 -1.886 -3.236 1 95.88 184 ALA A O 1
ATOM 1461 N N . GLY A 1 185 ? 2.164 -2.625 -5.016 1 96.06 185 GLY A N 1
ATOM 1462 C CA . GLY A 1 185 ? 3.445 -3.006 -5.59 1 96.06 185 GLY A CA 1
ATOM 1463 C C . GLY A 1 185 ? 3.738 -4.488 -5.461 1 96.06 185 GLY A C 1
ATOM 1464 O O . GLY A 1 185 ? 4.859 -4.93 -5.715 1 96.06 185 GLY A O 1
ATOM 1465 N N . SER A 1 186 ? 2.791 -5.273 -5.031 1 97.62 186 SER A N 1
ATOM 1466 C CA . SER A 1 186 ? 2.896 -6.727 -4.996 1 97.62 186 SER A CA 1
ATOM 1467 C C . SER A 1 186 ? 1.643 -7.387 -5.562 1 97.62 186 SER A C 1
ATOM 1469 O O . SER A 1 186 ? 0.594 -7.402 -4.914 1 97.62 186 SER A O 1
ATOM 1471 N N . ALA A 1 187 ? 1.822 -7.957 -6.75 1 97.94 187 ALA A N 1
ATOM 1472 C CA . ALA A 1 187 ? 0.679 -8.578 -7.418 1 97.94 187 ALA A CA 1
ATOM 1473 C C . ALA A 1 187 ? 0.135 -9.75 -6.602 1 97.94 187 ALA A C 1
ATOM 1475 O O . ALA A 1 187 ? -1.081 -9.922 -6.488 1 97.94 187 ALA A O 1
ATOM 1476 N N . ALA A 1 188 ? 1.037 -10.508 -6.047 1 98.5 188 ALA A N 1
ATOM 1477 C CA . ALA A 1 188 ? 0.624 -11.648 -5.23 1 98.5 188 ALA A CA 1
ATOM 1478 C C . ALA A 1 188 ? -0.239 -11.195 -4.055 1 98.5 188 ALA A C 1
ATOM 1480 O O . ALA A 1 188 ? -1.293 -11.773 -3.789 1 98.5 188 ALA A O 1
ATOM 1481 N N . LEU A 1 189 ? 0.156 -10.148 -3.426 1 98.5 189 LEU A N 1
ATOM 1482 C CA . LEU A 1 189 ? -0.605 -9.656 -2.283 1 98.5 189 LEU A CA 1
ATOM 1483 C C . LEU A 1 189 ? -1.908 -9.008 -2.738 1 98.5 189 LEU A C 1
ATOM 1485 O O . LEU A 1 189 ? -2.926 -9.094 -2.045 1 98.5 189 LEU A O 1
ATOM 1489 N N . ASP A 1 190 ? -1.865 -8.328 -3.844 1 98.56 190 ASP A N 1
ATOM 1490 C CA . ASP A 1 190 ? -3.105 -7.758 -4.363 1 98.56 190 ASP A CA 1
ATOM 1491 C C . ASP A 1 190 ? -4.152 -8.844 -4.602 1 98.56 190 ASP A C 1
ATOM 1493 O O . ASP A 1 190 ? -5.32 -8.672 -4.254 1 98.56 190 ASP A O 1
ATOM 1497 N N . LEU A 1 191 ? -3.697 -9.922 -5.188 1 98.81 191 LEU A N 1
ATOM 1498 C CA . LEU A 1 191 ? -4.602 -11.047 -5.41 1 98.81 191 LEU A CA 1
ATOM 1499 C C . LEU A 1 191 ? -5.082 -11.625 -4.082 1 98.81 191 LEU A C 1
ATOM 1501 O O . LEU A 1 191 ? -6.27 -11.906 -3.916 1 98.81 191 LEU A O 1
ATOM 1505 N N . ALA A 1 192 ? -4.18 -11.789 -3.15 1 98.88 192 ALA A N 1
ATOM 1506 C CA . ALA A 1 192 ? -4.539 -12.281 -1.825 1 98.88 192 ALA A CA 1
ATOM 1507 C C . ALA A 1 192 ? -5.547 -11.359 -1.146 1 98.88 192 ALA A C 1
ATOM 1509 O O . ALA A 1 192 ? -6.449 -11.828 -0.444 1 98.88 192 ALA A O 1
ATOM 1510 N N . TYR A 1 193 ? -5.398 -10.086 -1.328 1 98.69 193 TYR A N 1
ATOM 1511 C CA . TYR A 1 193 ? -6.281 -9.094 -0.718 1 98.69 193 TYR A CA 1
ATOM 1512 C C . TYR A 1 193 ? -7.672 -9.148 -1.337 1 98.69 193 TYR A C 1
ATOM 1514 O O . TYR A 1 193 ? -8.672 -8.914 -0.655 1 98.69 193 TYR A O 1
ATOM 1522 N N . VAL A 1 194 ? -7.734 -9.453 -2.635 1 98.75 194 VAL A N 1
ATOM 1523 C CA . VAL A 1 194 ? -9.039 -9.703 -3.234 1 98.75 194 VAL A CA 1
ATOM 1524 C C . VAL A 1 194 ? -9.703 -10.891 -2.545 1 98.75 194 VAL A C 1
ATOM 1526 O O . VAL A 1 194 ? -10.875 -10.82 -2.168 1 98.75 194 VAL A O 1
ATOM 1529 N N . ALA A 1 195 ? -8.938 -11.922 -2.361 1 98.88 195 ALA A N 1
ATOM 1530 C CA . ALA A 1 195 ? -9.453 -13.148 -1.766 1 98.88 195 ALA A CA 1
ATOM 1531 C C . ALA A 1 195 ? -9.953 -12.906 -0.345 1 98.88 195 ALA A C 1
ATOM 1533 O O . ALA A 1 195 ? -10.898 -13.555 0.11 1 98.88 195 ALA A O 1
ATOM 1534 N N . ALA A 1 196 ? -9.359 -11.953 0.314 1 97.94 196 ALA A N 1
ATOM 1535 C CA . ALA A 1 196 ? -9.688 -11.688 1.712 1 97.94 196 ALA A CA 1
ATOM 1536 C C . ALA A 1 196 ? -10.711 -10.562 1.827 1 97.94 196 ALA A C 1
ATOM 1538 O O . ALA A 1 196 ? -11.109 -10.188 2.934 1 97.94 196 ALA A O 1
ATOM 1539 N N . GLY A 1 197 ? -11.023 -9.977 0.734 1 96.62 197 GLY A N 1
ATOM 1540 C CA . GLY A 1 197 ? -12.008 -8.906 0.749 1 96.62 197 GLY A CA 1
ATOM 1541 C C . GLY A 1 197 ? -11.43 -7.574 1.185 1 96.62 197 GLY A C 1
ATOM 1542 O O . GLY A 1 197 ? -12.172 -6.652 1.529 1 96.62 197 GLY A O 1
ATOM 1543 N N . ARG A 1 198 ? -10.148 -7.414 1.212 1 96.56 198 ARG A N 1
ATOM 1544 C CA . ARG A 1 198 ? -9.508 -6.152 1.567 1 96.56 198 ARG A CA 1
ATOM 1545 C C . ARG A 1 198 ? -9.562 -5.164 0.406 1 96.56 198 ARG A C 1
ATOM 1547 O O . ARG A 1 198 ? -9.477 -3.953 0.612 1 96.56 198 ARG A O 1
ATOM 1554 N N . VAL A 1 199 ? -9.57 -5.715 -0.787 1 97.94 199 VAL A N 1
ATOM 1555 C CA . VAL A 1 199 ? -9.961 -4.992 -1.989 1 97.94 199 VAL A CA 1
ATOM 1556 C C . VAL A 1 199 ? -11.047 -5.77 -2.73 1 97.94 199 VAL A C 1
ATOM 1558 O O . VAL A 1 199 ? -11.156 -6.988 -2.584 1 97.94 199 VAL A O 1
ATOM 1561 N N . ASP A 1 200 ? -11.82 -5.047 -3.514 1 98.19 200 ASP A N 1
ATOM 1562 C CA . ASP A 1 200 ? -12.992 -5.66 -4.141 1 98.19 200 ASP A CA 1
ATOM 1563 C C . ASP A 1 200 ? -12.625 -6.285 -5.484 1 98.19 200 ASP A C 1
ATOM 1565 O O . ASP A 1 200 ? -13.297 -7.211 -5.945 1 98.19 200 ASP A O 1
ATOM 1569 N N . GLY A 1 201 ? -11.656 -5.77 -6.09 1 98.75 201 GLY A N 1
ATOM 1570 C CA . GLY A 1 201 ? -11.227 -6.258 -7.391 1 98.75 201 GLY A CA 1
ATOM 1571 C C . GLY A 1 201 ? -9.789 -5.902 -7.715 1 98.75 201 GLY A C 1
ATOM 1572 O O . GLY A 1 201 ? -9.18 -5.07 -7.039 1 98.75 201 GLY A O 1
ATOM 1573 N N . PHE A 1 202 ? -9.258 -6.574 -8.727 1 98.75 202 PHE A N 1
ATOM 1574 C CA . PHE A 1 202 ? -7.879 -6.406 -9.18 1 98.75 202 PHE A CA 1
ATOM 1575 C C . PHE A 1 202 ? -7.777 -6.586 -10.688 1 98.75 202 PHE A C 1
ATOM 1577 O O . PHE A 1 202 ? -8.445 -7.449 -11.258 1 98.75 202 PHE A O 1
ATOM 1584 N N . TRP A 1 203 ? -6.965 -5.719 -11.336 1 98.19 203 TRP A N 1
ATOM 1585 C CA . TRP A 1 203 ? -6.625 -5.91 -12.742 1 98.19 203 TRP A CA 1
ATOM 1586 C C . TRP A 1 203 ? -5.188 -5.477 -13.016 1 98.19 203 TRP A C 1
ATOM 1588 O O . TRP A 1 203 ? -4.727 -4.457 -12.492 1 98.19 203 TRP A O 1
ATOM 1598 N N . GLU A 1 204 ? -4.484 -6.281 -13.75 1 97 204 GLU A N 1
ATOM 1599 C CA . GLU A 1 204 ? -3.107 -5.953 -14.109 1 97 204 GLU A CA 1
ATOM 1600 C C . GLU A 1 204 ? -2.689 -6.652 -15.398 1 97 204 GLU A C 1
ATOM 1602 O O . GLU A 1 204 ? -3.219 -7.711 -15.734 1 97 204 GLU A O 1
ATOM 1607 N N . PHE A 1 205 ? -1.765 -5.945 -16.094 1 94 205 PHE A N 1
ATOM 1608 C CA . PHE A 1 205 ? -1.291 -6.41 -17.391 1 94 205 PHE A CA 1
ATOM 1609 C C . PHE A 1 205 ? 0.07 -7.086 -17.25 1 94 205 PHE A C 1
ATOM 1611 O O . PHE A 1 205 ? 0.895 -6.676 -16.438 1 94 205 PHE A O 1
ATOM 1618 N N . ASN A 1 206 ? 0.23 -8.086 -18.094 1 93 206 ASN A N 1
ATOM 1619 C CA . ASN A 1 206 ? 1.551 -8.578 -18.469 1 93 206 ASN A CA 1
ATOM 1620 C C . ASN A 1 206 ? 2.342 -9.047 -17.25 1 93 206 ASN A C 1
ATOM 1622 O O . ASN A 1 206 ? 3.488 -8.641 -17.047 1 93 206 ASN A O 1
ATOM 1626 N N . LEU A 1 207 ? 1.737 -9.828 -16.422 1 95.06 207 LEU A N 1
ATOM 1627 C CA . LEU A 1 207 ? 2.402 -10.445 -15.289 1 95.06 207 LEU A CA 1
ATOM 1628 C C . LEU A 1 207 ? 3.029 -11.781 -15.68 1 95.06 207 LEU A C 1
ATOM 1630 O O . LEU A 1 207 ? 2.742 -12.312 -16.75 1 95.06 207 LEU A O 1
ATOM 1634 N N . LYS A 1 208 ? 3.902 -12.234 -14.898 1 95.44 208 LYS A N 1
ATOM 1635 C CA . LYS A 1 208 ? 4.492 -13.562 -15.07 1 95.44 208 LYS A CA 1
ATOM 1636 C C . LYS A 1 208 ? 3.672 -14.625 -14.344 1 95.44 208 LYS A C 1
ATOM 1638 O O . LYS A 1 208 ? 2.916 -14.312 -13.422 1 95.44 208 LYS A O 1
ATOM 1643 N N . PRO A 1 209 ? 3.822 -15.867 -14.719 1 96.56 209 PRO A N 1
ATOM 1644 C CA . PRO A 1 209 ? 3.037 -16.938 -14.102 1 96.56 209 PRO A CA 1
ATOM 1645 C C . PRO A 1 209 ? 3.211 -17 -12.586 1 96.56 209 PRO A C 1
ATOM 1647 O O . PRO A 1 209 ? 2.242 -17.234 -11.859 1 96.56 209 PRO A O 1
ATOM 1650 N N . TRP A 1 210 ? 4.41 -16.75 -12.086 1 96.88 210 TRP A N 1
ATOM 1651 C CA . TRP A 1 210 ? 4.684 -16.891 -10.656 1 96.88 210 TRP A CA 1
ATOM 1652 C C . TRP A 1 210 ? 4.086 -15.727 -9.875 1 96.88 210 TRP A C 1
ATOM 1654 O O . TRP A 1 210 ? 3.924 -15.812 -8.656 1 96.88 210 TRP A O 1
ATOM 1664 N N . ASP A 1 211 ? 3.711 -14.68 -10.555 1 96.5 211 ASP A N 1
ATOM 1665 C CA . ASP A 1 211 ? 3.002 -13.57 -9.922 1 96.5 211 ASP A CA 1
ATOM 1666 C C . ASP A 1 211 ? 1.522 -13.898 -9.734 1 96.5 211 ASP A C 1
ATOM 1668 O O . ASP A 1 211 ? 0.854 -13.312 -8.883 1 96.5 211 ASP A O 1
ATOM 1672 N N . ILE A 1 212 ? 0.997 -14.828 -10.562 1 97.88 212 ILE A N 1
ATOM 1673 C CA . ILE A 1 212 ? -0.447 -14.953 -10.727 1 97.88 212 ILE A CA 1
ATOM 1674 C C . ILE A 1 212 ? -0.919 -16.281 -10.141 1 97.88 212 ILE A C 1
ATOM 1676 O O . ILE A 1 212 ? -1.972 -16.344 -9.508 1 97.88 212 ILE A O 1
ATOM 1680 N N . ALA A 1 213 ? -0.162 -17.328 -10.32 1 98.5 213 ALA A N 1
ATOM 1681 C CA . ALA A 1 213 ? -0.624 -18.719 -10.164 1 98.5 213 ALA A CA 1
ATOM 1682 C C . ALA A 1 213 ? -1.222 -18.938 -8.781 1 98.5 213 ALA A C 1
ATOM 1684 O O . ALA A 1 213 ? -2.371 -19.375 -8.656 1 98.5 213 ALA A O 1
ATOM 1685 N N . ALA A 1 214 ? -0.472 -18.625 -7.762 1 98.88 214 ALA A N 1
ATOM 1686 C CA . ALA A 1 214 ? -0.951 -18.859 -6.402 1 98.88 214 ALA A CA 1
ATOM 1687 C C . ALA A 1 214 ? -2.17 -17.984 -6.094 1 98.88 214 ALA A C 1
ATOM 1689 O O . ALA A 1 214 ? -3.184 -18.484 -5.598 1 98.88 214 ALA A O 1
ATOM 1690 N N . GLY A 1 215 ? -2.062 -16.719 -6.441 1 98.88 215 GLY A N 1
ATOM 1691 C CA . GLY A 1 215 ? -3.135 -15.781 -6.141 1 98.88 215 GLY A CA 1
ATOM 1692 C C . GLY A 1 215 ? -4.438 -16.125 -6.844 1 98.88 215 GLY A C 1
ATOM 1693 O O . GLY A 1 215 ? -5.516 -15.969 -6.27 1 98.88 215 GLY A O 1
ATOM 1694 N N . ALA A 1 216 ? -4.348 -16.578 -8.07 1 98.75 216 ALA A N 1
ATOM 1695 C CA . ALA A 1 216 ? -5.535 -16.922 -8.844 1 98.75 216 ALA A CA 1
ATOM 1696 C C . ALA A 1 216 ? -6.324 -18.031 -8.164 1 98.75 216 ALA A C 1
ATOM 1698 O O . ALA A 1 216 ? -7.551 -17.953 -8.039 1 98.75 216 ALA A O 1
ATOM 1699 N N . LEU A 1 217 ? -5.648 -19.078 -7.715 1 98.88 217 LEU A N 1
ATOM 1700 C CA . LEU A 1 217 ? -6.34 -20.156 -7.027 1 98.88 217 LEU A CA 1
ATOM 1701 C C . LEU A 1 217 ? -6.965 -19.672 -5.727 1 98.88 217 LEU A C 1
ATOM 1703 O O . LEU A 1 217 ? -8.102 -20.016 -5.41 1 98.88 217 LEU A O 1
ATOM 1707 N N . ILE A 1 218 ? -6.238 -18.859 -4.98 1 98.94 218 ILE A N 1
ATOM 1708 C CA . ILE A 1 218 ? -6.734 -18.391 -3.693 1 98.94 218 ILE A CA 1
ATOM 1709 C C . ILE A 1 218 ? -7.996 -17.562 -3.902 1 98.94 218 ILE A C 1
ATOM 1711 O O . ILE A 1 218 ? -8.969 -17.703 -3.16 1 98.94 218 ILE A O 1
ATOM 1715 N N . VAL A 1 219 ? -8.023 -16.719 -4.91 1 98.94 219 VAL A N 1
ATOM 1716 C CA . VAL A 1 219 ? -9.195 -15.914 -5.215 1 98.94 219 VAL A CA 1
ATOM 1717 C C . VAL A 1 219 ? -10.375 -16.828 -5.555 1 98.94 219 VAL A C 1
ATOM 1719 O O . VAL A 1 219 ? -11.477 -16.656 -5.031 1 98.94 219 VAL A O 1
ATOM 1722 N N . LYS A 1 220 ? -10.156 -17.797 -6.414 1 98.81 220 LYS A N 1
ATOM 1723 C CA . LYS A 1 220 ? -11.219 -18.703 -6.832 1 98.81 220 LYS A CA 1
ATOM 1724 C C . LYS A 1 220 ? -11.781 -19.484 -5.641 1 98.81 220 LYS A C 1
ATOM 1726 O O . LYS A 1 220 ? -12.992 -19.578 -5.469 1 98.81 220 LYS A O 1
ATOM 1731 N N . GLU A 1 221 ? -10.898 -19.984 -4.793 1 98.81 221 GLU A N 1
ATOM 1732 C CA . GLU A 1 221 ? -11.305 -20.766 -3.629 1 98.81 221 GLU A CA 1
ATOM 1733 C C . GLU A 1 221 ? -11.977 -19.891 -2.576 1 98.81 221 GLU A C 1
ATOM 1735 O O . GLU A 1 221 ? -12.688 -20.391 -1.703 1 98.81 221 GLU A O 1
ATOM 1740 N N . ALA A 1 222 ? -11.758 -18.594 -2.621 1 98.81 222 ALA A N 1
ATOM 1741 C CA . ALA A 1 222 ? -12.422 -17.641 -1.733 1 98.81 222 ALA A CA 1
ATOM 1742 C C . ALA A 1 222 ? -13.789 -17.25 -2.279 1 98.81 222 ALA A C 1
ATOM 1744 O O . ALA A 1 222 ? -14.5 -16.453 -1.666 1 98.81 222 ALA A O 1
ATOM 1745 N N . GLY A 1 223 ? -14.133 -17.766 -3.441 1 98.69 223 GLY A N 1
ATOM 1746 C CA . GLY A 1 223 ? -15.445 -17.516 -4.008 1 98.69 223 GLY A CA 1
ATOM 1747 C C . GLY A 1 223 ? -15.438 -16.453 -5.09 1 98.69 223 GLY A C 1
ATOM 1748 O O . GLY A 1 223 ? -16.5 -15.977 -5.508 1 98.69 223 GLY A O 1
ATOM 1749 N N . GLY A 1 224 ? -14.266 -16.078 -5.539 1 98.75 224 GLY A N 1
ATOM 1750 C CA . GLY A 1 224 ? -14.164 -15.062 -6.578 1 98.75 224 GLY A CA 1
ATOM 1751 C C . GLY A 1 224 ? -13.906 -15.648 -7.953 1 98.75 224 GLY A C 1
ATOM 1752 O O . GLY A 1 224 ? -13.875 -16.859 -8.117 1 98.75 224 GLY A O 1
ATOM 1753 N N . LEU A 1 225 ? -13.812 -14.734 -8.922 1 98.5 225 LEU A N 1
ATOM 1754 C CA . LEU A 1 225 ? -13.43 -15.07 -10.289 1 98.5 225 LEU A CA 1
ATOM 1755 C C . LEU A 1 225 ? -12.031 -14.547 -10.609 1 98.5 225 LEU A C 1
ATOM 1757 O O . LEU A 1 225 ? -11.664 -13.461 -10.18 1 98.5 225 LEU A O 1
ATOM 1761 N N . ALA A 1 226 ? -11.305 -15.312 -11.289 1 98.31 226 ALA A N 1
ATOM 1762 C CA . ALA A 1 226 ? -10 -14.93 -11.836 1 98.31 226 ALA A CA 1
ATOM 1763 C C . ALA A 1 226 ? -9.883 -15.328 -13.305 1 98.31 226 ALA A C 1
ATOM 1765 O O . ALA A 1 226 ? -9.922 -16.516 -13.633 1 98.31 226 ALA A O 1
ATOM 1766 N N . THR A 1 227 ? -9.75 -14.312 -14.188 1 97.81 227 THR A N 1
ATOM 1767 C CA . THR A 1 227 ? -9.688 -14.57 -15.617 1 97.81 227 THR A CA 1
ATOM 1768 C C . THR A 1 227 ? -8.695 -13.633 -16.297 1 97.81 227 THR A C 1
ATOM 1770 O O . THR A 1 227 ? -8.211 -12.68 -15.68 1 97.81 227 THR A O 1
ATOM 1773 N N . ASP A 1 228 ? -8.406 -13.984 -17.516 1 96.62 228 ASP A N 1
ATOM 1774 C CA . ASP A 1 228 ? -7.758 -12.977 -18.359 1 96.62 228 ASP A CA 1
ATOM 1775 C C . ASP A 1 228 ? -8.742 -11.883 -18.75 1 96.62 228 ASP A C 1
ATOM 1777 O O . ASP A 1 228 ? -9.859 -11.828 -18.234 1 96.62 228 ASP A O 1
ATOM 1781 N N . PHE A 1 229 ? -8.375 -10.953 -19.594 1 96.06 229 PHE A N 1
ATOM 1782 C CA . PHE A 1 229 ? -9.203 -9.797 -19.906 1 96.06 229 PHE A CA 1
ATOM 1783 C C . PHE A 1 229 ? -10.32 -10.188 -20.875 1 96.06 229 PHE A C 1
ATOM 1785 O O . PHE A 1 229 ? -11.25 -9.414 -21.094 1 96.06 229 PHE A O 1
ATOM 1792 N N . ASN A 1 230 ? -10.266 -11.438 -21.344 1 94.44 230 ASN A N 1
ATOM 1793 C CA . ASN A 1 230 ? -11.305 -11.938 -22.234 1 94.44 230 ASN A CA 1
ATOM 1794 C C . ASN A 1 230 ? -12.273 -12.867 -21.5 1 94.44 230 ASN A C 1
ATOM 1796 O O . ASN A 1 230 ? -13.195 -13.414 -22.109 1 94.44 230 ASN A O 1
ATOM 1800 N N . GLY A 1 231 ? -12.055 -13.055 -20.266 1 94.69 231 GLY A N 1
ATOM 1801 C CA . GLY A 1 231 ? -12.945 -13.883 -19.469 1 94.69 231 GLY A CA 1
ATOM 1802 C C . GLY A 1 231 ? -12.531 -15.344 -19.453 1 94.69 231 GLY A C 1
ATOM 1803 O O . GLY A 1 231 ? -13.266 -16.188 -18.922 1 94.69 231 GLY A O 1
ATOM 1804 N N . GLY A 1 232 ? -11.375 -15.633 -19.953 1 94.19 232 GLY A N 1
ATOM 1805 C CA . GLY A 1 232 ? -10.906 -17.016 -20 1 94.19 232 GLY A CA 1
ATOM 1806 C C . GLY A 1 232 ? -9.82 -17.312 -18.984 1 94.19 232 GLY A C 1
ATOM 1807 O O . GLY A 1 232 ? -9.445 -16.453 -18.188 1 94.19 232 GLY A O 1
ATOM 1808 N N . GLU A 1 233 ? -9.312 -18.5 -19.047 1 93.38 233 GLU A N 1
ATOM 1809 C CA . GLU A 1 233 ? -8.344 -18.984 -18.062 1 93.38 233 GLU A CA 1
ATOM 1810 C C . GLU A 1 233 ? -6.922 -18.922 -18.609 1 93.38 233 GLU A C 1
ATOM 1812 O O . GLU A 1 233 ? -6.051 -19.672 -18.172 1 93.38 233 GLU A O 1
ATOM 1817 N N . ASN A 1 234 ? -6.691 -18.047 -19.547 1 94.75 234 ASN A N 1
ATOM 1818 C CA . ASN A 1 234 ? -5.383 -17.953 -20.172 1 94.75 234 ASN A CA 1
ATOM 1819 C C . ASN A 1 234 ? -4.477 -16.953 -19.453 1 94.75 234 ASN A C 1
ATOM 1821 O O . ASN A 1 234 ? -3.539 -16.422 -20.047 1 94.75 234 ASN A O 1
ATOM 1825 N N . PHE A 1 235 ? -4.719 -16.625 -18.234 1 94.5 235 PHE A N 1
ATOM 1826 C CA . PHE A 1 235 ? -4.02 -15.562 -17.531 1 94.5 235 PHE A CA 1
ATOM 1827 C C . PHE A 1 235 ? -2.59 -15.977 -17.203 1 94.5 235 PHE A C 1
ATOM 1829 O O . PHE A 1 235 ? -1.712 -15.125 -17.047 1 94.5 235 PHE A O 1
ATOM 1836 N N . LEU A 1 236 ? -2.232 -17.266 -17.125 1 95.31 236 LEU A N 1
ATOM 1837 C CA . LEU A 1 236 ? -0.857 -17.672 -16.859 1 95.31 236 LEU A CA 1
ATOM 1838 C C . LEU A 1 236 ? 0.011 -17.469 -18.094 1 95.31 236 LEU A C 1
ATOM 1840 O O . LEU A 1 236 ? 1.219 -17.25 -17.984 1 95.31 236 LEU A O 1
ATOM 1844 N N . ASN A 1 237 ? -0.578 -17.516 -19.25 1 93.69 237 ASN A N 1
ATOM 1845 C CA . ASN A 1 237 ? 0.15 -17.344 -20.5 1 93.69 237 ASN A CA 1
ATOM 1846 C C . ASN A 1 237 ? 0.185 -15.875 -20.938 1 93.69 237 ASN A C 1
ATOM 1848 O O . ASN A 1 237 ? 1.235 -15.359 -21.328 1 93.69 237 ASN A O 1
ATOM 1852 N N . SER A 1 238 ? -0.939 -15.164 -20.859 1 92.25 238 SER A N 1
ATOM 1853 C CA . SER A 1 238 ? -1.038 -13.789 -21.328 1 92.25 238 SER A CA 1
ATOM 1854 C C . SER A 1 238 ? -0.415 -12.812 -20.328 1 92.25 238 SER A C 1
ATOM 1856 O O . SER A 1 238 ? 0.059 -11.742 -20.719 1 92.25 238 SER A O 1
ATOM 1858 N N . GLY A 1 239 ? -0.552 -13.195 -19.047 1 95.06 239 GLY A N 1
ATOM 1859 C CA . GLY A 1 239 ? -0.094 -12.297 -18 1 95.06 239 GLY A CA 1
ATOM 1860 C C . GLY A 1 239 ? -1.136 -11.281 -17.578 1 95.06 239 GLY A C 1
ATOM 1861 O O . GLY A 1 239 ? -0.928 -10.523 -16.641 1 95.06 239 GLY A O 1
ATOM 1862 N N . ASN A 1 240 ? -2.246 -11.227 -18.359 1 95.75 240 ASN A N 1
ATOM 1863 C CA . ASN A 1 240 ? -3.357 -10.344 -18.016 1 95.75 240 ASN A CA 1
ATOM 1864 C C . ASN A 1 240 ? -4.324 -11.016 -17.047 1 95.75 240 ASN A C 1
ATOM 1866 O O . ASN A 1 240 ? -4.75 -12.148 -17.266 1 95.75 240 ASN A O 1
ATOM 1870 N N . ILE A 1 241 ? -4.664 -10.289 -15.992 1 97.69 241 ILE A N 1
ATOM 1871 C CA . ILE A 1 241 ? -5.555 -10.93 -15.031 1 97.69 241 ILE A CA 1
ATOM 1872 C C . ILE A 1 241 ? -6.535 -9.906 -14.469 1 97.69 241 ILE A C 1
ATOM 1874 O O . ILE A 1 241 ? -6.168 -8.75 -14.242 1 97.69 241 ILE A O 1
ATOM 1878 N N . MET A 1 242 ? -7.738 -10.258 -14.32 1 98.31 242 MET A N 1
ATOM 1879 C CA . MET A 1 242 ? -8.797 -9.531 -13.625 1 98.31 242 MET A CA 1
ATOM 1880 C C . MET A 1 242 ? -9.523 -10.438 -12.633 1 98.31 242 MET A C 1
ATOM 1882 O O . MET A 1 242 ? -9.828 -11.594 -12.953 1 98.31 242 MET A O 1
ATOM 1886 N N . CYS A 1 243 ? -9.68 -9.953 -11.43 1 98.56 243 CYS A N 1
ATOM 1887 C CA . CYS A 1 243 ? -10.297 -10.727 -10.359 1 98.56 243 CYS A CA 1
ATOM 1888 C C . CYS A 1 243 ? -11.289 -9.883 -9.57 1 98.56 243 CYS A C 1
ATOM 1890 O O . CYS A 1 243 ? -11.055 -8.688 -9.352 1 98.56 243 CYS A O 1
ATOM 1892 N N . ALA A 1 244 ? -12.375 -10.453 -9.148 1 98.69 244 ALA A N 1
ATOM 1893 C CA . ALA A 1 244 ? -13.398 -9.875 -8.281 1 98.69 244 ALA A CA 1
ATOM 1894 C C . ALA A 1 244 ? -14.461 -10.914 -7.93 1 98.69 244 ALA A C 1
ATOM 1896 O O . ALA A 1 244 ? -14.359 -12.078 -8.312 1 98.69 244 ALA A O 1
ATOM 1897 N N . ASN A 1 245 ? -15.375 -10.531 -7.043 1 97.81 245 ASN A N 1
ATOM 1898 C CA . ASN A 1 245 ? -16.562 -11.367 -6.938 1 97.81 245 ASN A CA 1
ATOM 1899 C C . ASN A 1 245 ? -17.375 -11.352 -8.234 1 97.81 245 ASN A C 1
ATOM 1901 O O . ASN A 1 245 ? -17.094 -10.57 -9.141 1 97.81 245 ASN A O 1
ATOM 1905 N N . THR A 1 246 ? -18.344 -12.195 -8.32 1 96.94 246 THR A N 1
ATOM 1906 C CA . THR A 1 246 ? -19.047 -12.438 -9.57 1 96.94 246 THR A CA 1
ATOM 1907 C C . THR A 1 246 ? -19.75 -11.172 -10.047 1 96.94 246 THR A C 1
ATOM 1909 O O . THR A 1 246 ? -19.672 -10.812 -11.227 1 96.94 246 THR A O 1
ATOM 1912 N N . LYS A 1 247 ? -20.406 -10.516 -9.164 1 97.12 247 LYS A N 1
ATOM 1913 C CA . LYS A 1 247 ? -21.188 -9.352 -9.555 1 97.12 247 LYS A CA 1
ATOM 1914 C C . LYS A 1 247 ? -20.297 -8.18 -9.953 1 97.12 247 LYS A C 1
ATOM 1916 O O . LYS A 1 247 ? -20.516 -7.559 -10.992 1 97.12 247 LYS A O 1
ATOM 1921 N N . LEU A 1 248 ? -19.344 -7.875 -9.148 1 98.12 248 LEU A N 1
ATOM 1922 C CA . LEU A 1 248 ? -18.438 -6.773 -9.445 1 98.12 248 LEU A CA 1
ATOM 1923 C C . LEU A 1 248 ? -17.594 -7.078 -10.688 1 98.12 248 LEU A C 1
ATOM 1925 O O . LEU A 1 248 ? -17.266 -6.176 -11.453 1 98.12 248 LEU A O 1
ATOM 1929 N N . TYR A 1 249 ? -17.312 -8.305 -10.883 1 98.19 249 TYR A N 1
ATOM 1930 C CA . TYR A 1 249 ? -16.531 -8.734 -12.039 1 98.19 249 TYR A CA 1
ATOM 1931 C C . TYR A 1 249 ? -17.188 -8.273 -13.336 1 98.19 249 TYR A C 1
ATOM 1933 O O . TYR A 1 249 ? -16.5 -7.801 -14.25 1 98.19 249 TYR A O 1
ATOM 1941 N N . LYS A 1 250 ? -18.422 -8.383 -13.414 1 97.62 250 LYS A N 1
ATOM 1942 C CA . LYS A 1 250 ? -19.141 -7.992 -14.617 1 97.62 250 LYS A CA 1
ATOM 1943 C C . LYS A 1 250 ? -18.969 -6.504 -14.906 1 97.62 250 LYS A C 1
ATOM 1945 O O . LYS A 1 250 ? -18.766 -6.109 -16.062 1 97.62 250 LYS A O 1
ATOM 1950 N N . GLU A 1 251 ? -19.047 -5.727 -13.844 1 97.94 251 GLU A N 1
ATOM 1951 C CA . GLU A 1 251 ? -18.859 -4.285 -13.992 1 97.94 251 GLU A CA 1
ATOM 1952 C C . GLU A 1 251 ? -17.438 -3.965 -14.445 1 97.94 251 GLU A C 1
ATOM 1954 O O . GLU A 1 251 ? -17.234 -3.119 -15.32 1 97.94 251 GLU A O 1
ATOM 1959 N N . MET A 1 252 ? -16.516 -4.637 -13.906 1 98.31 252 MET A N 1
ATOM 1960 C CA . MET A 1 252 ? -15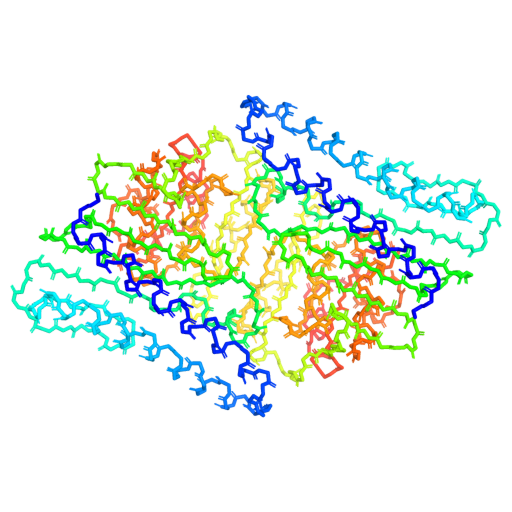.117 -4.418 -14.266 1 98.31 252 MET A CA 1
ATOM 1961 C C . MET A 1 252 ? -14.859 -4.832 -15.711 1 98.31 252 MET A C 1
ATOM 1963 O O . MET A 1 252 ? -14.133 -4.145 -16.438 1 98.31 252 MET A O 1
ATOM 1967 N N . ALA A 1 253 ? -15.445 -5.93 -16.078 1 97.62 253 ALA A N 1
ATOM 1968 C CA . ALA A 1 253 ? -15.266 -6.445 -17.438 1 97.62 253 ALA A CA 1
ATOM 1969 C C . ALA A 1 253 ? -15.789 -5.453 -18.469 1 97.62 253 ALA A C 1
ATOM 1971 O O . ALA A 1 253 ? -15.203 -5.312 -19.547 1 97.62 253 ALA A O 1
ATOM 1972 N N . GLN A 1 254 ? -16.828 -4.797 -18.172 1 97.44 254 GLN A N 1
ATOM 1973 C CA . GLN A 1 254 ? -17.375 -3.795 -19.078 1 97.44 254 GLN A CA 1
ATOM 1974 C C . GLN A 1 254 ? -16.406 -2.637 -19.281 1 97.44 254 GLN A C 1
ATOM 1976 O O . GLN A 1 254 ? -16.203 -2.172 -20.406 1 97.44 254 GLN A O 1
ATOM 1981 N N . VAL A 1 255 ? -15.828 -2.213 -18.203 1 97.62 255 VAL A N 1
ATOM 1982 C CA . VAL A 1 255 ? -14.867 -1.118 -18.266 1 97.62 255 VAL A CA 1
ATOM 1983 C C . VAL A 1 255 ? -13.656 -1.546 -19.094 1 97.62 255 VAL A C 1
ATOM 1985 O O . VAL A 1 255 ? -13.203 -0.804 -19.969 1 97.62 255 VAL A O 1
ATOM 1988 N N . ILE A 1 256 ? -13.172 -2.752 -18.828 1 97.31 256 ILE A N 1
ATOM 1989 C CA . ILE A 1 256 ? -12.016 -3.271 -19.547 1 97.31 256 ILE A CA 1
ATOM 1990 C C . ILE A 1 256 ? -12.336 -3.4 -21.031 1 97.31 256 ILE A C 1
ATOM 1992 O O . ILE A 1 256 ? -11.523 -3.041 -21.891 1 97.31 256 ILE A O 1
ATOM 1996 N N . GLY A 1 257 ? -13.5 -3.877 -21.328 1 95.88 257 GLY A N 1
ATOM 1997 C CA . GLY A 1 257 ? -13.93 -4.004 -22.719 1 95.88 257 GLY A CA 1
ATOM 1998 C C . GLY A 1 257 ? -13.969 -2.678 -23.453 1 95.88 257 GLY A C 1
ATOM 1999 O O . GLY A 1 257 ? -13.711 -2.625 -24.656 1 95.88 257 GLY A O 1
ATOM 2000 N N . LYS A 1 258 ? -14.211 -1.604 -22.797 1 95.69 258 LYS A N 1
ATOM 2001 C CA . LYS A 1 258 ? -14.359 -0.28 -23.391 1 95.69 258 LYS A CA 1
ATOM 2002 C C . LYS A 1 258 ? -13.008 0.428 -23.484 1 95.69 258 LYS A C 1
ATOM 2004 O O . LYS A 1 258 ? -12.828 1.318 -24.312 1 95.69 258 LYS A O 1
ATOM 2009 N N . THR A 1 259 ? -12.055 0.036 -22.641 1 95.94 259 THR A N 1
ATOM 2010 C CA . THR A 1 259 ? -10.875 0.872 -22.5 1 95.94 259 THR A CA 1
ATOM 2011 C C . THR A 1 259 ? -9.633 0.147 -23.016 1 95.94 259 THR A C 1
ATOM 2013 O O . THR A 1 259 ? -8.617 0.778 -23.312 1 95.94 259 THR A O 1
ATOM 2016 N N . VAL A 1 260 ? -9.672 -1.158 -23.031 1 94.38 260 VAL A N 1
ATOM 2017 C CA . VAL A 1 260 ? -8.523 -1.945 -23.453 1 94.38 260 VAL A CA 1
ATOM 2018 C C . VAL A 1 260 ? -8.805 -2.594 -24.812 1 94.38 260 VAL A C 1
ATOM 2020 O O . VAL A 1 260 ? -9.711 -3.424 -24.922 1 94.38 260 VAL A O 1
ATOM 2023 N N . PRO A 1 261 ? -8.047 -2.248 -25.766 1 92.31 261 PRO A N 1
ATOM 2024 C CA . PRO A 1 261 ? -8.258 -2.822 -27.094 1 92.31 261 PRO A CA 1
ATOM 2025 C C . PRO A 1 261 ? -8.109 -4.344 -27.109 1 92.31 261 PRO A C 1
ATOM 2027 O O . PRO A 1 261 ? -7.344 -4.902 -26.328 1 92.31 261 PRO A O 1
ATOM 2030 N N . ALA A 1 262 ? -8.789 -4.965 -28.031 1 89.5 262 ALA A N 1
ATOM 2031 C CA . ALA A 1 262 ? -8.875 -6.418 -28.125 1 89.5 262 ALA A CA 1
ATOM 2032 C C . ALA A 1 262 ? -7.484 -7.043 -28.266 1 89.5 262 ALA A C 1
ATOM 2034 O O . ALA A 1 262 ? -7.23 -8.125 -27.734 1 89.5 262 ALA A O 1
ATOM 2035 N N . GLU A 1 263 ? -6.609 -6.391 -28.859 1 87.5 263 GLU A N 1
ATOM 2036 C CA . GLU A 1 263 ? -5.277 -6.918 -29.125 1 87.5 263 GLU A CA 1
ATOM 2037 C C . GLU A 1 263 ? -4.461 -7.031 -27.844 1 87.5 263 GLU A C 1
ATOM 2039 O O . GLU A 1 263 ? -3.51 -7.812 -27.766 1 87.5 263 GLU A O 1
ATOM 2044 N N . LEU A 1 264 ? -4.859 -6.266 -26.828 1 87.69 264 LEU A N 1
ATOM 2045 C CA . LEU A 1 264 ? -4.113 -6.238 -25.578 1 87.69 264 LEU A CA 1
ATOM 2046 C C . LEU A 1 264 ? -4.777 -7.125 -24.531 1 87.69 264 LEU A C 1
ATOM 2048 O O . LEU A 1 264 ? -4.266 -7.266 -23.422 1 87.69 264 LEU A O 1
ATOM 2052 N N . ARG A 1 265 ? -5.883 -7.711 -24.875 1 84.56 265 ARG A N 1
ATOM 2053 C CA . ARG A 1 265 ? -6.613 -8.523 -23.922 1 84.56 265 ARG A CA 1
ATOM 2054 C C . ARG A 1 265 ? -6.223 -9.992 -24.031 1 84.56 265 ARG A C 1
ATOM 2056 O O . ARG A 1 265 ? -6.676 -10.82 -23.234 1 84.56 265 ARG A O 1
ATOM 2063 N N . ARG A 1 266 ? -5.324 -10.328 -25 1 73.69 266 ARG A N 1
ATOM 2064 C CA . ARG A 1 266 ? -4.973 -11.711 -25.281 1 73.69 266 ARG A CA 1
ATOM 2065 C C . ARG A 1 266 ? -3.596 -12.055 -24.734 1 73.69 266 ARG A C 1
ATOM 2067 O O . ARG A 1 266 ? -2.721 -11.188 -24.641 1 73.69 266 ARG A O 1
ATOM 2074 N N . MET B 1 1 ? 11.844 14.945 25.156 1 86.44 1 MET B N 1
ATOM 2075 C CA . MET B 1 1 ? 10.758 15.227 24.219 1 86.44 1 MET B CA 1
ATOM 2076 C C . MET B 1 1 ? 9.922 16.406 24.703 1 86.44 1 MET B C 1
ATOM 2078 O O . MET B 1 1 ? 9.664 16.562 25.891 1 86.44 1 MET B O 1
ATOM 2082 N N . HIS B 1 2 ? 9.695 17.344 23.828 1 92.62 2 HIS B N 1
ATOM 2083 C CA . HIS B 1 2 ? 8.914 18.531 24.156 1 92.62 2 HIS B CA 1
ATOM 2084 C C . HIS B 1 2 ? 7.535 18.156 24.688 1 92.62 2 HIS B C 1
ATOM 2086 O O . HIS B 1 2 ? 6.922 17.188 24.203 1 92.62 2 HIS B O 1
ATOM 2092 N N . PRO B 1 3 ? 7.035 18.781 25.641 1 96.12 3 PRO B N 1
ATOM 2093 C CA . PRO B 1 3 ? 5.77 18.406 26.266 1 96.12 3 PRO B CA 1
ATOM 2094 C C . PRO B 1 3 ? 4.617 18.312 25.281 1 96.12 3 PRO B C 1
ATOM 2096 O O . PRO B 1 3 ? 3.805 17.375 25.359 1 96.12 3 PRO B O 1
ATOM 2099 N N . LEU B 1 4 ? 4.559 19.234 24.359 1 97.62 4 LEU B N 1
ATOM 2100 C CA . LEU B 1 4 ? 3.475 19.219 23.375 1 97.62 4 LEU B CA 1
ATOM 2101 C C . LEU B 1 4 ? 3.572 17.984 22.484 1 97.62 4 LEU B C 1
ATOM 2103 O O . LEU B 1 4 ? 2.553 17.406 22.109 1 97.62 4 LEU B O 1
ATOM 2107 N N . LEU B 1 5 ? 4.781 17.641 22.125 1 98.5 5 LEU B N 1
ATOM 2108 C CA . LEU B 1 5 ? 4.977 16.438 21.312 1 98.5 5 LEU B CA 1
ATOM 2109 C C . LEU B 1 5 ? 4.602 15.188 22.109 1 98.5 5 LEU B C 1
ATOM 2111 O O . LEU B 1 5 ? 4.027 14.242 21.562 1 98.5 5 LEU B O 1
ATOM 2115 N N . ASN B 1 6 ? 4.926 15.211 23.344 1 98.19 6 ASN B N 1
ATOM 2116 C CA . ASN B 1 6 ? 4.555 14.094 24.203 1 98.19 6 ASN B CA 1
ATOM 2117 C C . ASN B 1 6 ? 3.045 13.891 24.234 1 98.19 6 ASN B C 1
ATOM 2119 O O . ASN B 1 6 ? 2.562 12.758 24.172 1 98.19 6 ASN B O 1
ATOM 2123 N N . ILE B 1 7 ? 2.367 15 24.375 1 98.5 7 ILE B N 1
ATOM 2124 C CA . ILE B 1 7 ? 0.91 14.945 24.391 1 98.5 7 ILE B CA 1
ATOM 2125 C C . ILE B 1 7 ? 0.4 14.438 23.047 1 98.5 7 ILE B C 1
ATOM 2127 O O . ILE B 1 7 ? -0.493 13.586 22.984 1 98.5 7 ILE B O 1
ATOM 2131 N N . ALA B 1 8 ? 0.988 14.922 21.953 1 98.75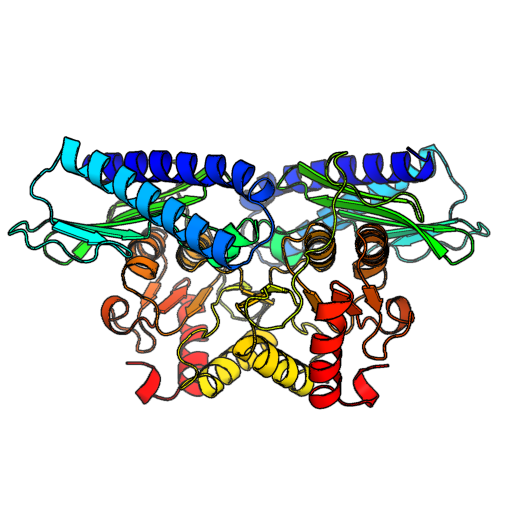 8 ALA B N 1
ATOM 2132 C CA . ALA B 1 8 ? 0.579 14.523 20.609 1 98.75 8 ALA B CA 1
ATOM 2133 C C . ALA B 1 8 ? 0.772 13.023 20.391 1 98.75 8 ALA B C 1
ATOM 2135 O O . ALA B 1 8 ? -0.111 12.344 19.859 1 98.75 8 ALA B O 1
ATOM 2136 N N . THR B 1 9 ? 1.912 12.5 20.844 1 98.69 9 THR B N 1
ATOM 2137 C CA . THR B 1 9 ? 2.213 11.086 20.641 1 98.69 9 THR B CA 1
ATOM 2138 C C . THR B 1 9 ? 1.32 10.211 21.516 1 98.69 9 THR B C 1
ATOM 2140 O O . THR B 1 9 ? 0.867 9.148 21.094 1 98.69 9 THR B O 1
ATOM 2143 N N . GLU B 1 10 ? 1.051 10.656 22.688 1 98.56 10 GLU B N 1
ATOM 2144 C CA . GLU B 1 10 ? 0.136 9.938 23.578 1 98.56 10 GLU B CA 1
ATOM 2145 C C . GLU B 1 10 ? -1.27 9.875 22.984 1 98.56 10 GLU B C 1
ATOM 2147 O O . GLU B 1 10 ? -1.897 8.82 22.969 1 98.56 10 GLU B O 1
ATOM 2152 N N . ALA B 1 11 ? -1.701 11.008 22.531 1 98.69 11 ALA B N 1
ATOM 2153 C CA . ALA B 1 11 ? -3.031 11.109 21.938 1 98.69 11 ALA B CA 1
ATOM 2154 C C . ALA B 1 11 ? -3.139 10.227 20.703 1 98.69 11 ALA B C 1
ATOM 2156 O O . ALA B 1 11 ? -4.129 9.516 20.516 1 98.69 11 ALA B O 1
ATOM 2157 N N . ALA B 1 12 ? -2.123 10.273 19.859 1 98.88 12 ALA B N 1
ATOM 2158 C CA . ALA B 1 12 ? -2.107 9.492 18.625 1 98.88 12 ALA B CA 1
ATOM 2159 C C . ALA B 1 12 ? -2.148 7.992 18.922 1 98.88 12 ALA B C 1
ATOM 2161 O O . ALA B 1 12 ? -2.891 7.246 18.281 1 98.88 12 ALA B O 1
ATOM 2162 N N . ARG B 1 13 ? -1.395 7.605 19.891 1 98.62 13 ARG B N 1
ATOM 2163 C CA . ARG B 1 13 ? -1.347 6.195 20.266 1 98.62 13 ARG B CA 1
ATOM 2164 C C . ARG B 1 13 ? -2.691 5.727 20.812 1 98.62 13 ARG B C 1
ATOM 2166 O O . ARG B 1 13 ? -3.162 4.641 20.469 1 98.62 13 ARG B O 1
ATOM 2173 N N . ALA B 1 14 ? -3.281 6.516 21.656 1 98.5 14 ALA B N 1
ATOM 2174 C CA . ALA B 1 14 ? -4.578 6.168 22.234 1 98.5 14 ALA B CA 1
ATOM 2175 C C . ALA B 1 14 ? -5.637 6.027 21.141 1 98.5 14 ALA B C 1
ATOM 2177 O O . ALA B 1 14 ? -6.402 5.059 21.141 1 98.5 14 ALA B O 1
ATOM 2178 N N . ALA B 1 15 ? -5.645 6.984 20.266 1 98.5 15 ALA B N 1
ATOM 2179 C CA . ALA B 1 15 ? -6.598 6.945 19.156 1 98.5 15 ALA B CA 1
ATOM 2180 C C . ALA B 1 15 ? -6.32 5.758 18.234 1 98.5 15 ALA B C 1
ATOM 2182 O O . ALA B 1 15 ? -7.246 5.07 17.812 1 98.5 15 ALA B O 1
ATOM 2183 N N . GLY B 1 16 ? -5.043 5.57 17.922 1 98.12 16 GLY B N 1
ATOM 2184 C CA . GLY B 1 16 ? -4.656 4.445 17.078 1 98.12 16 GLY B CA 1
ATOM 2185 C C . GLY B 1 16 ? -5.074 3.104 17.656 1 98.12 16 GLY B C 1
ATOM 2186 O O . GLY B 1 16 ? -5.52 2.221 16.922 1 98.12 16 GLY B O 1
ATOM 2187 N N . ASN B 1 17 ? -4.93 2.945 18.922 1 97.06 17 ASN B N 1
ATOM 2188 C CA . ASN B 1 17 ? -5.355 1.725 19.594 1 97.06 17 ASN B CA 1
ATOM 2189 C C . ASN B 1 17 ? -6.859 1.508 19.469 1 97.06 17 ASN B C 1
ATOM 2191 O O . ASN B 1 17 ? -7.312 0.385 19.25 1 97.06 17 ASN B O 1
ATOM 2195 N N . HIS B 1 18 ? -7.562 2.566 19.641 1 96.25 18 HIS B N 1
ATOM 2196 C CA . HIS B 1 18 ? -9.008 2.48 19.453 1 96.25 18 HIS B CA 1
ATOM 2197 C C . HIS B 1 18 ? -9.359 2.035 18.047 1 96.25 18 HIS B C 1
ATOM 2199 O O . HIS B 1 18 ? -10.227 1.18 17.859 1 96.25 18 HIS B O 1
ATOM 2205 N N . ILE B 1 19 ? -8.688 2.574 17.094 1 95.75 19 ILE B N 1
ATOM 2206 C CA . ILE B 1 19 ? -8.945 2.299 15.68 1 95.75 19 ILE B CA 1
ATOM 2207 C C . ILE B 1 19 ? -8.672 0.826 15.383 1 95.75 19 ILE B C 1
ATOM 2209 O O . ILE B 1 19 ? -9.5 0.142 14.781 1 95.75 19 ILE B O 1
ATOM 2213 N N . ILE B 1 20 ? -7.57 0.339 15.789 1 93 20 ILE B N 1
ATOM 2214 C CA . ILE B 1 20 ? -7.18 -1.037 15.492 1 93 20 ILE B CA 1
ATOM 2215 C C . ILE B 1 20 ? -8.156 -2.002 16.156 1 93 20 ILE B C 1
ATOM 2217 O O . ILE B 1 20 ? -8.5 -3.039 15.586 1 93 20 ILE B O 1
ATOM 2221 N N . ASN B 1 21 ? -8.586 -1.689 17.391 1 91.94 21 ASN B N 1
ATOM 2222 C CA . ASN B 1 21 ? -9.555 -2.523 18.109 1 91.94 21 ASN B CA 1
ATOM 2223 C C . ASN B 1 21 ? -10.906 -2.539 17.391 1 91.94 21 ASN B C 1
ATOM 2225 O O . ASN B 1 21 ? -11.648 -3.52 17.484 1 91.94 21 ASN B O 1
ATOM 2229 N N . SER B 1 22 ? -11.156 -1.487 16.734 1 91.38 22 SER B N 1
ATOM 2230 C CA . SER B 1 22 ? -12.422 -1.36 16.016 1 91.38 22 SER B CA 1
ATOM 2231 C C . SER B 1 22 ? -12.422 -2.178 14.734 1 91.38 22 SER B C 1
ATOM 2233 O O . SER B 1 22 ? -13.484 -2.447 14.164 1 91.38 22 SER B O 1
ATOM 2235 N N . LEU B 1 23 ? -11.281 -2.562 14.258 1 86.12 23 LEU B N 1
ATOM 2236 C CA . LEU B 1 23 ? -11.172 -3.371 13.047 1 86.12 23 LEU B CA 1
ATOM 2237 C C . LEU B 1 23 ? -11.828 -4.734 13.25 1 86.12 23 LEU B C 1
ATOM 2239 O O . LEU B 1 23 ? -12.438 -5.277 12.32 1 86.12 23 LEU B O 1
ATOM 2243 N N . GLU B 1 24 ? -11.602 -5.277 14.391 1 78.19 24 GLU B N 1
ATOM 2244 C CA . GLU B 1 24 ? -12.156 -6.59 14.703 1 78.19 24 GLU B CA 1
ATOM 2245 C C . GLU B 1 24 ? -13.68 -6.586 14.617 1 78.19 24 GLU B C 1
ATOM 2247 O O . GLU B 1 24 ? -14.289 -7.594 14.258 1 78.19 24 GLU B O 1
ATOM 2252 N N . LYS B 1 25 ? -14.273 -5.5 14.891 1 76.5 25 LYS B N 1
ATOM 2253 C CA . LYS B 1 25 ? -15.727 -5.379 14.914 1 76.5 25 LYS B CA 1
ATOM 2254 C C . LYS B 1 25 ? -16.281 -5.238 13.5 1 76.5 25 LYS B C 1
ATOM 2256 O O . LYS B 1 25 ? -17.422 -5.617 13.234 1 76.5 25 LYS B O 1
ATOM 2261 N N . ILE B 1 26 ? -15.523 -4.656 12.625 1 73.81 26 ILE B N 1
ATOM 2262 C CA . ILE B 1 26 ? -15.992 -4.449 11.258 1 73.81 26 ILE B CA 1
ATOM 2263 C C . ILE B 1 26 ? -16.438 -5.777 10.656 1 73.81 26 ILE B C 1
ATOM 2265 O O . ILE B 1 26 ? -17.453 -5.848 9.969 1 73.81 26 ILE B O 1
ATOM 2269 N N . ASP B 1 27 ? -15.688 -6.781 10.93 1 62.84 27 ASP B N 1
ATOM 2270 C CA . ASP B 1 27 ? -15.992 -8.102 10.398 1 62.84 27 ASP B CA 1
ATOM 2271 C C . ASP B 1 27 ? -17.359 -8.594 10.891 1 62.84 27 ASP B C 1
ATOM 2273 O O . ASP B 1 27 ? -18 -9.398 10.227 1 62.84 27 ASP B O 1
ATOM 2277 N N . GLN B 1 28 ? -17.609 -8.055 12.062 1 62.31 28 GLN B N 1
ATOM 2278 C CA . GLN B 1 28 ? -18.844 -8.516 12.68 1 62.31 28 GLN B CA 1
ATOM 2279 C C . GLN B 1 28 ? -20.047 -7.707 12.203 1 62.31 28 GLN B C 1
ATOM 2281 O O . GLN B 1 28 ? -21.188 -8.117 12.383 1 62.31 28 GLN B O 1
ATOM 2286 N N . LEU B 1 29 ? -19.703 -6.453 11.844 1 58.94 29 LEU B N 1
ATOM 2287 C CA . LEU B 1 29 ? -20.781 -5.57 11.414 1 58.94 29 LEU B CA 1
ATOM 2288 C C . LEU B 1 29 ? -21.469 -6.125 10.164 1 58.94 29 LEU B C 1
ATOM 2290 O O . LEU B 1 29 ? -20.812 -6.695 9.289 1 58.94 29 LEU B O 1
ATOM 2294 N N . ASN B 1 30 ? -22.594 -6.656 10.414 1 51.53 30 ASN B N 1
ATOM 2295 C CA . ASN B 1 30 ? -23.453 -7.078 9.312 1 51.53 30 ASN B CA 1
ATOM 2296 C C . ASN B 1 30 ? -23.328 -6.137 8.117 1 51.53 30 ASN B C 1
ATOM 2298 O O . ASN B 1 30 ? -23.016 -4.957 8.281 1 51.53 30 ASN B O 1
ATOM 2302 N N . ILE B 1 31 ? -23.297 -6.645 6.742 1 48.47 31 ILE B N 1
ATOM 2303 C CA . ILE B 1 31 ? -22.969 -6.414 5.34 1 48.47 31 ILE B CA 1
ATOM 2304 C C . ILE B 1 31 ? -23.625 -5.117 4.863 1 48.47 31 ILE B C 1
ATOM 2306 O O . ILE B 1 31 ? -23.547 -4.77 3.684 1 48.47 31 ILE B O 1
ATOM 2310 N N . GLU B 1 32 ? -24.5 -4.422 5.555 1 52.28 32 GLU B N 1
ATOM 2311 C CA . GLU B 1 32 ? -25.078 -3.387 4.711 1 52.28 32 GLU B CA 1
ATOM 2312 C C . GLU B 1 32 ? -24.172 -2.158 4.637 1 52.28 32 GLU B C 1
ATOM 2314 O O . GLU B 1 32 ? -23.625 -1.725 5.648 1 52.28 32 GLU B O 1
ATOM 2319 N N . HIS B 1 33 ? -23.734 -1.716 3.469 1 57.97 33 HIS B N 1
ATOM 2320 C CA . HIS B 1 33 ? -22.906 -0.577 3.094 1 57.97 33 HIS B CA 1
ATOM 2321 C C . HIS B 1 33 ? -23.156 0.612 4.016 1 57.97 33 HIS B C 1
ATOM 2323 O O . HIS B 1 33 ? -22.203 1.24 4.496 1 57.97 33 HIS B O 1
ATOM 2329 N N . LYS B 1 34 ? -24.422 0.932 4.195 1 56.97 34 LYS B N 1
ATOM 2330 C CA . LYS B 1 34 ? -24.781 2.059 5.051 1 56.97 34 LYS B CA 1
ATOM 2331 C C . LYS B 1 34 ? -24.281 1.854 6.473 1 56.97 34 LYS B C 1
ATOM 2333 O O . LYS B 1 34 ? -23.797 2.795 7.109 1 56.97 34 LYS B O 1
ATOM 2338 N N . GLY B 1 35 ? -24.281 0.663 6.68 1 64.5 35 GLY B N 1
ATOM 2339 C CA . GLY B 1 35 ? -23.812 0.322 8.016 1 64.5 35 GLY B CA 1
ATOM 2340 C C . GLY B 1 35 ? -22.328 0.497 8.195 1 64.5 35 GLY B C 1
ATOM 2341 O O . GLY B 1 35 ? -21.875 1.0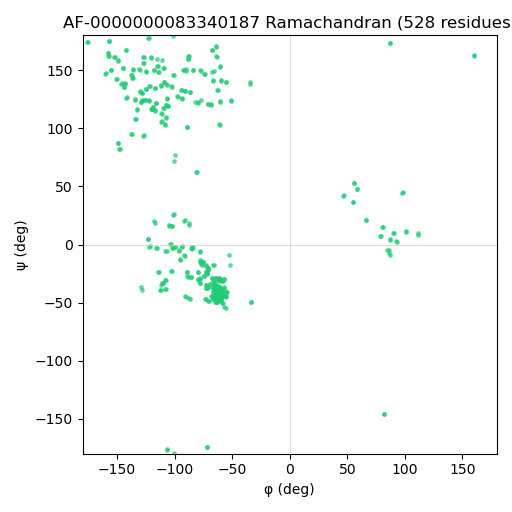4 9.203 1 64.5 35 GLY B O 1
ATOM 2342 N N . LYS B 1 36 ? -21.625 0.226 7.18 1 71.81 36 LYS B N 1
ATOM 2343 C CA . LYS B 1 36 ? -20.172 0.348 7.246 1 71.81 36 LYS B CA 1
ATOM 2344 C C . LYS B 1 36 ? -19.75 1.812 7.273 1 71.81 36 LYS B C 1
ATOM 2346 O O . LYS B 1 36 ? -18.859 2.191 8.047 1 71.81 36 LYS B O 1
ATOM 2351 N N . ASN B 1 37 ? -20.328 2.561 6.398 1 74.94 37 ASN B N 1
ATOM 2352 C CA . ASN B 1 37 ? -20.016 3.984 6.363 1 74.94 37 ASN B CA 1
ATOM 2353 C C . ASN B 1 37 ? -20.359 4.668 7.684 1 74.94 37 ASN B C 1
ATOM 2355 O O . ASN B 1 37 ? -19.625 5.539 8.148 1 74.94 37 ASN B O 1
ATOM 2359 N N . ASP B 1 38 ? -21.469 4.258 8.211 1 78.38 38 ASP B N 1
ATOM 2360 C CA . ASP B 1 38 ? -21.859 4.797 9.508 1 78.38 38 ASP B CA 1
ATOM 2361 C C . ASP B 1 38 ? -20.875 4.383 10.594 1 78.38 38 ASP B C 1
ATOM 2363 O O . ASP B 1 38 ? -20.531 5.176 11.477 1 78.38 38 ASP B O 1
ATOM 2367 N N . TYR B 1 39 ? -20.469 3.244 10.422 1 80.19 39 TYR B N 1
ATOM 2368 C CA . TYR B 1 39 ? -19.531 2.721 11.422 1 80.19 39 TYR B CA 1
ATOM 2369 C C . TYR B 1 39 ? -18.203 3.451 11.359 1 80.19 39 TYR B C 1
ATOM 2371 O O . TYR B 1 39 ? -17.641 3.838 12.391 1 80.19 39 TYR B O 1
ATOM 2379 N N . VAL B 1 40 ? -17.719 3.635 10.195 1 82.06 40 VAL B N 1
ATOM 2380 C CA . VAL B 1 40 ? -16.453 4.324 10.055 1 82.06 40 VAL B CA 1
ATOM 2381 C C . VAL B 1 40 ? -16.578 5.758 10.562 1 82.06 40 VAL B C 1
ATOM 2383 O O . VAL B 1 40 ? -15.641 6.297 11.164 1 82.06 40 VAL B O 1
ATOM 2386 N N . SER B 1 41 ? -17.656 6.262 10.336 1 82.88 41 SER B N 1
ATOM 2387 C CA . SER B 1 41 ? -17.922 7.598 10.867 1 82.88 41 SER B CA 1
ATOM 2388 C C . SER B 1 41 ? -17.844 7.613 12.391 1 82.88 41 SER B C 1
ATOM 2390 O O . SER B 1 41 ? -17.266 8.523 12.977 1 82.88 41 SER B O 1
ATOM 2392 N N . GLU B 1 42 ? -18.375 6.617 12.938 1 89.62 42 GLU B N 1
ATOM 2393 C CA . GLU B 1 42 ? -18.344 6.508 14.391 1 89.62 42 GLU B CA 1
ATOM 2394 C C . GLU B 1 42 ? -16.922 6.328 14.906 1 89.62 42 GLU B C 1
ATOM 2396 O O . GLU B 1 42 ? -16.531 6.953 15.898 1 89.62 42 GLU B O 1
ATOM 2401 N N . VAL B 1 43 ? -16.172 5.484 14.25 1 92.75 43 VAL B N 1
ATOM 2402 C CA . VAL B 1 43 ? -14.789 5.23 14.656 1 92.75 43 VAL B CA 1
ATOM 2403 C C . VAL B 1 43 ? -13.977 6.512 14.531 1 92.75 43 VAL B C 1
ATOM 2405 O O . VAL B 1 43 ? -13.18 6.84 15.414 1 92.75 43 VAL B O 1
ATOM 2408 N N . ASP B 1 44 ? -14.203 7.215 13.445 1 93.56 44 ASP B N 1
ATOM 2409 C CA . ASP B 1 44 ? -13.539 8.492 13.203 1 93.56 44 ASP B CA 1
ATOM 2410 C C . ASP B 1 44 ? -13.836 9.484 14.328 1 93.56 44 ASP B C 1
ATOM 2412 O O . ASP B 1 44 ? -12.922 10.094 14.883 1 93.56 44 ASP B O 1
ATOM 2416 N N . LYS B 1 45 ? -15.023 9.617 14.625 1 94.81 45 LYS B N 1
ATOM 2417 C CA . LYS B 1 45 ? -15.469 10.57 15.641 1 94.81 45 LYS B CA 1
ATOM 2418 C C . LYS B 1 45 ? -14.938 10.188 17.016 1 94.81 45 LYS B C 1
ATOM 2420 O O . LYS B 1 45 ? -14.523 11.047 17.797 1 94.81 45 LYS B O 1
ATOM 2425 N N . GLN B 1 46 ? -14.977 8.945 17.297 1 96 46 GLN B N 1
ATOM 2426 C CA . GLN B 1 46 ? -14.477 8.477 18.594 1 96 46 GLN B CA 1
ATOM 2427 C C . GLN B 1 46 ? -12.969 8.695 18.703 1 96 46 GLN B C 1
ATOM 2429 O O . GLN B 1 46 ? -12.477 9.109 19.766 1 96 46 GLN B O 1
ATOM 2434 N N . ALA B 1 47 ? -12.273 8.344 17.641 1 97.44 47 ALA B N 1
ATOM 2435 C CA . ALA B 1 47 ? -10.836 8.586 17.641 1 97.44 47 ALA B CA 1
ATOM 2436 C C . ALA B 1 47 ? -10.523 10.062 17.859 1 97.44 47 ALA B C 1
ATOM 2438 O O . ALA B 1 47 ? -9.625 10.398 18.625 1 97.44 47 ALA B O 1
ATOM 2439 N N . GLU B 1 48 ? -11.234 10.914 17.188 1 97.44 48 GLU B N 1
ATOM 2440 C CA . GLU B 1 48 ? -11.055 12.352 17.359 1 97.44 48 GLU B CA 1
ATOM 2441 C C . GLU B 1 48 ? -11.336 12.781 18.797 1 97.44 48 GLU B C 1
ATOM 2443 O O . GLU B 1 48 ? -10.578 13.57 19.375 1 97.44 48 GLU B O 1
ATOM 2448 N N . SER B 1 49 ? -12.367 12.266 19.344 1 97.31 49 SER B N 1
ATOM 2449 C CA . SER B 1 49 ? -12.742 12.578 20.719 1 97.31 49 SER B CA 1
ATOM 2450 C C . SER B 1 49 ? -11.641 12.18 21.703 1 97.31 49 SER B C 1
ATOM 2452 O O . SER B 1 49 ? -11.336 12.914 22.641 1 97.31 49 SER B O 1
ATOM 2454 N N . ILE B 1 50 ? -11.086 11.031 21.469 1 98.19 50 ILE B N 1
ATOM 2455 C CA . ILE B 1 50 ? -10 10.539 22.312 1 98.19 50 ILE B CA 1
ATOM 2456 C C . ILE B 1 50 ? -8.82 11.516 22.266 1 98.19 50 ILE B C 1
ATOM 2458 O O . ILE B 1 50 ? -8.242 11.867 23.297 1 98.19 50 ILE B O 1
ATOM 2462 N N . ILE B 1 51 ? -8.531 11.953 21.078 1 98.5 51 ILE B N 1
ATOM 2463 C CA . ILE B 1 51 ? -7.406 12.867 20.875 1 98.5 51 ILE B CA 1
ATOM 2464 C C . ILE B 1 51 ? -7.684 14.188 21.594 1 98.5 51 ILE B C 1
ATOM 2466 O O . ILE B 1 51 ? -6.855 14.664 22.375 1 98.5 51 ILE B O 1
ATOM 2470 N N . ILE B 1 52 ? -8.836 14.742 21.375 1 97.38 52 ILE B N 1
ATOM 2471 C CA . ILE B 1 52 ? -9.195 16.047 21.922 1 97.38 52 ILE B CA 1
ATOM 2472 C C . ILE B 1 52 ? -9.234 15.969 23.453 1 97.38 52 ILE B C 1
ATOM 2474 O O . ILE B 1 52 ? -8.742 16.875 24.141 1 97.38 52 ILE B O 1
ATOM 2478 N N . LYS B 1 53 ? -9.789 14.891 23.984 1 97.5 53 LYS B N 1
ATOM 2479 C CA . LYS B 1 53 ? -9.828 14.695 25.422 1 97.5 53 LYS B CA 1
ATOM 2480 C C . LYS B 1 53 ? -8.422 14.664 26.016 1 97.5 53 LYS B C 1
ATOM 2482 O O . LYS B 1 53 ? -8.164 15.242 27.078 1 97.5 53 LYS B O 1
ATOM 2487 N N . THR B 1 54 ? -7.547 13.984 25.344 1 98 54 THR B N 1
ATOM 2488 C CA . THR B 1 54 ? -6.16 13.906 25.797 1 98 54 THR B CA 1
ATOM 2489 C C . THR B 1 54 ? -5.523 15.297 25.812 1 98 54 THR B C 1
ATOM 2491 O O . THR B 1 54 ? -4.836 15.656 26.766 1 98 54 THR B O 1
ATOM 2494 N N . ILE B 1 55 ? -5.742 16.094 24.797 1 97.12 55 ILE B N 1
ATOM 2495 C CA . ILE B 1 55 ? -5.18 17.438 24.672 1 97.12 55 ILE B CA 1
ATOM 2496 C C . ILE B 1 55 ? -5.766 18.344 25.766 1 97.12 55 ILE B C 1
ATOM 2498 O O . ILE B 1 55 ? -5.035 19.062 26.453 1 97.12 55 ILE B O 1
ATOM 2502 N N . ARG B 1 56 ? -7.051 18.234 25.984 1 95.69 56 ARG B N 1
ATOM 2503 C CA . ARG B 1 56 ? -7.773 19.125 26.906 1 95.69 56 ARG B CA 1
ATOM 2504 C C . ARG B 1 56 ? -7.426 18.812 28.359 1 95.69 56 ARG B C 1
ATOM 2506 O O . ARG B 1 56 ? -7.551 19.688 29.219 1 95.69 56 ARG B O 1
ATOM 2513 N N . LYS B 1 57 ? -7.02 17.625 28.594 1 96.44 57 LYS B N 1
ATOM 2514 C CA . LYS B 1 57 ? -6.547 17.281 29.922 1 96.44 57 LYS B CA 1
ATOM 2515 C C . LYS B 1 57 ? -5.391 18.188 30.359 1 96.44 57 LYS B C 1
ATOM 2517 O O . LYS B 1 57 ? -5.246 18.484 31.547 1 96.44 57 LYS B O 1
ATOM 2522 N N . TYR B 1 58 ? -4.617 18.656 29.391 1 94.5 58 TYR B N 1
ATOM 2523 C CA . TYR B 1 58 ? -3.418 19.438 29.703 1 94.5 58 TYR B CA 1
ATOM 2524 C C . TYR B 1 58 ? -3.584 20.891 29.281 1 94.5 58 TYR B C 1
ATOM 2526 O O . TYR B 1 58 ? -3.033 21.797 29.922 1 94.5 58 TYR B O 1
ATOM 2534 N N . HIS B 1 59 ? -4.32 21.078 28.188 1 94.25 59 HIS B N 1
ATOM 2535 C CA . HIS B 1 59 ? -4.477 22.422 27.641 1 94.25 59 HIS B CA 1
ATOM 2536 C C . HIS B 1 59 ? -5.914 22.672 27.203 1 94.25 59 HIS B C 1
ATOM 2538 O O . HIS B 1 59 ? -6.25 22.516 26.016 1 94.25 59 HIS B O 1
ATOM 2544 N N . SER B 1 60 ? -6.656 23.25 28.062 1 91.38 60 SER B N 1
ATOM 2545 C CA . SER B 1 60 ? -8.086 23.422 27.812 1 91.38 60 SER B CA 1
ATOM 2546 C C . SER B 1 60 ? -8.336 24.562 26.828 1 91.38 60 SER B C 1
ATOM 2548 O O . SER B 1 60 ? -9.383 24.625 26.188 1 91.38 60 SER B O 1
ATOM 2550 N N . ASN B 1 61 ? -7.352 25.391 26.594 1 92.06 61 ASN B N 1
ATOM 2551 C CA . ASN B 1 61 ? -7.602 26.625 25.844 1 92.06 61 ASN B CA 1
ATOM 2552 C C . ASN B 1 61 ? -6.996 26.547 24.438 1 92.06 61 ASN B C 1
ATOM 2554 O O . ASN B 1 61 ? -7.18 27.469 23.641 1 92.06 61 ASN B O 1
ATOM 2558 N N . HIS B 1 62 ? -6.289 25.531 24.156 1 95.12 62 HIS B N 1
ATOM 2559 C CA . HIS B 1 62 ? -5.668 25.438 22.828 1 95.12 62 HIS B CA 1
ATOM 2560 C C . HIS B 1 62 ? -6.719 25.312 21.734 1 95.12 62 HIS B C 1
ATOM 2562 O O . HIS B 1 62 ? -7.805 24.766 21.969 1 95.12 62 HIS B O 1
ATOM 2568 N N . GLN B 1 63 ? -6.379 25.828 20.625 1 95.25 63 GLN B N 1
ATOM 2569 C CA . GLN B 1 63 ? -7.266 25.703 19.469 1 95.25 63 GLN B CA 1
ATOM 2570 C C . GLN B 1 63 ? -7.152 24.328 18.844 1 95.25 63 GLN B C 1
ATOM 2572 O O . GLN B 1 63 ? -6.105 23.672 18.938 1 95.25 63 GLN B O 1
ATOM 2577 N N . ILE B 1 64 ? -8.305 23.906 18.25 1 95.06 64 ILE B N 1
ATOM 2578 C CA . ILE B 1 64 ? -8.359 22.609 17.578 1 95.06 64 ILE B CA 1
ATOM 2579 C C . ILE B 1 64 ? -8.914 22.797 16.172 1 95.06 64 ILE B C 1
ATOM 2581 O O . ILE B 1 64 ? -9.93 23.469 15.977 1 95.06 64 ILE B O 1
ATOM 2585 N N . LEU B 1 65 ? -8.211 22.375 15.195 1 94.44 65 LEU B N 1
ATOM 2586 C CA . LEU B 1 65 ? -8.68 22.141 13.828 1 94.44 65 LEU B CA 1
ATOM 2587 C C . LEU B 1 65 ? -8.703 20.656 13.492 1 94.44 65 LEU B C 1
ATOM 2589 O O . LEU B 1 65 ? -7.652 20.047 13.273 1 94.44 65 LEU B O 1
ATOM 2593 N N . ALA B 1 66 ? -9.898 20.125 13.453 1 91.88 66 ALA B N 1
ATOM 2594 C CA . ALA B 1 66 ? -10.031 18.688 13.273 1 91.88 66 ALA B CA 1
ATOM 2595 C C . ALA B 1 66 ? -10.914 18.359 12.07 1 91.88 66 ALA B C 1
ATOM 2597 O O . ALA B 1 66 ? -11.844 19.109 11.758 1 91.88 66 ALA B O 1
ATOM 2598 N N . GLU B 1 67 ? -10.641 17.266 11.438 1 85.62 67 GLU B N 1
ATOM 2599 C CA . GLU B 1 67 ? -11.367 16.844 10.242 1 85.62 67 GLU B CA 1
ATOM 2600 C C . GLU B 1 67 ? -12.859 16.734 10.523 1 85.62 67 GLU B C 1
ATOM 2602 O O . GLU B 1 67 ? -13.68 17.219 9.734 1 85.62 67 GLU B O 1
ATOM 2607 N N . GLU B 1 68 ? -13.227 16.141 11.648 1 83.69 68 GLU B N 1
ATOM 2608 C CA . GLU B 1 68 ? -14.625 15.812 11.906 1 83.69 68 GLU B CA 1
ATOM 2609 C C . GLU B 1 68 ? -15.359 16.984 12.547 1 83.69 68 GLU B C 1
ATOM 2611 O O . GLU B 1 68 ? -16.453 17.344 12.125 1 83.69 68 GLU B O 1
ATOM 2616 N N . SER B 1 69 ? -14.719 17.609 13.594 1 84.81 69 SER B N 1
ATOM 2617 C CA . SER B 1 69 ? -15.414 18.609 14.391 1 84.81 69 SER B CA 1
ATOM 2618 C C . SER B 1 69 ? -15.117 20.016 13.891 1 84.81 69 SER B C 1
ATOM 2620 O O . SER B 1 69 ? -15.789 20.984 14.273 1 84.81 69 SER B O 1
ATOM 2622 N N . GLY B 1 70 ? -14.102 20.125 13.023 1 85.31 70 GLY B N 1
ATOM 2623 C CA . GLY B 1 70 ? -13.758 21.453 12.508 1 85.31 70 GLY B CA 1
ATOM 2624 C C . GLY B 1 70 ? -12.891 22.25 13.453 1 85.31 70 GLY B C 1
ATOM 2625 O O . GLY B 1 70 ? -11.977 21.719 14.078 1 85.31 70 GLY B O 1
ATOM 2626 N N . GLN B 1 71 ? -13.188 23.609 13.383 1 85.25 71 GLN B N 1
ATOM 2627 C CA . GLN B 1 71 ? -12.289 24.5 14.117 1 85.25 71 GLN B CA 1
ATOM 2628 C C . GLN B 1 71 ? -12.969 25.047 15.367 1 85.25 71 GLN B C 1
ATOM 2630 O O . GLN B 1 71 ? -14.156 25.375 15.344 1 85.25 71 GLN B O 1
ATOM 2635 N N . THR B 1 72 ? -12.109 25.047 16.453 1 81.75 72 THR B N 1
ATOM 2636 C CA . THR B 1 72 ? -12.586 25.734 17.656 1 81.75 72 THR B CA 1
ATOM 2637 C C . THR B 1 72 ? -12.164 27.203 17.625 1 81.75 72 THR B C 1
ATOM 2639 O O . THR B 1 72 ? -11.188 27.578 16.984 1 81.75 72 THR B O 1
ATOM 2642 N N . SER B 1 73 ? -12.938 28.047 18.25 1 74.5 73 SER B N 1
ATOM 2643 C CA . SER B 1 73 ? -12.68 29.484 18.312 1 74.5 73 SER B CA 1
ATOM 2644 C C . SER B 1 73 ? -12.062 29.875 19.656 1 74.5 73 SER B C 1
ATOM 2646 O O . SER B 1 73 ? -12.758 29.922 20.672 1 74.5 73 SER B O 1
ATOM 2648 N N . ASN B 1 74 ? -10.867 29.5 19.797 1 75.88 74 ASN B N 1
ATOM 2649 C CA . ASN B 1 74 ? -10.219 29.938 21.016 1 75.88 74 ASN B CA 1
ATOM 2650 C C . ASN B 1 74 ? -9.117 30.969 20.734 1 75.88 74 ASN B C 1
ATOM 2652 O O . ASN B 1 74 ? -8.719 31.141 19.578 1 75.88 74 ASN B O 1
ATOM 2656 N N . GLN B 1 75 ? -8.758 31.734 21.719 1 81 75 GLN B N 1
ATOM 2657 C CA . GLN B 1 75 ? -7.797 32.844 21.562 1 81 75 GLN B CA 1
ATOM 2658 C C . GLN B 1 75 ? -6.367 32.344 21.75 1 81 75 GLN B C 1
ATOM 2660 O O . GLN B 1 75 ? -5.418 33.125 21.656 1 81 75 GLN B O 1
ATOM 2665 N N . SER B 1 76 ? -6.148 31.125 21.656 1 88.81 76 SER B N 1
ATOM 2666 C CA . SER B 1 76 ? -4.812 30.594 21.922 1 88.81 76 SER B CA 1
ATOM 2667 C C . SER B 1 76 ? -3.926 30.688 20.688 1 88.81 76 SER B C 1
ATOM 2669 O O . SER B 1 76 ? -4.422 30.641 19.562 1 88.81 76 SER B O 1
ATOM 2671 N N . ASP B 1 77 ? -2.598 30.844 20.922 1 94.5 77 ASP B N 1
ATOM 2672 C CA . ASP B 1 77 ? -1.604 30.859 19.844 1 94.5 77 ASP B CA 1
ATOM 2673 C C . ASP B 1 77 ? -1.172 29.438 19.469 1 94.5 77 ASP B C 1
ATOM 2675 O O . ASP B 1 77 ? -0.345 29.25 18.578 1 94.5 77 ASP B O 1
ATOM 2679 N N . VAL B 1 78 ? -1.696 28.516 20.219 1 96.88 78 VAL B N 1
ATOM 2680 C CA . VAL B 1 78 ? -1.398 27.109 19.938 1 96.88 78 VAL B CA 1
ATOM 2681 C C . VAL B 1 78 ? -2.621 26.438 19.328 1 96.88 78 VAL B C 1
ATOM 2683 O O . VAL B 1 78 ? -3.729 26.531 19.859 1 96.88 78 VAL B O 1
ATOM 2686 N N . ARG B 1 79 ? -2.443 25.812 18.156 1 97.12 79 ARG B N 1
ATOM 2687 C CA . ARG B 1 79 ? -3.518 25.109 17.469 1 97.12 79 ARG B CA 1
ATOM 2688 C C . ARG B 1 79 ? -3.105 23.688 17.109 1 97.12 79 ARG B C 1
ATOM 2690 O O . ARG B 1 79 ? -2.027 23.469 16.562 1 97.12 79 ARG B O 1
ATOM 2697 N N . TRP B 1 80 ? -3.973 22.75 17.453 1 98 80 TRP B N 1
ATOM 2698 C CA . TRP B 1 80 ? -3.789 21.359 17.078 1 98 80 TRP B CA 1
ATOM 2699 C C . TRP B 1 80 ? -4.523 21.047 15.781 1 98 80 TRP B C 1
ATOM 2701 O O . TRP B 1 80 ? -5.715 21.328 15.648 1 98 80 TRP B O 1
ATOM 2711 N N . ILE B 1 81 ? -3.822 20.516 14.82 1 98.12 81 ILE B N 1
ATOM 2712 C CA . ILE B 1 81 ? -4.387 20.078 13.547 1 98.12 81 ILE B CA 1
ATOM 2713 C C . ILE B 1 81 ? -4.461 18.562 13.508 1 98.12 81 ILE B C 1
ATOM 2715 O O . ILE B 1 81 ? -3.428 17.891 13.523 1 98.12 81 ILE B O 1
ATOM 2719 N N . ILE B 1 82 ? -5.719 18.031 13.375 1 98.31 82 ILE B N 1
ATOM 2720 C CA . ILE B 1 82 ? -5.906 16.625 13.711 1 98.31 82 ILE B CA 1
ATOM 2721 C C . ILE B 1 82 ? -6.629 15.922 12.562 1 98.31 82 ILE B C 1
ATOM 2723 O O . ILE B 1 82 ? -7.691 16.359 12.125 1 98.31 82 ILE B O 1
ATOM 2727 N N . ASP B 1 83 ? -6.02 14.906 12.047 1 98.19 83 ASP B N 1
ATOM 2728 C CA . ASP B 1 83 ? -6.695 13.852 11.305 1 98.19 83 ASP B CA 1
ATOM 2729 C C . ASP B 1 83 ? -6.746 12.555 12.102 1 98.19 83 ASP B C 1
ATOM 2731 O O . ASP B 1 83 ? -5.75 11.844 12.203 1 98.19 83 ASP B O 1
ATOM 2735 N N . PRO B 1 84 ? -7.855 12.234 12.664 1 98 84 PRO B N 1
ATOM 2736 C CA . PRO B 1 84 ? -7.934 11.062 13.539 1 98 84 PRO B CA 1
ATOM 2737 C C . PRO B 1 84 ? -7.742 9.75 12.781 1 98 84 PRO B C 1
ATOM 2739 O O . PRO B 1 84 ? -7.293 8.758 13.359 1 98 84 PRO B O 1
ATOM 2742 N N . LEU B 1 85 ? -8.117 9.766 11.531 1 96.88 85 LEU B N 1
ATOM 2743 C CA . LEU B 1 85 ? -8.023 8.555 10.727 1 96.88 85 LEU B CA 1
ATOM 2744 C C . LEU B 1 85 ? -7.766 8.891 9.266 1 96.88 85 LEU B C 1
ATOM 2746 O O . LEU B 1 85 ? -8.703 8.977 8.469 1 96.88 85 LEU B O 1
ATOM 2750 N N . ASP B 1 86 ? -6.527 9.023 8.945 1 96.75 86 ASP B N 1
ATOM 2751 C CA . ASP B 1 86 ? -6.145 9.172 7.543 1 96.75 86 ASP B CA 1
ATOM 2752 C C . ASP B 1 86 ? -6.121 7.816 6.84 1 96.75 86 ASP B C 1
ATOM 2754 O O . ASP B 1 86 ? -5.355 6.926 7.215 1 96.75 86 ASP B O 1
ATOM 2758 N N . GLY B 1 87 ? -6.891 7.691 5.789 1 95.25 87 GLY B N 1
ATOM 2759 C CA . GLY B 1 87 ? -7.078 6.402 5.145 1 95.25 87 GLY B CA 1
ATOM 2760 C C . GLY B 1 87 ? -8.352 5.699 5.574 1 95.25 87 GLY B C 1
ATOM 2761 O O . GLY B 1 87 ? -8.344 4.492 5.832 1 95.25 87 GLY B O 1
ATOM 2762 N N . THR B 1 88 ? -9.398 6.434 5.621 1 92.62 88 THR B N 1
ATOM 2763 C CA . THR B 1 88 ? -10.688 5.93 6.07 1 92.62 88 THR B CA 1
ATOM 2764 C C . THR B 1 88 ? -11.172 4.801 5.16 1 92.62 88 THR B C 1
ATOM 2766 O O . THR B 1 88 ? -11.672 3.781 5.641 1 92.62 88 THR B O 1
ATOM 2769 N N . THR B 1 89 ? -11.031 4.996 3.854 1 92.19 89 THR B N 1
ATOM 2770 C CA . THR B 1 89 ? -11.422 3.951 2.914 1 92.19 89 THR B CA 1
ATOM 2771 C C . THR B 1 89 ? -10.625 2.676 3.156 1 92.19 89 THR B C 1
ATOM 2773 O O . THR B 1 89 ? -11.172 1.573 3.109 1 92.19 89 THR B O 1
ATOM 2776 N N . ASN B 1 90 ? -9.328 2.824 3.346 1 95.06 90 ASN B N 1
ATOM 2777 C CA . ASN B 1 90 ? -8.484 1.683 3.674 1 95.06 90 ASN B CA 1
ATOM 2778 C C . ASN B 1 90 ? -8.977 0.96 4.926 1 95.06 90 ASN B C 1
ATOM 2780 O O . ASN B 1 90 ? -9.07 -0.268 4.938 1 95.06 90 ASN B O 1
ATOM 2784 N N . PHE B 1 91 ? -9.344 1.714 5.926 1 94.06 91 PHE B N 1
ATOM 2785 C CA . PHE B 1 91 ? -9.844 1.147 7.176 1 94.06 91 PHE B CA 1
ATOM 2786 C C . PHE B 1 91 ? -11.117 0.344 6.938 1 94.06 91 PHE B C 1
ATOM 2788 O O . PHE B 1 91 ? -11.234 -0.792 7.398 1 94.06 91 PHE B O 1
ATOM 2795 N N . LEU B 1 92 ? -11.953 0.897 6.188 1 89.19 92 LEU B N 1
ATOM 2796 C CA . LEU B 1 92 ? -13.242 0.279 5.891 1 89.19 92 LEU B CA 1
ATOM 2797 C C . LEU B 1 92 ? -13.047 -1.062 5.191 1 89.19 92 LEU B C 1
ATOM 2799 O O . LEU B 1 92 ? -13.844 -1.987 5.387 1 89.19 92 LEU B O 1
ATOM 2803 N N . HIS B 1 93 ? -12.008 -1.146 4.453 1 91.44 93 HIS B N 1
ATOM 2804 C CA . HIS B 1 93 ? -11.766 -2.344 3.656 1 91.44 93 HIS B CA 1
ATOM 2805 C C . HIS B 1 93 ? -10.719 -3.24 4.316 1 91.44 93 HIS B C 1
ATOM 2807 O O . HIS B 1 93 ? -10.383 -4.301 3.783 1 91.44 93 HIS B O 1
ATOM 2813 N N . GLN B 1 94 ? -10.18 -2.777 5.418 1 91.56 94 GLN B N 1
ATOM 2814 C CA . GLN B 1 94 ? -9.141 -3.484 6.164 1 91.56 94 GLN B CA 1
ATOM 2815 C C . GLN B 1 94 ? -7.848 -3.568 5.363 1 91.56 94 GLN B C 1
ATOM 2817 O O . GLN B 1 94 ? -7.109 -4.551 5.469 1 91.56 94 GLN B O 1
ATOM 2822 N N . PHE B 1 95 ? -7.734 -2.645 4.387 1 94.62 95 PHE B N 1
ATOM 2823 C CA . PHE B 1 95 ? -6.441 -2.439 3.744 1 94.62 95 PHE B CA 1
ATOM 2824 C C . PHE B 1 95 ? -5.449 -1.809 4.715 1 94.62 95 PHE B C 1
ATOM 2826 O O . PHE B 1 95 ? -5.707 -0.738 5.266 1 94.62 95 PHE B O 1
ATOM 2833 N N . PRO B 1 96 ? -4.348 -2.426 5.004 1 93.94 96 PRO B N 1
ATOM 2834 C CA . PRO B 1 96 ? -3.529 -2.062 6.16 1 93.94 96 PRO B CA 1
ATOM 2835 C C . PRO B 1 96 ? -2.629 -0.858 5.895 1 93.94 96 PRO B C 1
ATOM 2837 O O . PRO B 1 96 ? -1.408 -0.949 6.043 1 93.94 96 PRO B O 1
ATOM 2840 N N . GLN B 1 97 ? -3.209 0.283 5.613 1 96.31 97 GLN B N 1
ATOM 2841 C CA . GLN B 1 97 ? -2.529 1.551 5.367 1 96.31 97 GLN B CA 1
ATOM 2842 C C . GLN B 1 97 ? -3.375 2.73 5.84 1 96.31 97 GLN B C 1
ATOM 2844 O O . GLN B 1 97 ? -4.051 3.375 5.039 1 96.31 97 GLN B O 1
ATOM 2849 N N . PHE B 1 98 ? -3.32 3.004 7.09 1 96.88 98 PHE B N 1
ATOM 2850 C CA . PHE B 1 98 ? -4 4.148 7.688 1 96.88 98 PHE B CA 1
ATOM 2851 C C . PHE B 1 98 ? -3.27 4.621 8.938 1 96.88 98 PHE B C 1
ATOM 2853 O O . PHE B 1 98 ? -2.447 3.891 9.492 1 96.88 98 PHE B O 1
ATOM 2860 N N . ALA B 1 99 ? -3.58 5.863 9.312 1 98.31 99 ALA B N 1
ATOM 2861 C CA . ALA B 1 99 ? -2.795 6.43 10.406 1 98.31 99 ALA B CA 1
ATOM 2862 C C . ALA B 1 99 ? -3.553 7.559 11.102 1 98.31 99 ALA B C 1
ATOM 2864 O O . ALA B 1 99 ? -4.559 8.047 10.578 1 98.31 99 ALA B O 1
ATOM 2865 N N . VAL B 1 100 ? -3.078 7.863 12.297 1 98.75 100 VAL B N 1
ATOM 2866 C CA . VAL B 1 100 ? -3.441 9.086 13 1 98.75 100 VAL B CA 1
ATOM 2867 C C . VAL B 1 100 ? -2.404 10.172 12.727 1 98.75 100 VAL B C 1
ATOM 2869 O O . VAL B 1 100 ? -1.2 9.914 12.766 1 98.75 100 VAL B O 1
ATOM 2872 N N . SER B 1 101 ? -2.883 11.359 12.398 1 98.88 101 SER B N 1
ATOM 2873 C CA . SER B 1 101 ? -1.98 12.469 12.094 1 98.88 101 SER B CA 1
ATOM 2874 C C . SER B 1 101 ? -2.289 13.688 12.961 1 98.88 101 SER B C 1
ATOM 2876 O O . SER B 1 101 ? -3.424 14.172 12.977 1 98.88 101 SER B O 1
ATOM 2878 N N . ILE B 1 102 ? -1.283 14.188 13.703 1 98.88 102 ILE B N 1
ATOM 2879 C CA . ILE B 1 102 ? -1.454 15.336 14.586 1 98.88 102 ILE B CA 1
ATOM 2880 C C . ILE B 1 102 ? -0.289 16.297 14.398 1 98.88 102 ILE B C 1
ATOM 2882 O O . ILE B 1 102 ? 0.875 15.914 14.523 1 98.88 102 ILE B O 1
ATOM 2886 N N . ALA B 1 103 ? -0.604 17.5 14.102 1 98.81 103 ALA B N 1
ATOM 2887 C CA . ALA B 1 103 ? 0.375 18.578 14.078 1 98.81 103 ALA B CA 1
ATOM 2888 C C . ALA B 1 103 ? 0.03 19.656 15.102 1 98.81 103 ALA B C 1
ATOM 2890 O O . ALA B 1 103 ? -1.142 19.859 15.43 1 98.81 103 ALA B O 1
ATOM 2891 N N . VAL B 1 104 ? 1.046 20.312 15.617 1 98.62 104 VAL B N 1
ATOM 2892 C CA . VAL B 1 104 ? 0.856 21.422 16.547 1 98.62 104 VAL B CA 1
ATOM 2893 C C . VAL B 1 104 ? 1.45 22.703 15.961 1 98.62 104 VAL B C 1
ATOM 2895 O O . VAL B 1 104 ? 2.654 22.766 15.703 1 98.62 104 VAL B O 1
ATOM 2898 N N . GLU B 1 105 ? 0.586 23.594 15.789 1 97.69 105 GLU B N 1
ATOM 2899 C CA . GLU B 1 105 ? 0.969 24.906 15.289 1 97.69 105 GLU B CA 1
ATOM 2900 C C . GLU B 1 105 ? 1.127 25.906 16.438 1 97.69 105 GLU B C 1
ATOM 2902 O O . GLU B 1 105 ? 0.247 26.016 17.297 1 97.69 105 GLU B O 1
ATOM 2907 N N . VAL B 1 106 ? 2.248 26.594 16.531 1 97.38 106 VAL B N 1
ATOM 2908 C CA . VAL B 1 106 ? 2.514 27.641 17.5 1 97.38 106 VAL B CA 1
ATOM 2909 C C . VAL B 1 106 ? 2.814 28.953 16.781 1 97.38 106 VAL B C 1
ATOM 2911 O O . VAL B 1 106 ? 3.787 29.047 16.031 1 97.38 106 VAL B O 1
ATOM 2914 N N . LYS B 1 107 ? 1.962 29.938 16.984 1 95.75 107 LYS B N 1
ATOM 2915 C CA . LYS B 1 107 ? 2.107 31.266 16.375 1 95.75 107 LYS B CA 1
ATOM 2916 C C . LYS B 1 107 ? 2.213 31.156 14.859 1 95.75 107 LYS B C 1
ATOM 2918 O O . LYS B 1 107 ? 3.111 31.75 14.25 1 95.75 107 LYS B O 1
ATOM 2923 N N . GLY B 1 108 ? 1.451 30.188 14.32 1 93.12 108 GLY B N 1
ATOM 2924 C CA . GLY B 1 108 ? 1.294 30.125 12.875 1 93.12 108 GLY B CA 1
ATOM 2925 C C . GLY B 1 108 ? 2.305 29.203 12.211 1 93.12 108 GLY B C 1
ATOM 2926 O O . GLY B 1 108 ? 2.289 29.031 10.992 1 93.12 108 GLY B O 1
ATOM 2927 N N . LYS B 1 109 ? 3.119 28.594 13.031 1 96.5 109 LYS B N 1
ATOM 2928 C CA . LYS B 1 109 ? 4.125 27.688 12.484 1 96.5 109 LYS B CA 1
ATOM 2929 C C . LYS B 1 109 ? 3.973 26.281 13.062 1 96.5 109 LYS B C 1
ATOM 2931 O O . LYS B 1 109 ? 3.781 26.125 14.266 1 96.5 109 LYS B O 1
ATOM 2936 N N . ILE B 1 110 ? 4.082 25.359 12.18 1 98.25 110 ILE B N 1
ATOM 2937 C CA . ILE B 1 110 ? 4.031 23.984 12.68 1 98.25 110 ILE B CA 1
ATOM 2938 C C . ILE B 1 110 ? 5.309 23.672 13.453 1 98.25 110 ILE B C 1
ATOM 2940 O O . ILE B 1 110 ? 6.402 23.672 12.875 1 98.25 110 ILE B O 1
ATOM 2944 N N . GLU B 1 111 ? 5.133 23.312 14.711 1 98.69 111 GLU B N 1
ATOM 2945 C CA . GLU B 1 111 ? 6.289 23.125 15.586 1 98.69 111 GLU B CA 1
ATOM 2946 C C . GLU B 1 111 ? 6.477 21.641 15.93 1 98.69 111 GLU B C 1
ATOM 2948 O O . GLU B 1 111 ? 7.605 21.188 16.141 1 98.69 111 GLU B O 1
ATOM 2953 N N . HIS B 1 112 ? 5.414 20.922 16.031 1 98.81 112 HIS B N 1
ATOM 2954 C CA . HIS B 1 112 ? 5.457 19.516 16.422 1 98.81 112 HIS B CA 1
ATOM 2955 C C . HIS B 1 112 ? 4.543 18.672 15.539 1 98.81 112 HIS B C 1
ATOM 2957 O O . HIS B 1 112 ? 3.555 19.172 15 1 98.81 112 HIS B O 1
ATOM 2963 N N . ALA B 1 113 ? 4.949 17.406 15.391 1 98.94 113 ALA B N 1
ATOM 2964 C CA . ALA B 1 113 ? 4.176 16.516 14.523 1 98.94 113 ALA B CA 1
ATOM 2965 C C . ALA B 1 113 ? 4.285 15.062 15 1 98.94 113 ALA B C 1
ATOM 2967 O O . ALA B 1 113 ? 5.355 14.625 15.43 1 98.94 113 ALA B O 1
ATOM 2968 N N . ALA B 1 114 ? 3.182 14.359 14.875 1 98.94 114 ALA B N 1
ATOM 2969 C CA . ALA B 1 114 ? 3.115 12.93 15.148 1 98.94 114 ALA B CA 1
ATOM 2970 C C . ALA B 1 114 ? 2.205 12.219 14.148 1 98.94 114 ALA B C 1
ATOM 2972 O O . ALA B 1 114 ? 1.087 12.672 13.891 1 98.94 114 ALA B O 1
ATOM 2973 N N . ILE B 1 115 ? 2.729 11.234 13.547 1 98.94 115 ILE B N 1
ATOM 2974 C CA . ILE B 1 115 ? 1.952 10.32 12.727 1 98.94 115 ILE B CA 1
ATOM 2975 C C . ILE B 1 115 ? 2.115 8.891 13.25 1 98.94 115 ILE B C 1
ATOM 2977 O O . ILE B 1 115 ? 3.232 8.383 13.344 1 98.94 115 ILE B O 1
ATOM 2981 N N . TYR B 1 116 ? 0.981 8.281 13.562 1 98.94 116 TYR B N 1
ATOM 2982 C CA . TYR B 1 116 ? 1.031 6.949 14.156 1 98.94 116 TYR B CA 1
ATOM 2983 C C . TYR B 1 116 ? 0.317 5.93 13.281 1 98.94 116 TYR B C 1
ATOM 2985 O O . TYR B 1 116 ? -0.867 6.09 12.969 1 98.94 116 TYR B O 1
ATOM 2993 N N . ASP B 1 117 ? 1.083 4.969 12.789 1 98.31 117 ASP B N 1
ATOM 2994 C CA . ASP B 1 117 ? 0.542 3.803 12.094 1 98.31 117 ASP B CA 1
ATOM 2995 C C . ASP B 1 117 ? 0.246 2.67 13.078 1 98.31 117 ASP B C 1
ATOM 2997 O O . ASP B 1 117 ? 1.154 1.948 13.492 1 98.31 117 ASP B O 1
ATOM 3001 N N . PRO B 1 118 ? -0.988 2.494 13.445 1 96.88 118 PRO B N 1
ATOM 3002 C CA . PRO B 1 118 ? -1.305 1.474 14.445 1 96.88 118 PRO B CA 1
ATOM 3003 C C . PRO B 1 118 ? -1.188 0.053 13.898 1 96.88 118 PRO B C 1
ATOM 3005 O O . PRO B 1 118 ? -1.111 -0.906 14.664 1 96.88 118 PRO B O 1
ATOM 3008 N N . THR B 1 119 ? -1.191 -0.096 12.602 1 94.69 119 THR B N 1
ATOM 3009 C CA . THR B 1 119 ? -1.108 -1.431 12.016 1 94.69 119 THR B CA 1
ATOM 3010 C C . THR B 1 119 ? 0.299 -2 12.172 1 94.69 119 THR B C 1
ATOM 3012 O O . THR B 1 119 ? 0.481 -3.219 12.195 1 94.69 119 THR B O 1
ATOM 3015 N N . ARG B 1 120 ? 1.262 -1.123 12.312 1 94.81 120 ARG B N 1
ATOM 3016 C CA . ARG B 1 120 ? 2.652 -1.559 12.398 1 94.81 120 ARG B CA 1
ATOM 3017 C C . ARG B 1 120 ? 3.293 -1.093 13.695 1 94.81 120 ARG B C 1
ATOM 3019 O O . ARG B 1 120 ? 4.461 -1.388 13.961 1 94.81 120 ARG B O 1
ATOM 3026 N N . ASP B 1 121 ? 2.527 -0.39 14.445 1 96.81 121 ASP B N 1
ATOM 3027 C CA . ASP B 1 121 ? 3.029 0.213 15.672 1 96.81 121 ASP B CA 1
ATOM 3028 C C . ASP B 1 121 ? 4.246 1.092 15.398 1 96.81 121 ASP B C 1
ATOM 3030 O O . ASP B 1 121 ? 5.297 0.923 16.031 1 96.81 121 ASP B O 1
ATOM 3034 N N . GLU B 1 122 ? 4.09 1.968 14.492 1 98 122 GLU B N 1
ATOM 3035 C CA . GLU B 1 122 ? 5.148 2.896 14.109 1 98 122 GLU B CA 1
ATOM 3036 C C . GLU B 1 122 ? 4.754 4.34 14.406 1 98 122 GLU B C 1
ATOM 3038 O O . GLU B 1 122 ? 3.709 4.809 13.953 1 98 122 GLU B O 1
ATOM 3043 N N . MET B 1 123 ? 5.547 4.969 15.203 1 98.81 123 MET B N 1
ATOM 3044 C CA . MET B 1 123 ? 5.34 6.371 15.547 1 98.81 123 MET B CA 1
ATOM 3045 C C . MET B 1 123 ? 6.379 7.258 14.875 1 98.81 123 MET B C 1
ATOM 3047 O O . MET B 1 123 ? 7.555 7.23 15.234 1 98.81 123 MET B O 1
ATOM 3051 N N . PHE B 1 124 ? 5.941 8.023 13.898 1 98.94 124 PHE B N 1
ATOM 3052 C CA . PHE B 1 124 ? 6.766 9.062 13.297 1 98.94 124 PHE B CA 1
ATOM 3053 C C . PHE B 1 124 ? 6.574 10.391 14.016 1 98.94 124 PHE B C 1
ATOM 3055 O O . PHE B 1 124 ? 5.445 10.797 14.297 1 98.94 124 PHE B O 1
ATOM 3062 N N . GLN B 1 125 ? 7.652 11.023 14.344 1 98.88 125 GLN B N 1
ATOM 3063 C CA . GLN B 1 125 ? 7.496 12.266 15.094 1 98.88 125 GLN B CA 1
ATOM 3064 C C . GLN B 1 125 ? 8.625 13.242 14.781 1 98.88 125 GLN B C 1
ATOM 3066 O O . GLN B 1 125 ? 9.688 12.836 14.305 1 98.88 125 GLN B O 1
ATOM 3071 N N . ALA B 1 126 ? 8.359 14.508 15.039 1 98.81 126 ALA B N 1
ATOM 3072 C CA . ALA B 1 126 ? 9.367 15.547 14.844 1 98.81 126 ALA B CA 1
ATOM 3073 C C . ALA B 1 126 ? 9.023 16.812 15.633 1 98.81 126 ALA B C 1
ATOM 3075 O O . ALA B 1 126 ? 7.844 17.094 15.867 1 98.81 126 ALA B O 1
ATOM 3076 N N . THR B 1 127 ? 9.977 17.469 16.078 1 98.75 127 THR B N 1
ATOM 3077 C CA . THR B 1 127 ? 9.969 18.844 16.562 1 98.75 127 THR B CA 1
ATOM 3078 C C . THR B 1 127 ? 10.859 19.734 15.688 1 98.75 127 THR B C 1
ATOM 3080 O O . THR B 1 127 ? 11.961 19.328 15.312 1 98.75 127 THR B O 1
ATOM 3083 N N . ARG B 1 128 ? 10.312 20.891 15.352 1 98.5 128 ARG B N 1
ATOM 3084 C CA . ARG B 1 128 ? 11.078 21.781 14.492 1 98.5 128 ARG B CA 1
ATOM 3085 C C . ARG B 1 128 ? 12.484 22 15.047 1 98.5 128 ARG B C 1
ATOM 3087 O O . ARG B 1 128 ? 12.648 22.344 16.219 1 98.5 128 ARG B O 1
ATOM 3094 N N . GLY B 1 129 ? 13.469 21.703 14.219 1 98.19 129 GLY B N 1
ATOM 3095 C CA . GLY B 1 129 ? 14.859 21.938 14.57 1 98.19 129 GLY B CA 1
ATOM 3096 C C . GLY B 1 129 ? 15.477 20.781 15.336 1 98.19 129 GLY B C 1
ATOM 3097 O O . GLY B 1 129 ? 16.641 20.828 15.719 1 98.19 129 GLY B O 1
ATOM 3098 N N . SER B 1 130 ? 14.766 19.672 15.516 1 98.19 130 SER B N 1
ATOM 3099 C CA . SER B 1 130 ? 15.273 18.609 16.375 1 98.19 130 SER B CA 1
ATOM 3100 C C . SER B 1 130 ? 15.375 17.297 15.617 1 98.19 130 SER B C 1
ATOM 3102 O O . SER B 1 130 ? 15.664 16.25 16.219 1 98.19 130 SER B O 1
ATOM 3104 N N . GLY B 1 131 ? 15.117 17.281 14.359 1 98.38 131 GLY B N 1
ATOM 3105 C CA . GLY B 1 131 ? 15.188 16.062 13.586 1 98.38 131 GLY B CA 1
ATOM 3106 C C . GLY B 1 131 ? 13.891 15.273 13.602 1 98.38 131 GLY B C 1
ATOM 3107 O O . GLY B 1 131 ? 12.93 15.656 14.266 1 98.38 131 GLY B O 1
ATOM 3108 N N . ALA B 1 132 ? 13.82 14.258 12.852 1 98.81 132 ALA B N 1
ATOM 3109 C CA . ALA B 1 132 ? 12.672 13.359 12.758 1 98.81 132 ALA B CA 1
ATOM 3110 C C . ALA B 1 132 ? 13.031 11.969 13.273 1 98.81 132 ALA B C 1
ATOM 3112 O O . ALA B 1 132 ? 14.172 11.516 13.141 1 98.81 132 ALA B O 1
ATOM 3113 N N . PHE B 1 133 ? 12 11.305 13.852 1 98.75 133 PHE B N 1
ATOM 3114 C CA . PHE B 1 133 ? 12.242 10.016 14.484 1 98.75 133 PHE B CA 1
ATOM 3115 C C . PHE B 1 133 ? 11.141 9.023 14.148 1 98.75 133 PHE B C 1
ATOM 3117 O O . PHE B 1 133 ? 9.984 9.414 13.961 1 98.75 133 PHE B O 1
ATOM 3124 N N . LEU B 1 134 ? 11.523 7.777 14.031 1 98.44 134 LEU B N 1
ATOM 3125 C CA . LEU B 1 134 ? 10.633 6.621 13.984 1 98.44 134 LEU B CA 1
ATOM 3126 C C . LEU B 1 134 ? 10.875 5.699 15.172 1 98.44 134 LEU B C 1
ATOM 3128 O O . LEU B 1 134 ? 11.945 5.098 15.297 1 98.44 134 LEU B O 1
ATOM 3132 N N . ASN B 1 135 ? 9.852 5.629 15.984 1 97.38 135 ASN B N 1
ATOM 3133 C CA . ASN B 1 135 ? 9.992 4.859 17.219 1 97.38 135 ASN B CA 1
ATOM 3134 C C . ASN B 1 135 ? 11.289 5.195 17.953 1 97.38 135 ASN B C 1
ATOM 3136 O O . ASN B 1 135 ? 12.047 4.297 18.328 1 97.38 135 ASN B O 1
ATOM 3140 N N . ASN B 1 136 ? 11.594 6.418 18.016 1 94.88 136 ASN B N 1
ATOM 3141 C CA . ASN B 1 136 ? 12.688 7.012 18.781 1 94.88 136 ASN B CA 1
ATOM 3142 C C . ASN B 1 136 ? 14.031 6.824 18.078 1 94.88 136 ASN B C 1
ATOM 3144 O O . ASN B 1 136 ? 15.078 7.172 18.641 1 94.88 136 ASN B O 1
ATOM 3148 N N . PHE B 1 137 ? 14.062 6.344 16.922 1 96.31 137 PHE B N 1
ATOM 3149 C CA . PHE B 1 137 ? 15.273 6.305 16.109 1 96.31 137 PHE B CA 1
ATOM 3150 C C . PHE B 1 137 ? 15.242 7.395 15.047 1 96.31 137 PHE B C 1
ATOM 3152 O O . PHE B 1 137 ? 14.227 7.594 14.375 1 96.31 137 PHE B O 1
ATOM 3159 N N . ARG B 1 138 ? 16.328 8.039 14.891 1 97.69 138 ARG B N 1
ATOM 3160 C CA . ARG B 1 138 ? 16.406 9.133 13.93 1 97.69 138 ARG B CA 1
ATOM 3161 C C . ARG B 1 138 ? 16.25 8.609 12.5 1 97.69 138 ARG B C 1
ATOM 3163 O O . ARG B 1 138 ? 16.781 7.551 12.164 1 97.69 138 ARG B O 1
ATOM 3170 N N . ILE B 1 139 ? 15.562 9.367 11.711 1 97.69 139 ILE B N 1
ATOM 3171 C CA . ILE B 1 139 ? 15.352 8.969 10.32 1 97.69 139 ILE B CA 1
ATOM 3172 C C . ILE B 1 139 ? 15.758 10.102 9.391 1 97.69 139 ILE B C 1
ATOM 3174 O O . ILE B 1 139 ? 15.891 11.25 9.82 1 97.69 139 ILE B O 1
ATOM 3178 N N . ARG B 1 140 ? 15.984 9.734 8.141 1 97.62 140 ARG B N 1
ATOM 3179 C CA . ARG B 1 140 ? 16.344 10.68 7.09 1 97.62 140 ARG B CA 1
ATOM 3180 C C . ARG B 1 140 ? 15.734 10.266 5.758 1 97.62 140 ARG B C 1
ATOM 3182 O O . ARG B 1 140 ? 15.477 9.086 5.52 1 97.62 140 ARG B O 1
ATOM 3189 N N . VAL B 1 141 ? 15.508 11.258 4.957 1 98.12 141 VAL B N 1
ATOM 3190 C CA . VAL B 1 141 ? 15.047 10.977 3.6 1 98.12 141 VAL B CA 1
ATOM 3191 C C . VAL B 1 141 ? 16.125 10.203 2.838 1 98.12 141 VAL B C 1
ATOM 3193 O O . VAL B 1 141 ? 17.297 10.195 3.238 1 98.12 141 VAL B O 1
ATOM 3196 N N . SER B 1 142 ? 15.703 9.57 1.745 1 95.81 142 SER B N 1
ATOM 3197 C CA . SER B 1 142 ? 16.656 8.805 0.941 1 95.81 142 SER B CA 1
ATOM 3198 C C . SER B 1 142 ? 17.672 9.711 0.262 1 95.81 142 SER B C 1
ATOM 3200 O O . SER B 1 142 ? 17.469 10.93 0.203 1 95.81 142 SER B O 1
ATOM 3202 N N . GLU B 1 143 ? 18.719 9.125 -0.271 1 93.94 143 GLU B N 1
ATOM 3203 C CA . GLU B 1 143 ? 19.766 9.883 -0.96 1 93.94 143 GLU B CA 1
ATOM 3204 C C . GLU B 1 143 ? 19.609 9.766 -2.475 1 93.94 143 GLU B C 1
ATOM 3206 O O . GLU B 1 143 ? 20.531 10.094 -3.221 1 93.94 143 GLU B O 1
ATOM 3211 N N . GLN B 1 144 ? 18.453 9.32 -2.889 1 94.25 144 GLN B N 1
ATOM 3212 C CA . GLN B 1 144 ? 18.203 9.141 -4.316 1 94.25 144 GLN B CA 1
ATOM 3213 C C . GLN B 1 144 ? 18.266 10.477 -5.051 1 94.25 144 GLN B C 1
ATOM 3215 O O . GLN B 1 144 ? 17.578 11.43 -4.688 1 94.25 144 GLN B O 1
ATOM 3220 N N . LYS B 1 145 ? 18.969 10.523 -6.172 1 94.81 145 LYS B N 1
ATOM 3221 C CA . LYS B 1 145 ? 19.234 11.805 -6.816 1 94.81 145 LYS B CA 1
ATOM 3222 C C . LYS B 1 145 ? 18.406 11.953 -8.094 1 94.81 145 LYS B C 1
ATOM 3224 O O . LYS B 1 145 ? 18.062 13.07 -8.5 1 94.81 145 LYS B O 1
ATOM 3229 N N . THR B 1 146 ? 18.141 10.812 -8.734 1 95.62 146 THR B N 1
ATOM 3230 C CA . THR B 1 146 ? 17.516 10.859 -10.039 1 95.62 146 THR B CA 1
ATOM 3231 C C . THR B 1 146 ? 16.172 10.117 -10.023 1 95.62 146 THR B C 1
ATOM 3233 O O . THR B 1 146 ? 15.906 9.344 -9.094 1 95.62 146 THR B O 1
ATOM 3236 N N . LEU B 1 147 ? 15.43 10.43 -10.969 1 96.56 147 LEU B N 1
ATOM 3237 C CA . LEU B 1 147 ? 14.148 9.742 -11.094 1 96.56 147 LEU B CA 1
ATOM 3238 C C . LEU B 1 147 ? 14.359 8.258 -11.391 1 96.56 147 LEU B C 1
ATOM 3240 O O . LEU B 1 147 ? 13.617 7.414 -10.883 1 96.56 147 LEU B O 1
ATOM 3244 N N . ASP B 1 148 ? 15.43 8.117 -12.133 1 91.69 148 ASP B N 1
ATOM 3245 C CA . ASP B 1 148 ? 15.719 6.727 -12.445 1 91.69 148 ASP B CA 1
ATOM 3246 C C . ASP B 1 148 ? 15.961 5.918 -11.172 1 91.69 148 ASP B C 1
ATOM 3248 O O . ASP B 1 148 ? 16.719 6.344 -10.297 1 91.69 148 ASP B O 1
ATOM 3252 N N . ASN B 1 149 ? 15.258 4.797 -10.844 1 87.94 149 ASN B N 1
ATOM 3253 C CA . ASN B 1 149 ? 15.383 3.879 -9.719 1 87.94 149 ASN B CA 1
ATOM 3254 C C . ASN B 1 149 ? 14.625 4.391 -8.492 1 87.94 149 ASN B C 1
ATOM 3256 O O . ASN B 1 149 ? 14.664 3.77 -7.43 1 87.94 149 ASN B O 1
ATOM 3260 N N . SER B 1 150 ? 14.047 5.648 -8.625 1 95.62 150 SER B N 1
ATOM 3261 C CA . SER B 1 150 ? 13.281 6.188 -7.508 1 95.62 150 SER B CA 1
ATOM 3262 C C . SER B 1 150 ? 11.922 5.508 -7.383 1 95.62 150 SER B C 1
ATOM 3264 O O . SER B 1 150 ? 11.391 4.996 -8.367 1 95.62 150 SER B O 1
ATOM 3266 N N . LEU B 1 151 ? 11.523 5.398 -6.234 1 96.94 151 LEU B N 1
ATOM 3267 C CA . LEU B 1 151 ? 10.156 4.988 -5.922 1 96.94 151 LEU B CA 1
ATOM 3268 C C . LEU B 1 151 ? 9.336 6.164 -5.402 1 96.94 151 LEU B C 1
ATOM 3270 O O . LEU B 1 151 ? 9.695 6.781 -4.398 1 96.94 151 LEU B O 1
ATOM 3274 N N . LEU B 1 152 ? 8.25 6.496 -6.117 1 98.44 152 LEU B N 1
ATOM 3275 C CA . LEU B 1 152 ? 7.445 7.645 -5.719 1 98.44 152 LEU B CA 1
ATOM 3276 C C . LEU B 1 152 ? 6.098 7.199 -5.164 1 98.44 152 LEU B C 1
ATOM 3278 O O . LEU B 1 152 ? 5.633 6.094 -5.461 1 98.44 152 LEU B O 1
ATOM 3282 N N . ALA B 1 153 ? 5.547 7.996 -4.289 1 98.44 153 ALA B N 1
ATOM 3283 C CA . ALA B 1 153 ? 4.184 7.801 -3.807 1 98.44 153 ALA B CA 1
ATOM 3284 C C . ALA B 1 153 ? 3.273 8.945 -4.246 1 98.44 153 ALA B C 1
ATOM 3286 O O . ALA B 1 153 ? 3.744 10.055 -4.5 1 98.44 153 ALA B O 1
ATOM 3287 N N . THR B 1 154 ? 2.002 8.633 -4.352 1 97.75 154 THR B N 1
ATOM 3288 C CA . THR B 1 154 ? 1.04 9.656 -4.734 1 97.75 154 THR B CA 1
ATOM 3289 C C . THR B 1 154 ? -0.365 9.281 -4.27 1 97.75 154 THR B C 1
ATOM 3291 O O . THR B 1 154 ? -0.547 8.281 -3.572 1 97.75 154 THR B O 1
ATOM 3294 N N . GLY B 1 155 ? -1.318 10.18 -4.469 1 94.38 155 GLY B N 1
ATOM 3295 C CA . GLY B 1 155 ? -2.744 9.945 -4.305 1 94.38 155 GLY B CA 1
ATOM 3296 C C . GLY B 1 155 ? -3.564 10.414 -5.496 1 94.38 155 GLY B C 1
ATOM 3297 O O . GLY B 1 155 ? -3.158 11.32 -6.219 1 94.38 155 GLY B O 1
ATOM 3298 N N . PHE B 1 156 ? -4.691 9.719 -5.695 1 87.12 156 PHE B N 1
ATOM 3299 C CA . PHE B 1 156 ? -5.555 10.031 -6.828 1 87.12 156 PHE B CA 1
ATOM 3300 C C . PHE B 1 156 ? -6.629 11.031 -6.43 1 87.12 156 PHE B C 1
ATOM 3302 O O . PHE B 1 156 ? -7.055 11.07 -5.273 1 87.12 156 PHE B O 1
ATOM 3309 N N . PRO B 1 157 ? -6.996 11.789 -7.469 1 78.5 157 PRO B N 1
ATOM 3310 C CA . PRO B 1 157 ? -8.188 12.602 -7.207 1 78.5 157 PRO B CA 1
ATOM 3311 C C . PRO B 1 157 ? -9.406 11.758 -6.852 1 78.5 157 PRO B C 1
ATOM 3313 O O . PRO B 1 157 ? -9.602 10.672 -7.41 1 78.5 157 PRO B O 1
ATOM 3316 N N . TYR B 1 158 ? -10.25 12.102 -5.969 1 69.94 158 TYR B N 1
ATOM 3317 C CA . TYR B 1 158 ? -11.391 11.281 -5.582 1 69.94 158 TYR B CA 1
ATOM 3318 C C . TYR B 1 158 ? -12.68 12.094 -5.617 1 69.94 158 TYR B C 1
ATOM 3320 O O . TYR B 1 158 ? -13.734 11.578 -5.992 1 69.94 158 TYR B O 1
ATOM 3328 N N . HIS B 1 159 ? -12.625 13.297 -5.254 1 70.06 159 HIS B N 1
ATOM 3329 C CA . HIS B 1 159 ? -13.875 14.047 -5.223 1 70.06 159 HIS B CA 1
ATOM 3330 C C . HIS B 1 159 ? -13.93 15.078 -6.344 1 70.06 159 HIS B C 1
ATOM 3332 O O . HIS B 1 159 ? -14.969 15.273 -6.965 1 70.06 159 HIS B O 1
ATOM 3338 N N . ASP B 1 160 ? -12.836 15.688 -6.621 1 78.38 160 ASP B N 1
ATOM 3339 C CA . ASP B 1 160 ? -12.695 16.703 -7.664 1 78.38 160 ASP B CA 1
ATOM 3340 C C . ASP B 1 160 ? -11.836 16.188 -8.82 1 78.38 160 ASP B C 1
ATOM 3342 O O . ASP B 1 160 ? -10.633 15.984 -8.656 1 78.38 160 ASP B O 1
ATOM 3346 N N . PHE B 1 161 ? -12.484 16.016 -9.945 1 81.62 161 PHE B N 1
ATOM 3347 C CA . PHE B 1 161 ? -11.781 15.438 -11.086 1 81.62 161 PHE B CA 1
ATOM 3348 C C . PHE B 1 161 ? -11.453 16.516 -12.117 1 81.62 161 PHE B C 1
ATOM 3350 O O . PHE B 1 161 ? -11.102 16.203 -13.258 1 81.62 161 PHE B O 1
ATOM 3357 N N . SER B 1 162 ? -11.516 17.781 -11.719 1 82.56 162 SER B N 1
ATOM 3358 C CA . SER B 1 162 ? -11.258 18.891 -12.633 1 82.56 162 SER B CA 1
ATOM 3359 C C . SER B 1 162 ? -9.797 18.906 -13.078 1 82.56 162 SER B C 1
ATOM 3361 O O . SER B 1 162 ? -9.461 19.469 -14.109 1 82.56 162 SER B O 1
ATOM 3363 N N . TYR B 1 163 ? -8.984 18.219 -12.344 1 86.81 163 TYR B N 1
ATOM 3364 C CA . TYR B 1 163 ? -7.559 18.234 -12.664 1 86.81 163 TYR B CA 1
ATOM 3365 C C . TYR B 1 163 ? -7.074 16.844 -13.047 1 86.81 163 TYR B C 1
ATOM 3367 O O . TYR B 1 163 ? -5.871 16.562 -13.023 1 86.81 163 TYR B O 1
ATOM 3375 N N . ILE B 1 164 ? -7.945 15.992 -13.391 1 89.25 164 ILE B N 1
ATOM 3376 C CA . ILE B 1 164 ? -7.625 14.586 -13.609 1 89.25 164 ILE B CA 1
ATOM 3377 C C . ILE B 1 164 ? -6.637 14.453 -14.766 1 89.25 164 ILE B C 1
ATOM 3379 O O . ILE B 1 164 ? -5.719 13.633 -14.711 1 89.25 164 ILE B O 1
ATOM 3383 N N . ASP B 1 165 ? -6.793 15.211 -15.797 1 90.25 165 ASP B N 1
ATOM 3384 C CA . ASP B 1 165 ? -5.91 15.094 -16.953 1 90.25 165 ASP B CA 1
ATOM 3385 C C . ASP B 1 165 ? -4.484 15.516 -16.594 1 90.25 165 ASP B C 1
ATOM 3387 O O . ASP B 1 165 ? -3.52 14.875 -17.031 1 90.25 165 ASP B O 1
ATOM 3391 N N . ALA B 1 166 ? -4.383 16.641 -15.844 1 90.88 166 ALA B N 1
ATOM 3392 C CA . ALA B 1 166 ? -3.07 17.078 -15.383 1 90.88 166 ALA B CA 1
ATOM 3393 C C . ALA B 1 166 ? -2.422 16.031 -14.484 1 90.88 166 ALA B C 1
ATOM 3395 O O . ALA B 1 166 ? -1.226 15.758 -14.602 1 90.88 166 ALA B O 1
ATOM 3396 N N . TYR B 1 167 ? -3.201 15.5 -13.617 1 92.12 167 TYR B N 1
ATOM 3397 C CA . TYR B 1 167 ? -2.717 14.453 -12.734 1 92.12 167 TYR B CA 1
ATOM 3398 C C . TYR B 1 167 ? -2.225 13.25 -13.531 1 92.12 167 TYR B C 1
ATOM 3400 O O . TYR B 1 167 ? -1.125 12.742 -13.289 1 92.12 167 TYR B O 1
ATOM 3408 N N . LEU B 1 168 ? -3.012 12.844 -14.508 1 93.31 168 LEU B N 1
ATOM 3409 C CA . LEU B 1 168 ? -2.662 11.664 -15.297 1 93.31 168 LEU B CA 1
ATOM 3410 C C . LEU B 1 168 ? -1.411 11.922 -16.125 1 93.31 168 LEU B C 1
ATOM 3412 O O . LEU B 1 168 ? -0.614 11.008 -16.359 1 93.31 168 LEU B O 1
ATOM 3416 N N . SER B 1 169 ? -1.281 13.102 -16.578 1 94.5 169 SER B N 1
ATOM 3417 C CA . SER B 1 169 ? -0.08 13.453 -17.328 1 94.5 169 SER B CA 1
ATOM 3418 C C . SER B 1 169 ? 1.167 13.336 -16.453 1 94.5 169 SER B C 1
ATOM 3420 O O . SER B 1 169 ? 2.178 12.773 -16.891 1 94.5 169 SER B O 1
ATOM 3422 N N . SER B 1 170 ? 1.114 13.883 -15.25 1 95.88 170 SER B N 1
ATOM 3423 C CA . SER B 1 170 ? 2.238 13.766 -14.328 1 95.88 170 SER B CA 1
ATOM 3424 C C . SER B 1 170 ? 2.486 12.305 -13.945 1 95.88 170 SER B C 1
ATOM 3426 O O . SER B 1 170 ? 3.633 11.859 -13.914 1 95.88 170 SER B O 1
ATOM 3428 N N . LEU B 1 171 ? 1.405 11.602 -13.711 1 95.38 171 LEU B N 1
ATOM 3429 C CA . LEU B 1 171 ? 1.509 10.188 -13.352 1 95.38 171 LEU B CA 1
ATOM 3430 C C . LEU B 1 171 ? 2.188 9.391 -14.461 1 95.38 171 LEU B C 1
ATOM 3432 O O . LEU B 1 171 ? 3.074 8.578 -14.188 1 95.38 171 LEU B O 1
ATOM 3436 N N . LYS B 1 172 ? 1.745 9.594 -15.672 1 94.75 172 LYS B N 1
ATOM 3437 C CA . LYS B 1 172 ? 2.324 8.898 -16.812 1 94.75 172 LYS B CA 1
ATOM 3438 C C . LYS B 1 172 ? 3.83 9.141 -16.906 1 94.75 172 LYS B C 1
ATOM 3440 O O . LYS B 1 172 ? 4.602 8.203 -17.109 1 94.75 172 LYS B O 1
ATOM 3445 N N . THR B 1 173 ? 4.199 10.344 -16.719 1 95.88 173 THR B N 1
ATOM 3446 C CA . THR B 1 173 ? 5.613 10.695 -16.812 1 95.88 173 THR B CA 1
ATOM 3447 C C . THR B 1 173 ? 6.398 10.039 -15.672 1 95.88 173 THR B C 1
ATOM 3449 O O . THR B 1 173 ? 7.461 9.461 -15.898 1 95.88 173 THR B O 1
ATOM 3452 N N . PHE B 1 174 ? 5.902 10.125 -14.453 1 96.25 174 PHE B N 1
ATOM 3453 C CA . PHE B 1 174 ? 6.594 9.539 -13.312 1 96.25 174 PHE B CA 1
ATOM 3454 C C . PHE B 1 174 ? 6.648 8.023 -13.438 1 96.25 174 PHE B C 1
ATOM 3456 O O . PHE B 1 174 ? 7.664 7.402 -13.109 1 96.25 174 PHE B O 1
ATOM 3463 N N . MET B 1 175 ? 5.59 7.445 -13.93 1 93.12 175 MET B N 1
ATOM 3464 C CA . MET B 1 175 ? 5.539 5.992 -14.086 1 93.12 175 MET B CA 1
ATOM 3465 C C . MET B 1 175 ? 6.617 5.516 -15.055 1 93.12 175 MET B C 1
ATOM 3467 O O . MET B 1 175 ? 7.191 4.441 -14.875 1 93.12 175 MET B O 1
ATOM 3471 N N . THR B 1 176 ? 6.879 6.262 -16.047 1 93.12 176 THR B N 1
ATOM 3472 C CA . THR B 1 176 ? 7.773 5.824 -17.109 1 93.12 176 THR B CA 1
ATOM 3473 C C . THR B 1 176 ? 9.211 6.242 -16.812 1 93.12 176 THR B C 1
ATOM 3475 O O . THR B 1 176 ? 10.148 5.781 -17.469 1 93.12 176 THR B O 1
ATOM 3478 N N . SER B 1 177 ? 9.367 7.047 -15.82 1 94.25 177 SER B N 1
ATOM 3479 C CA . SER B 1 177 ? 10.711 7.578 -15.602 1 94.25 177 SER B CA 1
ATOM 3480 C C . SER B 1 177 ? 11.281 7.098 -14.273 1 94.25 177 SER B C 1
ATOM 3482 O O . SER B 1 177 ? 12.406 7.461 -13.906 1 94.25 177 SER B O 1
ATOM 3484 N N . THR B 1 178 ? 10.547 6.371 -13.508 1 95.25 178 THR B N 1
ATOM 3485 C CA . THR B 1 178 ? 10.977 5.922 -12.188 1 95.25 178 THR B CA 1
ATOM 3486 C C . THR B 1 178 ? 10.938 4.402 -12.094 1 95.25 178 THR B C 1
ATOM 3488 O O . THR B 1 178 ? 10.578 3.723 -13.055 1 95.25 178 THR B O 1
ATOM 3491 N N . ALA B 1 179 ? 11.375 3.885 -10.875 1 91.62 179 ALA B N 1
ATOM 3492 C CA . ALA B 1 179 ? 11.305 2.449 -10.617 1 91.62 179 ALA B CA 1
ATOM 3493 C C . ALA B 1 179 ? 9.883 2.023 -10.273 1 91.62 179 ALA B C 1
ATOM 3495 O O . ALA B 1 179 ? 9.57 0.83 -10.266 1 91.62 179 ALA B O 1
ATOM 3496 N N . GLY B 1 180 ? 9.078 3.016 -10 1 94.5 180 GLY B N 1
ATOM 3497 C CA . GLY B 1 180 ? 7.688 2.709 -9.695 1 94.5 180 GLY B CA 1
ATOM 3498 C C . GLY B 1 180 ? 6.98 3.822 -8.953 1 94.5 180 GLY B C 1
ATOM 3499 O O . GLY B 1 180 ? 7.625 4.734 -8.422 1 94.5 180 GLY B O 1
ATOM 3500 N N . VAL B 1 181 ? 5.66 3.75 -8.977 1 96.62 181 VAL B N 1
ATOM 3501 C CA . VAL B 1 181 ? 4.805 4.664 -8.227 1 96.62 181 VAL B CA 1
ATOM 3502 C C . VAL B 1 181 ? 3.861 3.867 -7.328 1 96.62 181 VAL B C 1
ATOM 3504 O O . VAL B 1 181 ? 3.307 2.848 -7.746 1 96.62 181 VAL B O 1
ATOM 3507 N N . ARG B 1 182 ? 3.762 4.305 -6.09 1 97.94 182 ARG B N 1
ATOM 3508 C CA . ARG B 1 182 ? 2.859 3.664 -5.137 1 97.94 182 ARG B CA 1
ATOM 3509 C C . ARG B 1 182 ? 1.698 4.586 -4.781 1 97.94 182 ARG B C 1
ATOM 3511 O O . ARG B 1 182 ? 1.885 5.793 -4.613 1 97.94 182 ARG B O 1
ATOM 3518 N N . ARG B 1 183 ? 0.563 4.027 -4.742 1 97.19 183 ARG B N 1
ATOM 3519 C CA . ARG B 1 183 ? -0.673 4.629 -4.258 1 97.19 183 ARG B CA 1
ATOM 3520 C C . ARG B 1 183 ? -1.333 3.752 -3.199 1 97.19 183 ARG B C 1
ATOM 3522 O O . ARG B 1 183 ? -2.213 2.947 -3.514 1 97.19 183 ARG B O 1
ATOM 3529 N N . ALA B 1 184 ? -0.991 4.094 -1.94 1 95.94 184 ALA B N 1
ATOM 3530 C CA . ALA B 1 184 ? -1.42 3.189 -0.876 1 95.94 184 ALA B CA 1
ATOM 3531 C C . ALA B 1 184 ? -2.627 3.752 -0.132 1 95.94 184 ALA B C 1
ATOM 3533 O O . ALA B 1 184 ? -3.311 3.025 0.595 1 95.94 184 ALA B O 1
ATOM 3534 N N . GLY B 1 185 ? -2.865 5.008 -0.155 1 96 185 GLY B N 1
ATOM 3535 C CA . GLY B 1 185 ? -4.18 5.473 0.255 1 96 185 GLY B CA 1
ATOM 3536 C C . GLY B 1 185 ? -4.164 6.25 1.558 1 96 185 GLY B C 1
ATOM 3537 O O . GLY B 1 185 ? -5.215 6.516 2.145 1 96 185 GLY B O 1
ATOM 3538 N N . SER B 1 186 ? -3.01 6.59 2.061 1 97.62 186 SER B N 1
ATOM 3539 C CA . SER B 1 186 ? -2.852 7.453 3.225 1 97.62 186 SER B CA 1
ATOM 3540 C C . SER B 1 186 ? -1.773 8.508 2.99 1 97.62 186 SER B C 1
ATOM 3542 O O . SER B 1 186 ? -0.581 8.195 3.012 1 97.62 186 SER B O 1
ATOM 3544 N N . ALA B 1 187 ? -2.25 9.734 2.824 1 97.94 187 ALA B N 1
ATOM 3545 C CA . ALA B 1 187 ? -1.312 10.82 2.541 1 97.94 187 ALA B CA 1
ATOM 3546 C C . ALA B 1 187 ? -0.339 11.023 3.699 1 97.94 187 ALA B C 1
ATOM 3548 O O . ALA B 1 187 ? 0.854 11.25 3.482 1 97.94 187 ALA B O 1
ATOM 3549 N N . ALA B 1 188 ? -0.863 10.93 4.895 1 98.5 188 ALA B N 1
ATOM 3550 C CA . ALA B 1 188 ? -0.016 11.086 6.074 1 98.5 188 ALA B CA 1
ATOM 3551 C C . ALA B 1 188 ? 1.105 10.055 6.086 1 98.5 188 ALA B C 1
ATOM 3553 O O . ALA B 1 188 ? 2.268 10.391 6.324 1 98.5 188 ALA B O 1
ATOM 3554 N N . LEU B 1 189 ? 0.78 8.852 5.77 1 98.5 189 LEU B N 1
ATOM 3555 C CA . LEU B 1 189 ? 1.788 7.797 5.77 1 98.5 189 LEU B CA 1
ATOM 3556 C C . LEU B 1 189 ? 2.734 7.953 4.582 1 98.5 189 LEU B C 1
ATOM 3558 O O . LEU B 1 189 ? 3.926 7.648 4.688 1 98.5 189 LEU B O 1
ATOM 3562 N N . ASP B 1 190 ? 2.213 8.359 3.465 1 98.56 190 ASP B N 1
ATOM 3563 C CA . ASP B 1 190 ? 3.092 8.602 2.324 1 98.56 190 ASP B CA 1
ATOM 3564 C C . ASP B 1 190 ? 4.16 9.641 2.664 1 98.56 190 ASP B C 1
ATOM 3566 O O . ASP B 1 190 ? 5.332 9.461 2.332 1 98.56 190 ASP B O 1
ATOM 3570 N N . LEU B 1 191 ? 3.723 10.688 3.318 1 98.81 191 LEU B N 1
ATOM 3571 C CA . LEU B 1 191 ? 4.672 11.711 3.748 1 98.81 191 LEU B CA 1
ATOM 3572 C C . LEU B 1 191 ? 5.66 11.141 4.762 1 98.81 191 LEU B C 1
ATOM 3574 O O . LEU B 1 191 ? 6.867 11.383 4.66 1 98.81 191 LEU B O 1
ATOM 3578 N N . ALA B 1 192 ? 5.168 10.383 5.703 1 98.88 192 ALA B N 1
ATOM 3579 C CA . ALA B 1 192 ? 6.031 9.742 6.691 1 98.88 192 ALA B CA 1
ATOM 3580 C C . ALA B 1 192 ? 7.039 8.812 6.023 1 98.88 192 ALA B C 1
ATOM 3582 O O . ALA B 1 192 ? 8.188 8.719 6.461 1 98.88 192 ALA B O 1
ATOM 3583 N N . TYR B 1 193 ? 6.625 8.125 4.996 1 98.69 193 TYR B N 1
ATOM 3584 C CA . TYR B 1 193 ? 7.484 7.188 4.281 1 98.69 193 TYR B CA 1
ATOM 3585 C C . TYR B 1 193 ? 8.578 7.926 3.514 1 98.69 193 TYR B C 1
ATOM 3587 O O . TYR B 1 193 ? 9.695 7.418 3.371 1 98.69 193 TYR B O 1
ATOM 3595 N N . VAL B 1 194 ? 8.242 9.117 3.01 1 98.75 194 VAL B N 1
ATOM 3596 C CA . VAL B 1 194 ? 9.297 9.945 2.426 1 98.75 194 VAL B CA 1
ATOM 3597 C C . VAL B 1 194 ? 10.344 10.273 3.488 1 98.75 194 VAL B C 1
ATOM 3599 O O . VAL B 1 194 ? 11.547 10.133 3.246 1 98.75 194 VAL B O 1
ATOM 3602 N N . ALA B 1 195 ? 9.867 10.648 4.641 1 98.88 195 ALA B N 1
ATOM 3603 C CA . ALA B 1 195 ? 10.75 11.047 5.73 1 98.88 195 ALA B CA 1
ATOM 3604 C C . ALA B 1 195 ? 11.656 9.898 6.156 1 98.88 195 ALA B C 1
ATOM 3606 O O . ALA B 1 195 ? 12.789 10.109 6.586 1 98.88 195 ALA B O 1
ATOM 3607 N N . ALA B 1 196 ? 11.164 8.703 6 1 97.88 196 ALA B N 1
ATOM 3608 C CA . ALA B 1 196 ? 11.891 7.523 6.453 1 97.88 196 ALA B CA 1
ATOM 3609 C C . ALA B 1 196 ? 12.688 6.898 5.312 1 97.88 196 ALA B C 1
ATOM 3611 O O . ALA B 1 196 ? 13.375 5.891 5.504 1 97.88 196 ALA B O 1
ATOM 3612 N N . GLY B 1 197 ? 12.523 7.422 4.164 1 96.62 197 GLY B N 1
ATOM 3613 C CA . GLY B 1 197 ? 13.258 6.902 3.023 1 96.62 197 GLY B CA 1
ATOM 3614 C C . GLY B 1 197 ? 12.648 5.641 2.443 1 96.62 197 GLY B C 1
ATOM 3615 O O . GLY B 1 197 ? 13.297 4.922 1.685 1 96.62 197 GLY B O 1
ATOM 3616 N N . ARG B 1 198 ? 11.438 5.312 2.766 1 96.62 198 ARG B N 1
ATOM 3617 C CA . ARG B 1 198 ? 10.75 4.148 2.219 1 96.62 198 ARG B CA 1
ATOM 3618 C C . ARG B 1 198 ? 10.242 4.422 0.808 1 96.62 198 ARG B C 1
ATOM 3620 O O . ARG B 1 198 ? 10.023 3.492 0.03 1 96.62 198 ARG B O 1
ATOM 3627 N N . VAL B 1 199 ? 9.953 5.672 0.555 1 98 199 VAL B N 1
ATOM 3628 C CA . VAL B 1 199 ? 9.789 6.195 -0.797 1 98 199 VAL B CA 1
ATOM 3629 C C . VAL B 1 199 ? 10.672 7.43 -0.98 1 98 199 VAL B C 1
ATOM 3631 O O . VAL B 1 199 ? 11.023 8.102 -0.006 1 98 199 VAL B O 1
ATOM 3634 N N . ASP B 1 200 ? 11.008 7.715 -2.221 1 98.19 200 ASP B N 1
ATOM 3635 C CA . ASP B 1 200 ? 11.977 8.773 -2.492 1 98.19 200 ASP B CA 1
ATOM 3636 C C . ASP B 1 200 ? 11.289 10.125 -2.637 1 98.19 200 ASP B C 1
ATOM 3638 O O . ASP B 1 200 ? 11.906 11.172 -2.418 1 98.19 200 ASP B O 1
ATOM 3642 N N . GLY B 1 201 ? 10.102 10.102 -3.033 1 98.75 201 GLY B N 1
ATOM 3643 C CA . GLY B 1 201 ? 9.344 11.328 -3.234 1 98.75 201 GLY B CA 1
ATOM 3644 C C . GLY B 1 201 ? 7.844 11.109 -3.197 1 98.75 201 GLY B C 1
ATOM 3645 O O . GLY B 1 201 ? 7.375 9.977 -3.256 1 98.75 201 GLY B O 1
ATOM 3646 N N . PHE B 1 202 ? 7.113 12.211 -3.066 1 98.75 202 PHE B N 1
ATOM 3647 C CA . PHE B 1 202 ? 5.66 12.219 -2.975 1 98.75 202 PHE B CA 1
ATOM 3648 C C . PHE B 1 202 ? 5.082 13.469 -3.635 1 98.75 202 PHE B C 1
ATOM 3650 O O . PHE B 1 202 ? 5.652 14.555 -3.52 1 98.75 202 PHE B O 1
ATOM 3657 N N . TRP B 1 203 ? 3.971 13.281 -4.383 1 98.19 203 TRP B N 1
ATOM 3658 C CA . TRP B 1 203 ? 3.211 14.422 -4.898 1 98.19 203 TRP B CA 1
ATOM 3659 C C . TRP B 1 203 ? 1.716 14.125 -4.895 1 98.19 203 TRP B C 1
ATOM 3661 O O . TRP B 1 203 ? 1.299 13.008 -5.215 1 98.19 203 TRP B O 1
ATOM 3671 N N . GLU B 1 204 ? 0.939 15.062 -4.449 1 96.94 204 GLU B N 1
ATOM 3672 C CA . GLU B 1 204 ? -0.511 14.906 -4.426 1 96.94 204 GLU B CA 1
ATOM 3673 C C . GLU B 1 204 ? -1.217 16.25 -4.465 1 96.94 204 GLU B C 1
ATOM 3675 O O . GLU B 1 204 ? -0.661 17.266 -4.023 1 96.94 204 GLU B O 1
ATOM 3680 N N . PHE B 1 205 ? -2.424 16.188 -5.059 1 94 205 PHE B N 1
ATOM 3681 C CA . PHE B 1 205 ? -3.223 17.391 -5.262 1 94 205 PHE B CA 1
ATOM 3682 C C . PHE B 1 205 ? -4.324 17.484 -4.215 1 94 205 PHE B C 1
ATOM 3684 O O . PHE B 1 205 ? -4.883 16.469 -3.793 1 94 205 PHE B O 1
ATOM 3691 N N . ASN B 1 206 ? -4.594 18.719 -3.863 1 92.94 206 ASN B N 1
ATOM 3692 C CA . ASN B 1 206 ? -5.863 19.094 -3.248 1 92.94 206 ASN B CA 1
ATOM 3693 C C . ASN B 1 206 ? -6.105 18.328 -1.95 1 92.94 206 ASN B C 1
ATOM 3695 O O . ASN B 1 206 ? -7.168 17.734 -1.768 1 92.94 206 ASN B O 1
ATOM 3699 N N . LEU B 1 207 ? -5.137 18.281 -1.118 1 95.06 207 LEU B N 1
ATOM 3700 C CA . LEU B 1 207 ? -5.262 17.688 0.208 1 95.06 207 LEU B CA 1
ATOM 3701 C C . LEU B 1 207 ? -5.758 18.719 1.22 1 95.06 207 LEU B C 1
ATOM 3703 O O . LEU B 1 207 ? -5.77 19.922 0.935 1 95.06 207 LEU B O 1
ATOM 3707 N N . LYS B 1 208 ? -6.227 18.266 2.299 1 95.44 208 LYS B N 1
ATOM 3708 C CA . LYS B 1 208 ? -6.613 19.125 3.414 1 95.44 208 LYS B CA 1
ATOM 3709 C C . LYS B 1 208 ? -5.43 19.375 4.348 1 95.44 208 LYS B C 1
ATOM 3711 O O . LYS B 1 208 ? -4.469 18.609 4.359 1 95.44 208 LYS B O 1
ATOM 3716 N N . PRO B 1 209 ? -5.488 20.406 5.137 1 96.62 209 PRO B N 1
ATOM 3717 C CA . PRO B 1 209 ? -4.371 20.734 6.027 1 96.62 209 PRO B CA 1
ATOM 3718 C C . PRO B 1 209 ? -4.008 19.594 6.973 1 96.62 209 PRO B C 1
ATOM 3720 O O . PRO B 1 209 ? -2.826 19.344 7.227 1 96.62 209 PRO B O 1
ATOM 3723 N N . TRP B 1 210 ? -4.992 18.859 7.461 1 96.88 210 TRP B N 1
ATOM 3724 C CA . TRP B 1 210 ? -4.742 17.812 8.445 1 96.88 210 TRP B CA 1
ATOM 3725 C C . TRP B 1 210 ? -4.113 16.594 7.793 1 96.88 210 TRP B C 1
ATOM 3727 O O . TRP B 1 210 ? -3.529 15.742 8.477 1 96.88 210 TRP B O 1
ATOM 3737 N N . ASP B 1 211 ? -4.16 16.516 6.488 1 96.56 211 ASP B N 1
ATOM 3738 C CA . ASP B 1 211 ? -3.473 15.453 5.754 1 96.56 211 ASP B CA 1
ATOM 3739 C C . ASP B 1 211 ? -1.985 15.766 5.605 1 96.56 211 ASP B C 1
ATOM 3741 O O . ASP B 1 211 ? -1.171 14.859 5.41 1 96.56 211 ASP B O 1
ATOM 3745 N N . ILE B 1 212 ? -1.624 17.078 5.676 1 97.94 212 ILE B N 1
ATOM 3746 C CA . ILE B 1 212 ? -0.324 17.531 5.191 1 97.94 212 ILE B CA 1
ATOM 3747 C C . ILE B 1 212 ? 0.532 17.984 6.367 1 97.94 212 ILE B C 1
ATOM 3749 O O . ILE B 1 212 ? 1.736 17.719 6.41 1 97.94 212 ILE B O 1
ATOM 3753 N N . ALA B 1 213 ? -0.06 18.641 7.336 1 98.5 213 ALA B N 1
ATOM 3754 C CA . ALA B 1 213 ? 0.648 19.469 8.312 1 98.5 213 ALA B CA 1
ATOM 3755 C C . ALA B 1 213 ? 1.71 18.656 9.047 1 98.5 213 ALA B C 1
ATOM 3757 O O . ALA B 1 213 ? 2.887 19.016 9.055 1 98.5 213 ALA B O 1
ATOM 3758 N N . ALA B 1 214 ? 1.31 17.562 9.617 1 98.88 214 ALA B N 1
ATOM 3759 C CA . ALA B 1 214 ? 2.254 16.75 10.383 1 98.88 214 ALA B CA 1
ATOM 3760 C C . ALA B 1 214 ? 3.344 16.172 9.484 1 98.88 214 ALA B C 1
ATOM 3762 O O . ALA B 1 214 ? 4.535 16.281 9.789 1 98.88 214 ALA B O 1
ATOM 3763 N N . GLY B 1 215 ? 2.918 15.625 8.359 1 98.88 215 GLY B N 1
ATOM 3764 C CA . GLY B 1 215 ? 3.859 14.992 7.449 1 98.88 215 GLY B CA 1
ATOM 3765 C C . GLY B 1 215 ? 4.883 15.961 6.879 1 98.88 215 GLY B C 1
ATOM 3766 O O . GLY B 1 215 ? 6.051 15.602 6.711 1 98.88 215 GLY B O 1
ATOM 3767 N N . ALA B 1 216 ? 4.453 17.156 6.582 1 98.75 216 ALA B N 1
ATOM 3768 C CA . ALA B 1 216 ? 5.352 18.156 6.016 1 98.75 216 ALA B CA 1
ATOM 3769 C C . ALA B 1 216 ? 6.5 18.469 6.973 1 98.75 216 ALA B C 1
ATOM 3771 O O . ALA B 1 216 ? 7.66 18.531 6.559 1 98.75 216 ALA B O 1
ATOM 3772 N N . LEU B 1 217 ? 6.199 18.656 8.242 1 98.88 217 LEU B N 1
ATOM 3773 C CA . LEU B 1 217 ? 7.25 18.938 9.211 1 98.88 217 LEU B CA 1
ATOM 3774 C C . LEU B 1 217 ? 8.188 17.734 9.344 1 98.88 217 LEU B C 1
ATOM 3776 O O . LEU B 1 217 ? 9.406 17.906 9.406 1 98.88 217 LEU B O 1
ATOM 3780 N N . ILE B 1 218 ? 7.637 16.547 9.391 1 98.94 218 ILE B N 1
ATOM 3781 C CA . ILE B 1 218 ? 8.445 15.352 9.57 1 98.94 218 ILE B CA 1
ATOM 3782 C C . ILE B 1 218 ? 9.414 15.195 8.391 1 98.94 218 ILE B C 1
ATOM 3784 O O . ILE B 1 218 ? 10.586 14.883 8.586 1 98.94 218 ILE B O 1
ATOM 3788 N N . VAL B 1 219 ? 8.953 15.453 7.191 1 98.94 219 VAL B N 1
ATOM 3789 C CA . VAL B 1 219 ? 9.805 15.375 6.012 1 98.94 219 VAL B CA 1
ATOM 3790 C C . VAL B 1 219 ? 10.938 16.391 6.117 1 98.94 219 VAL B C 1
ATOM 3792 O O . VAL B 1 219 ? 12.102 16.062 5.898 1 98.94 219 VAL B O 1
ATOM 3795 N N . LYS B 1 220 ? 10.594 17.625 6.457 1 98.81 220 LYS B N 1
ATOM 3796 C CA . LYS B 1 220 ? 11.594 18.688 6.562 1 98.81 220 LYS B CA 1
ATOM 3797 C C . LYS B 1 220 ? 12.641 18.359 7.621 1 98.81 220 LYS B C 1
ATOM 3799 O O . LYS B 1 220 ? 13.844 18.484 7.375 1 98.81 220 LYS B O 1
ATOM 3804 N N . GLU B 1 221 ? 12.203 17.875 8.766 1 98.81 221 GLU B N 1
ATOM 3805 C CA . GLU B 1 221 ? 13.102 17.547 9.867 1 98.81 221 GLU B CA 1
ATOM 3806 C C . GLU B 1 221 ? 13.93 16.312 9.555 1 98.81 221 GLU B C 1
ATOM 3808 O O . GLU B 1 221 ? 14.969 16.078 10.18 1 98.81 221 GLU B O 1
ATOM 3813 N N . ALA B 1 222 ? 13.5 15.508 8.625 1 98.81 222 ALA B N 1
ATOM 3814 C CA . ALA B 1 222 ? 14.25 14.344 8.164 1 98.81 222 ALA B CA 1
ATOM 3815 C C . ALA B 1 222 ? 15.266 14.734 7.094 1 98.81 222 ALA B C 1
ATOM 3817 O O . ALA B 1 222 ? 16 13.883 6.582 1 98.81 222 ALA B O 1
ATOM 3818 N N . GLY B 1 223 ? 15.281 16 6.734 1 98.69 223 GLY B N 1
ATOM 3819 C CA . GLY B 1 223 ? 16.266 16.484 5.785 1 98.69 223 GLY B CA 1
ATOM 3820 C C . GLY B 1 223 ? 15.719 16.656 4.379 1 98.69 223 GLY B C 1
ATOM 3821 O O . GLY B 1 223 ? 16.484 16.844 3.428 1 98.69 223 GLY B O 1
ATOM 3822 N N . GLY B 1 224 ? 14.422 16.562 4.238 1 98.75 224 GLY B N 1
ATOM 3823 C CA . GLY B 1 224 ? 13.812 16.703 2.926 1 98.75 224 GLY B CA 1
ATOM 3824 C C . GLY B 1 224 ? 13.203 18.078 2.697 1 98.75 224 GLY B C 1
ATOM 3825 O O . GLY B 1 224 ? 13.32 18.953 3.549 1 98.75 224 GLY B O 1
ATOM 3826 N N . LEU B 1 225 ? 12.633 18.219 1.5 1 98.5 225 LEU B N 1
ATOM 3827 C CA . LEU B 1 225 ? 11.875 19.406 1.131 1 98.5 225 LEU B CA 1
ATOM 3828 C C . LEU B 1 225 ? 10.383 19.094 1.033 1 98.5 225 LEU B C 1
ATOM 3830 O O . LEU B 1 225 ? 10 18.016 0.568 1 98.5 225 LEU B O 1
ATOM 3834 N N . ALA B 1 226 ? 9.602 19.969 1.487 1 98.31 226 ALA B N 1
ATOM 3835 C CA . ALA B 1 226 ? 8.148 19.922 1.333 1 98.31 226 ALA B CA 1
ATOM 3836 C C . ALA B 1 226 ? 7.609 21.281 0.87 1 98.31 226 ALA B C 1
ATOM 3838 O O . ALA B 1 226 ? 7.73 22.281 1.578 1 98.31 226 ALA B O 1
ATOM 3839 N N . THR B 1 227 ? 7.02 21.297 -0.345 1 97.88 227 THR B N 1
ATOM 3840 C CA . THR B 1 227 ? 6.516 22.547 -0.915 1 97.88 227 THR B CA 1
ATOM 3841 C C . THR B 1 227 ? 5.215 22.297 -1.671 1 97.88 227 THR B C 1
ATOM 3843 O O . THR B 1 227 ? 4.816 21.156 -1.889 1 97.88 227 THR B O 1
ATOM 3846 N N . ASP B 1 228 ? 4.586 23.406 -1.979 1 96.69 228 ASP B N 1
ATOM 3847 C CA . ASP B 1 228 ? 3.537 23.297 -2.99 1 96.69 228 ASP B CA 1
ATOM 3848 C C . ASP B 1 228 ? 4.137 23.078 -4.379 1 96.69 228 ASP B C 1
ATOM 3850 O O . ASP B 1 228 ? 5.34 22.844 -4.512 1 96.69 228 ASP B O 1
ATOM 3854 N N . PHE B 1 229 ? 3.363 23.078 -5.426 1 96.06 229 PHE B N 1
ATOM 3855 C CA . PHE B 1 229 ? 3.828 22.734 -6.766 1 96.06 229 PHE B CA 1
ATOM 3856 C C . PHE B 1 229 ? 4.598 23.906 -7.379 1 96.06 229 PHE B C 1
ATOM 3858 O O . PHE B 1 229 ? 5.262 23.75 -8.406 1 96.06 229 PHE B O 1
ATOM 3865 N N . ASN B 1 230 ? 4.59 25.031 -6.668 1 94.38 230 ASN B N 1
ATOM 3866 C CA . ASN B 1 230 ? 5.332 26.203 -7.133 1 94.38 230 ASN B CA 1
ATOM 3867 C C . ASN B 1 230 ? 6.629 26.391 -6.348 1 94.38 230 ASN B C 1
ATOM 3869 O O . ASN B 1 230 ? 7.359 27.359 -6.574 1 94.38 230 ASN B O 1
ATOM 3873 N N . GLY B 1 231 ? 6.883 25.531 -5.441 1 94.62 231 GLY B N 1
ATOM 3874 C CA . GLY B 1 231 ? 8.109 25.594 -4.668 1 94.62 231 GLY B CA 1
ATOM 3875 C C . GLY B 1 231 ? 7.977 26.422 -3.404 1 94.62 231 GLY B C 1
ATOM 3876 O O . GLY B 1 231 ? 8.969 26.672 -2.713 1 94.62 231 GLY B O 1
ATOM 3877 N N . GLY B 1 232 ? 6.777 26.781 -3.072 1 94.19 232 GLY B N 1
ATOM 3878 C CA . GLY B 1 232 ? 6.551 27.609 -1.9 1 94.19 232 GLY B CA 1
ATOM 3879 C C . GLY B 1 232 ? 5.941 26.844 -0.739 1 94.19 232 GLY B C 1
ATOM 3880 O O . GLY B 1 232 ? 5.723 25.641 -0.833 1 94.19 232 GLY B O 1
ATOM 3881 N N . GLU B 1 233 ? 5.652 27.547 0.313 1 93.38 233 GLU B N 1
ATOM 3882 C CA . GLU B 1 233 ? 5.172 26.938 1.552 1 93.38 233 GLU B CA 1
ATOM 3883 C C . GLU B 1 233 ? 3.656 27.078 1.681 1 93.38 233 GLU B C 1
ATOM 3885 O O . GLU B 1 233 ? 3.121 27.078 2.791 1 93.38 233 GLU B O 1
ATOM 3890 N N . ASN B 1 234 ? 2.986 27.188 0.581 1 94.75 234 ASN B N 1
ATOM 3891 C CA . ASN B 1 234 ? 1.543 27.406 0.599 1 94.75 234 ASN B CA 1
ATOM 3892 C C . ASN B 1 234 ? 0.784 26.078 0.547 1 94.75 234 ASN B C 1
ATOM 3894 O O . ASN B 1 234 ? -0.379 26.047 0.141 1 94.75 234 ASN B O 1
ATOM 3898 N N . PHE B 1 235 ? 1.359 24.984 0.884 1 94.56 235 PHE B N 1
ATOM 3899 C CA . PHE B 1 235 ? 0.774 23.672 0.7 1 94.56 235 PHE B CA 1
ATOM 3900 C C . PHE B 1 235 ? -0.37 23.438 1.681 1 94.56 235 PHE B C 1
ATOM 3902 O O . PHE B 1 235 ? -1.271 22.641 1.417 1 94.56 235 PHE B O 1
ATOM 3909 N N . LEU B 1 236 ? -0.454 24.125 2.814 1 95.31 236 LEU B N 1
ATOM 3910 C CA . LEU B 1 236 ? -1.572 23.953 3.736 1 95.31 236 LEU B CA 1
ATOM 3911 C C . LEU B 1 236 ? -2.83 24.625 3.191 1 95.31 236 LEU B C 1
ATOM 3913 O O . LEU B 1 236 ? -3.947 24.203 3.498 1 95.31 236 LEU B O 1
ATOM 3917 N N . ASN B 1 237 ? -2.658 25.625 2.395 1 93.75 237 ASN B N 1
ATOM 3918 C CA . ASN B 1 237 ? -3.785 26.344 1.817 1 93.75 237 ASN B CA 1
ATOM 3919 C C . ASN B 1 237 ? -4.211 25.75 0.479 1 93.75 237 ASN B C 1
ATOM 3921 O O . ASN B 1 237 ? -5.402 25.547 0.232 1 93.75 237 ASN B O 1
ATOM 3925 N N . SER B 1 238 ? -3.273 25.438 -0.401 1 92.19 238 SER B N 1
ATOM 3926 C CA . SER B 1 238 ? -3.572 24.953 -1.743 1 92.19 238 SER B CA 1
ATOM 3927 C C . SER B 1 238 ? -3.971 23.484 -1.719 1 92.19 238 SER B C 1
ATOM 3929 O O . SER B 1 238 ? -4.719 23.016 -2.584 1 92.19 238 SER B O 1
ATOM 3931 N N . GLY B 1 239 ? -3.342 22.766 -0.773 1 95 239 GLY B N 1
ATOM 3932 C CA . GLY B 1 239 ? -3.555 21.328 -0.716 1 95 239 GLY B CA 1
ATOM 3933 C C . GLY B 1 239 ? -2.621 20.547 -1.626 1 95 239 GLY B C 1
ATOM 3934 O O . GLY B 1 239 ? -2.621 19.312 -1.615 1 95 239 GLY B O 1
ATOM 3935 N N . ASN B 1 240 ? -1.858 21.297 -2.459 1 95.69 240 ASN B N 1
ATOM 3936 C CA . ASN B 1 240 ? -0.861 20.672 -3.32 1 95.69 240 ASN B CA 1
ATOM 3937 C C . ASN B 1 240 ? 0.476 20.5 -2.604 1 95.69 240 ASN B C 1
ATOM 3939 O O . ASN B 1 240 ? 0.985 21.453 -2.004 1 95.69 240 ASN B O 1
ATOM 3943 N N . ILE B 1 241 ? 1.022 19.297 -2.688 1 97.62 241 ILE B N 1
ATOM 3944 C CA . ILE B 1 241 ? 2.279 19.109 -1.971 1 97.62 241 ILE B CA 1
ATOM 3945 C C . ILE B 1 241 ? 3.205 18.203 -2.777 1 97.62 241 ILE B C 1
ATOM 3947 O O . ILE B 1 241 ? 2.75 17.25 -3.408 1 97.62 241 ILE B O 1
ATOM 3951 N N . MET B 1 242 ? 4.43 18.531 -2.83 1 98.31 242 MET B N 1
ATOM 3952 C CA . MET B 1 242 ? 5.531 17.719 -3.357 1 98.31 242 MET B CA 1
ATOM 3953 C C . MET B 1 242 ? 6.684 17.656 -2.363 1 98.31 242 MET B C 1
ATOM 3955 O O . MET B 1 242 ? 7.051 18.672 -1.767 1 98.31 242 MET B O 1
ATOM 3959 N N . CYS B 1 243 ? 7.156 16.453 -2.131 1 98.56 243 CYS B N 1
ATOM 3960 C CA . CYS B 1 243 ? 8.219 16.234 -1.157 1 98.56 243 CYS B CA 1
ATOM 3961 C C . CYS B 1 243 ? 9.258 15.266 -1.702 1 98.56 243 CYS B C 1
ATOM 3963 O O . CYS B 1 243 ? 8.922 14.305 -2.404 1 98.56 243 CYS B O 1
ATOM 3965 N N . ALA B 1 244 ? 10.508 15.484 -1.401 1 98.69 244 ALA B N 1
ATOM 3966 C CA . ALA B 1 244 ? 11.648 14.625 -1.704 1 98.69 244 ALA B CA 1
ATOM 3967 C C . ALA B 1 244 ? 12.93 15.188 -1.089 1 98.69 244 ALA B C 1
ATOM 3969 O O . ALA B 1 244 ? 12.898 16.203 -0.384 1 98.69 244 ALA B O 1
ATOM 3970 N N . ASN B 1 245 ? 14.016 14.422 -1.197 1 97.81 245 ASN B N 1
ATOM 3971 C CA . ASN B 1 245 ? 15.289 15.062 -0.906 1 97.81 245 ASN B CA 1
ATOM 3972 C C . ASN B 1 245 ? 15.602 16.172 -1.905 1 97.81 245 ASN B C 1
ATOM 3974 O O . ASN B 1 245 ? 14.906 16.328 -2.908 1 97.81 245 ASN B O 1
ATOM 3978 N N . THR B 1 246 ? 16.594 16.922 -1.629 1 96.88 246 THR B N 1
ATOM 3979 C CA . THR B 1 246 ? 16.859 18.156 -2.377 1 96.88 246 THR B CA 1
ATOM 3980 C C . THR B 1 246 ? 17.141 17.844 -3.844 1 96.88 246 THR B C 1
ATOM 3982 O O . THR B 1 246 ? 16.625 18.5 -4.738 1 96.88 246 THR B O 1
ATOM 3985 N N . LYS B 1 247 ? 17.938 16.859 -4.082 1 97.06 247 LYS B N 1
ATOM 3986 C CA . LYS B 1 247 ? 18.344 16.562 -5.453 1 97.06 247 LYS B CA 1
ATOM 3987 C C . LYS B 1 247 ? 17.188 15.992 -6.262 1 97.06 247 LYS B C 1
ATOM 3989 O O . LYS B 1 247 ? 16.938 16.438 -7.383 1 97.06 247 LYS B O 1
ATOM 3994 N N . LEU B 1 248 ? 16.516 15.031 -5.719 1 98.12 248 LEU B N 1
ATOM 3995 C CA . LEU B 1 248 ? 15.398 14.414 -6.418 1 98.12 248 LEU B CA 1
ATOM 3996 C C . LEU B 1 248 ? 14.25 15.414 -6.582 1 98.12 248 LEU B C 1
ATOM 3998 O O . LEU B 1 248 ? 13.539 15.383 -7.586 1 98.12 248 LEU B O 1
ATOM 4002 N N . TYR B 1 249 ? 14.133 16.281 -5.66 1 98.12 249 TYR B N 1
ATOM 4003 C CA . TYR B 1 249 ? 13.086 17.297 -5.707 1 98.12 249 TYR B CA 1
ATOM 4004 C C . TYR B 1 249 ? 13.18 18.109 -6.996 1 98.12 249 TYR B C 1
ATOM 4006 O O . TYR B 1 249 ? 12.156 18.391 -7.625 1 98.12 249 TYR B O 1
ATOM 4014 N N . LYS B 1 250 ? 14.32 18.438 -7.375 1 97.56 250 LYS B N 1
ATOM 4015 C CA . LYS B 1 250 ? 14.516 19.234 -8.578 1 97.56 250 LYS B CA 1
ATOM 4016 C C . LYS B 1 250 ? 14.008 18.5 -9.82 1 97.56 250 LYS B C 1
ATOM 4018 O O . LYS B 1 250 ? 13.359 19.094 -10.68 1 97.56 250 LYS B O 1
ATOM 4023 N N . GLU B 1 251 ? 14.305 17.219 -9.844 1 97.94 251 GLU B N 1
ATOM 4024 C CA . GLU B 1 251 ? 13.836 16.391 -10.961 1 97.94 251 GLU B CA 1
ATOM 4025 C C . GLU B 1 251 ? 12.312 16.312 -10.977 1 97.94 251 GLU B C 1
ATOM 4027 O O . GLU B 1 251 ? 11.695 16.406 -12.039 1 97.94 251 GLU B O 1
ATOM 4032 N N . MET B 1 252 ? 11.758 16.156 -9.852 1 98.31 252 MET B N 1
ATOM 4033 C CA . MET B 1 252 ? 10.305 16.062 -9.75 1 98.31 252 MET B CA 1
ATOM 4034 C C . MET B 1 252 ? 9.648 17.375 -10.141 1 98.31 252 MET B C 1
ATOM 4036 O O . MET B 1 252 ? 8.617 17.391 -10.82 1 98.31 252 MET B O 1
ATOM 4040 N N . ALA B 1 253 ? 10.242 18.438 -9.711 1 97.62 253 ALA B N 1
ATOM 4041 C CA . ALA B 1 253 ? 9.703 19.766 -10 1 97.62 253 ALA B CA 1
ATOM 4042 C C . ALA B 1 253 ? 9.672 20.031 -11.508 1 97.62 253 ALA B C 1
ATOM 4044 O O . ALA B 1 253 ? 8.75 20.672 -12.016 1 97.62 253 ALA B O 1
ATOM 4045 N N . GLN B 1 254 ? 10.625 19.578 -12.195 1 97.44 254 GLN B N 1
ATOM 4046 C CA . GLN B 1 254 ? 10.664 19.734 -13.648 1 97.44 254 GLN B CA 1
ATOM 4047 C C . GLN B 1 254 ? 9.5 19 -14.312 1 97.44 254 GLN B C 1
ATOM 4049 O O . GLN B 1 254 ? 8.859 19.531 -15.219 1 97.44 254 GLN B O 1
ATOM 4054 N N . VAL B 1 255 ? 9.273 17.812 -13.836 1 97.62 255 VAL B N 1
ATOM 4055 C CA . VAL B 1 255 ? 8.172 17.016 -14.383 1 97.62 255 VAL B CA 1
ATOM 4056 C C . VAL B 1 255 ? 6.844 17.719 -14.109 1 97.62 255 VAL B C 1
ATOM 4058 O O . VAL B 1 255 ? 6.004 17.844 -15.008 1 97.62 255 VAL B O 1
ATOM 4061 N N . ILE B 1 256 ? 6.691 18.172 -12.875 1 97.25 256 ILE B N 1
ATOM 4062 C CA . ILE B 1 256 ? 5.461 18.859 -12.484 1 97.25 256 ILE B CA 1
ATOM 4063 C C . ILE B 1 256 ? 5.281 20.125 -13.32 1 97.25 256 ILE B C 1
ATOM 4065 O O . ILE B 1 256 ? 4.18 20.422 -13.789 1 97.25 256 ILE B O 1
ATOM 4069 N N . GLY B 1 257 ? 6.332 20.828 -13.516 1 95.88 257 GLY B N 1
ATOM 4070 C CA . GLY B 1 257 ? 6.289 22.031 -14.328 1 95.88 257 GLY B CA 1
ATOM 4071 C C . GLY B 1 257 ? 5.848 21.781 -15.758 1 95.88 257 GLY B C 1
ATOM 4072 O O . GLY B 1 257 ? 5.191 22.609 -16.375 1 95.88 257 GLY B O 1
ATOM 4073 N N . LYS B 1 258 ? 6.117 20.641 -16.297 1 95.69 258 LYS B N 1
ATOM 4074 C CA . LYS B 1 258 ? 5.824 20.297 -17.688 1 95.69 258 LYS B CA 1
ATOM 4075 C C . LYS B 1 258 ? 4.426 19.703 -17.812 1 95.69 258 LYS B C 1
ATOM 4077 O O . LYS B 1 258 ? 3.828 19.75 -18.891 1 95.69 258 LYS B O 1
ATOM 4082 N N . THR B 1 259 ? 3.912 19.141 -16.719 1 95.94 259 THR B N 1
ATOM 4083 C CA . THR B 1 259 ? 2.721 18.312 -16.875 1 95.94 259 THR B CA 1
ATOM 4084 C C . THR B 1 259 ? 1.52 18.953 -16.188 1 95.94 259 THR B C 1
ATOM 4086 O O . THR B 1 259 ? 0.372 18.625 -16.5 1 95.94 259 THR B O 1
ATOM 4089 N N . VAL B 1 260 ? 1.76 19.797 -15.219 1 94.31 260 VAL B N 1
ATOM 4090 C CA . VAL B 1 260 ? 0.679 20.422 -14.469 1 94.31 260 VAL B CA 1
ATOM 4091 C C . VAL B 1 260 ? 0.593 21.906 -14.812 1 94.31 260 VAL B C 1
ATOM 4093 O O . VAL B 1 260 ? 1.527 22.672 -14.547 1 94.31 260 VAL B O 1
ATOM 4096 N N . PRO B 1 261 ? -0.475 22.297 -15.352 1 92.12 261 PRO B N 1
ATOM 4097 C CA . PRO B 1 261 ? -0.627 23.703 -15.719 1 92.12 261 PRO B CA 1
ATOM 4098 C C . PRO B 1 261 ? -0.521 24.641 -14.516 1 92.12 261 PRO B C 1
ATOM 4100 O O . PRO B 1 261 ? -0.875 24.266 -13.398 1 92.12 261 PRO B O 1
ATOM 4103 N N . ALA B 1 262 ? -0.122 25.844 -14.789 1 89.31 262 ALA B N 1
ATOM 4104 C CA . ALA B 1 262 ? 0.166 26.844 -13.758 1 89.31 262 ALA B CA 1
ATOM 4105 C C . ALA B 1 262 ? -1.062 27.109 -12.891 1 89.31 262 ALA B C 1
ATOM 4107 O O . ALA B 1 262 ? -0.941 27.328 -11.688 1 89.31 262 ALA B O 1
ATOM 4108 N N . GLU B 1 263 ? -2.182 27 -13.414 1 87.12 263 GLU B N 1
ATOM 4109 C CA . GLU B 1 263 ? -3.422 27.312 -12.711 1 87.12 263 GLU B CA 1
ATOM 4110 C C . GLU B 1 263 ? -3.725 26.266 -11.641 1 87.12 263 GLU B C 1
ATOM 4112 O O . GLU B 1 263 ? -4.453 26.547 -10.688 1 87.12 263 GLU B O 1
ATOM 4117 N N . LEU B 1 264 ? -3.135 25.078 -11.812 1 87.31 264 LEU B N 1
ATOM 4118 C CA . LEU B 1 264 ? -3.406 23.984 -10.891 1 87.31 264 LEU B CA 1
ATOM 4119 C C . LEU B 1 264 ? -2.285 23.859 -9.859 1 87.31 264 LEU B C 1
ATOM 4121 O O . LEU B 1 264 ? -2.352 23 -8.969 1 87.31 264 LEU B O 1
ATOM 4125 N N . ARG B 1 265 ? -1.289 24.672 -9.984 1 84.88 265 ARG B N 1
ATOM 4126 C CA . ARG B 1 265 ? -0.149 24.562 -9.078 1 84.88 265 ARG B CA 1
ATOM 4127 C C . ARG B 1 265 ? -0.304 25.5 -7.891 1 84.88 265 ARG B C 1
ATOM 4129 O O . ARG B 1 265 ? 0.517 25.484 -6.969 1 84.88 265 ARG B O 1
ATOM 4136 N N . ARG B 1 266 ? -1.409 26.297 -7.852 1 73.31 266 ARG B N 1
ATOM 4137 C CA . ARG B 1 266 ? -1.6 27.328 -6.836 1 73.31 266 ARG B CA 1
ATOM 4138 C C . ARG B 1 266 ? -2.619 26.875 -5.793 1 73.31 266 ARG B C 1
ATOM 4140 O O . ARG B 1 266 ? -3.539 26.125 -6.098 1 73.31 266 ARG B O 1
#

Radius of gyration: 22.84 Å; Cα contacts (8 Å, |Δi|>4): 1300; chains: 2; bounding box: 52×69×59 Å